Protein AF-0000000070793364 (afdb_homodimer)

Secondary structure (DSSP, 8-state):
-EEEEETTTSHHHHHHHHHHTTTSEEEEEESSSSSEE--TT-HHHHHHHHHHH-SEEEEEE---------GGG--HHHHHHHIIIIIHHHHHHHHHHTTTEEEEEEEEEE--GGGTS--TT-HHHHHHHHHHHHHHHHHHTT--TT-EEEEEEE-SBGGGHHHHGGG-TT---B-HHHHHHHHHHHHHSS--S-EEEE-/-EEEEETTTSHHHHHHHHHHTTTSEEEEEESSSSSEE--TT-HHHHHHHHHHH-SEEEEEE---------GGG--HHHHHHHIIIIIHHHHHHHHHHTTTEEEEEEEEEE--GGGTS--TT-HHHHHHHHHHHHHHHHHHTT--TT-EEEEEEE-SBGGGHHHHGGG-TT---B-HHHHHHHHHHHHHSS--S-EEEE-

Solvent-accessible surface area (backbone atoms only — not comparable to full-atom values): 19511 Å² total; per-residue (Å²): 89,45,33,38,31,35,22,28,83,39,72,54,14,41,25,36,48,63,69,43,46,87,77,32,48,71,43,42,22,19,71,67,90,43,87,35,55,37,44,58,71,33,69,68,37,45,50,52,43,45,66,71,61,46,72,33,36,31,40,34,38,47,57,66,46,59,44,76,49,50,68,93,75,54,50,72,72,47,43,42,44,15,48,44,33,30,37,45,12,53,51,49,50,52,62,67,34,64,82,35,44,39,77,58,13,31,40,35,41,53,52,34,38,31,32,80,61,52,38,86,32,30,32,41,45,2,16,36,19,17,18,45,52,5,28,32,42,17,46,36,77,64,45,60,70,64,32,30,27,25,31,37,21,40,40,59,41,48,89,48,35,89,82,46,41,88,68,42,73,91,61,64,58,27,48,37,61,64,47,23,49,53,52,50,46,48,66,73,46,88,68,53,31,44,68,47,70,37,103,87,45,33,37,31,34,23,28,84,41,73,54,16,41,25,35,47,65,70,42,46,89,76,33,49,72,43,42,21,19,73,53,97,47,86,35,60,36,44,58,71,33,69,68,36,44,51,52,42,45,66,72,62,47,72,31,37,31,41,34,39,47,56,66,46,60,46,73,46,50,71,91,75,53,50,70,73,47,44,43,43,15,48,43,34,30,36,44,11,52,51,49,51,53,61,67,34,66,82,32,45,37,78,58,14,32,41,34,40,53,50,33,38,30,33,82,59,51,39,86,32,30,32,41,45,2,15,36,19,17,18,45,53,5,26,30,42,16,44,36,77,64,46,60,69,63,34,32,26,25,29,37,22,39,41,58,42,48,88,47,35,90,82,45,41,89,68,44,74,90,60,64,56,27,47,37,61,64,49,24,50,53,53,49,46,49,66,73,46,88,69,54,32,45,70,47,72,38,103

Nearest PDB structures (foldseek):
  3d7l-assembly3_G  TM=9.932E-01  e=1.338E-31  Listeria innocua
  3u5t-assembly3_D  TM=8.628E-01  e=7.245E-14  Sinorhizobium meliloti
  5t5q-assembly1_B  TM=8.676E-01  e=1.351E-13  Brucella abortus 2308
  3u5t-assembly1_A  TM=8.283E-01  e=2.855E-13  Sinorhizobium meliloti
  5t5q-assembly1_D  TM=8.795E-01  e=1.972E-12  Brucella abortus 2308

Foldseek 3Di:
DEEEEEVLVDQLNVLLCVQCVVPYHYAYEYCPDGNQHAQLLDLVRLLVRLVVVAAGQEYEYPDFDAAFDAPVPDDPVRLVRRCRTQQSSLVSNVVSCLVRYDQLGEYEHEAACCLPVNWGSCPSSNVRSVNNLVCQLVVQVVRPRNYAYEYEYEYAEPVCCVPCVVGQVPDDHHHSNQSSVVVVCRGVPSDHSYYHYHD/DEEEEEVLVDQLNVLLCVQCVVPYHYAYEYCDDGNAHAQLLDLVRLLVRLVVVAAGQEYEYPDFDAAFDAPVPDDPVRLVRRCRTQQSSLVSNVVSCLVRYDQLGEYEHEAACCLPVNWGSCPSSNVRSVNNLVCQLVVQVPRPRNYAYEYEYEYAEPVCCVPCVVGQPPDDHHHSNQSSVVVVCRGVPSDHSYYHYYD

Sequence (398 aa):
MKIVVIGATGIIGKAIVAELNPRHEIISASYKNSDIQVDITSKQSIDAMYKKLNTIDAIVLATGKVHFAALKDMGEDDYKIGLTNKLMGQVNVVLAGLEYINDNGSFTLTSGILNRDPILYGSSAAMVNGALDGFIKSAALEMPRGIRINGVSPTVITEAMENYGPYFRGYEPVSAARAALAYSKSIEGAQTGQVYCVGMKIVVIGATGIIGKAIVAELNPRHEIISASYKNSDIQVDITSKQSIDAMYKKLNTIDAIVLATGKVHFAALKDMGEDDYKIGLTNKLMGQVNVVLAGLEYINDNGSFTLTSGILNRDPILYGSSAAMVNGALDGFIKSAALEMPRGIRINGVSPTVITEAMENYGPYFRGYEPVSAARAALAYSKSIEGAQTGQVYCVG

Organism: Legionella pneumophila subsp. pneumophila (strain Philadelphia 1 / ATCC 33152 / DSM 7513) (NCBI:txid272624)

Structure (mmCIF, N/CA/C/O backbone):
data_AF-0000000070793364-model_v1
#
loop_
_entity.id
_entity.type
_entity.pdbx_description
1 polymer 'Short chain dehydrogenase'
#
loop_
_atom_site.group_PDB
_atom_site.id
_atom_site.type_symbol
_atom_site.label_atom_id
_atom_site.label_alt_id
_atom_site.label_comp_id
_atom_site.label_asym_id
_atom_site.label_entity_id
_atom_site.label_seq_id
_atom_site.pdbx_PDB_ins_code
_atom_site.Cartn_x
_atom_site.Cartn_y
_atom_site.Cartn_z
_atom_site.occupancy
_atom_site.B_iso_or_equiv
_atom_site.auth_seq_id
_atom_site.auth_comp_id
_atom_site.auth_asym_id
_atom_site.auth_atom_id
_atom_site.pdbx_PDB_model_num
ATOM 1 N N . MET A 1 1 ? -0.796 30.422 10.102 1 97.5 1 MET A N 1
ATOM 2 C CA . MET A 1 1 ? -1.214 29.094 10.562 1 97.5 1 MET A CA 1
ATOM 3 C C . MET A 1 1 ? -0.162 28.484 11.477 1 97.5 1 MET A C 1
ATOM 5 O O . MET A 1 1 ? 1.023 28.797 11.367 1 97.5 1 MET A O 1
ATOM 9 N N . LYS A 1 2 ? -0.65 27.703 12.414 1 98.06 2 LYS A N 1
ATOM 10 C CA . LYS A 1 2 ? 0.229 26.844 13.195 1 98.06 2 LYS A CA 1
ATOM 11 C C . LYS A 1 2 ? 0.436 25.5 12.516 1 98.06 2 LYS A C 1
ATOM 13 O O . LYS A 1 2 ? -0.487 24.688 12.438 1 98.06 2 LYS A O 1
ATOM 18 N N . ILE A 1 3 ? 1.69 25.266 12.07 1 98.56 3 ILE A N 1
ATOM 19 C CA . ILE A 1 3 ? 1.993 24.094 11.25 1 98.56 3 ILE A CA 1
ATOM 20 C C . ILE A 1 3 ? 3.057 23.234 11.938 1 98.56 3 ILE A C 1
ATOM 22 O O . ILE A 1 3 ? 4.117 23.75 12.32 1 98.56 3 ILE A O 1
ATOM 26 N N . VAL A 1 4 ? 2.773 21.969 12.117 1 98.31 4 VAL A N 1
ATOM 27 C CA . VAL A 1 4 ? 3.74 21.031 12.664 1 98.31 4 VAL A CA 1
ATOM 28 C C . VAL A 1 4 ? 4.402 20.25 11.523 1 98.31 4 VAL A C 1
ATOM 30 O O . VAL A 1 4 ? 3.719 19.703 10.664 1 98.31 4 VAL A O 1
ATOM 33 N N . VAL A 1 5 ? 5.703 20.25 11.484 1 98.62 5 VAL A N 1
ATOM 34 C CA . VAL A 1 5 ? 6.477 19.469 10.523 1 98.62 5 VAL A CA 1
ATOM 35 C C . VAL A 1 5 ? 7.195 18.328 11.25 1 98.62 5 VAL A C 1
ATOM 37 O O . VAL A 1 5 ? 8.156 18.562 11.977 1 98.62 5 VAL A O 1
ATOM 40 N N . ILE A 1 6 ? 6.668 17.156 11.094 1 98.44 6 ILE A N 1
ATOM 41 C CA . ILE A 1 6 ? 7.34 15.977 11.617 1 98.44 6 ILE A CA 1
ATOM 42 C C . ILE A 1 6 ? 8.406 15.508 10.625 1 98.44 6 ILE A C 1
ATOM 44 O O . ILE A 1 6 ? 8.125 15.344 9.43 1 98.44 6 ILE A O 1
ATOM 48 N N . GLY A 1 7 ? 9.578 15.219 11.109 1 97.81 7 GLY A N 1
ATOM 49 C CA . GLY A 1 7 ? 10.727 15.008 10.242 1 97.81 7 GLY A CA 1
ATOM 50 C C . GLY A 1 7 ? 11.398 16.297 9.82 1 97.81 7 GLY A C 1
ATOM 51 O O . GLY A 1 7 ? 11.961 16.391 8.727 1 97.81 7 GLY A O 1
ATOM 52 N N . ALA A 1 8 ? 11.367 17.297 10.625 1 97.31 8 ALA A N 1
ATOM 53 C CA . ALA A 1 8 ? 11.781 18.656 10.297 1 97.31 8 ALA A CA 1
ATOM 54 C C . ALA A 1 8 ? 13.297 18.75 10.148 1 97.31 8 ALA A C 1
ATOM 56 O O . ALA A 1 8 ? 13.82 19.703 9.578 1 97.31 8 ALA A O 1
ATOM 57 N N . THR A 1 9 ? 14.016 17.75 10.609 1 95.19 9 THR A N 1
ATOM 58 C CA . THR A 1 9 ? 15.469 17.844 10.594 1 95.19 9 THR A CA 1
ATOM 59 C C . THR A 1 9 ? 16.047 17.109 9.383 1 95.19 9 THR A C 1
ATOM 61 O O . THR A 1 9 ? 17.25 17.172 9.117 1 95.19 9 THR A O 1
ATOM 64 N N . GLY A 1 10 ? 15.219 16.391 8.664 1 95.88 10 GLY A N 1
ATOM 65 C CA . GLY A 1 10 ? 15.664 15.734 7.445 1 95.88 10 GLY A CA 1
ATOM 66 C C . GLY A 1 10 ? 15.773 16.688 6.27 1 95.88 10 GLY A C 1
ATOM 67 O O . GLY A 1 10 ? 15.414 17.859 6.375 1 95.88 10 GLY A O 1
ATOM 68 N N . ILE A 1 11 ? 16.156 16.141 5.145 1 97.12 11 ILE A N 1
ATOM 69 C CA . ILE A 1 11 ? 16.406 16.922 3.943 1 97.12 11 ILE A CA 1
ATOM 70 C C . ILE A 1 11 ? 15.125 17.609 3.496 1 97.12 11 ILE A C 1
ATOM 72 O O . ILE A 1 11 ? 15.086 18.844 3.35 1 97.12 11 ILE A O 1
ATOM 76 N N . ILE A 1 12 ? 14.047 16.875 3.314 1 98.19 12 ILE A N 1
ATOM 77 C CA . ILE A 1 12 ? 12.781 17.438 2.852 1 98.19 12 ILE A CA 1
ATOM 78 C C . ILE A 1 12 ? 12.164 18.312 3.945 1 98.19 12 ILE A C 1
ATOM 80 O O . ILE A 1 12 ? 11.625 19.375 3.666 1 98.19 12 ILE A O 1
ATOM 84 N N . GLY A 1 13 ? 12.273 17.812 5.211 1 98.12 13 GLY A N 1
ATOM 85 C CA . GLY A 1 13 ? 11.734 18.562 6.332 1 98.12 13 GLY A CA 1
ATOM 86 C C . GLY A 1 13 ? 12.32 19.969 6.449 1 98.12 13 GLY A C 1
ATOM 87 O O . GLY A 1 13 ? 11.594 20.938 6.633 1 98.12 13 GLY A O 1
ATOM 88 N N . LYS A 1 14 ? 13.625 20.047 6.312 1 98 14 LYS A N 1
ATOM 89 C CA . LYS A 1 14 ? 14.297 21.344 6.387 1 98 14 LYS A CA 1
ATOM 90 C C . LYS A 1 14 ? 13.82 22.281 5.273 1 98 14 LYS A C 1
ATOM 92 O O . LYS A 1 14 ? 13.648 23.484 5.488 1 98 14 LYS A O 1
ATOM 97 N N . ALA A 1 15 ? 13.586 21.719 4.062 1 98.88 15 ALA A N 1
ATOM 98 C CA . ALA A 1 15 ? 13.125 22.516 2.93 1 98.88 15 ALA A CA 1
ATOM 99 C C . ALA A 1 15 ? 11.695 23 3.146 1 98.88 15 ALA A C 1
ATOM 101 O O . ALA A 1 15 ? 11.344 24.125 2.773 1 98.88 15 ALA A O 1
ATOM 102 N N . ILE A 1 16 ? 10.875 22.156 3.734 1 98.88 16 ILE A N 1
ATOM 103 C CA . ILE A 1 16 ? 9.492 22.516 4.031 1 98.88 16 ILE A CA 1
ATOM 104 C C . ILE A 1 16 ? 9.469 23.672 5.043 1 98.88 16 ILE A C 1
ATOM 106 O O . ILE A 1 16 ? 8.742 24.641 4.855 1 98.88 16 ILE A O 1
ATOM 110 N N . VAL A 1 17 ? 10.289 23.516 6.086 1 98.44 17 VAL A N 1
ATOM 111 C CA . VAL A 1 17 ? 10.367 24.562 7.109 1 98.44 17 VAL A CA 1
ATOM 112 C C . VAL A 1 17 ? 10.805 25.875 6.477 1 98.44 17 VAL A C 1
ATOM 114 O O . VAL A 1 17 ? 10.188 26.922 6.711 1 98.44 17 VAL A O 1
ATOM 117 N N . ALA A 1 18 ? 11.805 25.844 5.645 1 98.81 18 ALA A N 1
ATOM 118 C CA . ALA A 1 18 ? 12.312 27.047 4.988 1 98.81 18 ALA A CA 1
ATOM 119 C C . ALA A 1 18 ? 11.242 27.688 4.105 1 98.81 18 ALA A C 1
ATOM 121 O O . ALA A 1 18 ? 11.109 28.906 4.066 1 98.81 18 ALA A O 1
ATOM 122 N N . GLU A 1 19 ? 10.477 26.875 3.422 1 98.81 19 GLU A N 1
ATOM 123 C CA . GLU A 1 19 ? 9.461 27.328 2.48 1 98.81 19 GLU A CA 1
ATOM 124 C C . GLU A 1 19 ? 8.297 28 3.211 1 98.81 19 GLU A C 1
ATOM 126 O O . GLU A 1 19 ? 7.754 29 2.746 1 98.81 19 GLU A O 1
ATOM 131 N N . LEU A 1 20 ? 7.93 27.516 4.379 1 98.69 20 LEU A N 1
ATOM 132 C CA . LEU A 1 20 ? 6.676 27.891 5.023 1 98.69 20 LEU A CA 1
ATOM 133 C C . LEU A 1 20 ? 6.922 28.922 6.113 1 98.69 20 LEU A C 1
ATOM 135 O O . LEU A 1 20 ? 6.02 29.688 6.465 1 98.69 20 LEU A O 1
ATOM 139 N N . ASN A 1 21 ? 8.117 28.984 6.629 1 98.19 21 ASN A N 1
ATOM 140 C CA . ASN A 1 21 ? 8.461 29.766 7.809 1 98.19 21 ASN A CA 1
ATOM 141 C C . ASN A 1 21 ? 8.148 31.25 7.609 1 98.19 21 ASN A C 1
ATOM 143 O O . ASN A 1 21 ? 7.727 31.922 8.547 1 98.19 21 ASN A O 1
ATOM 147 N N . PRO A 1 22 ? 8.273 31.828 6.414 1 98.31 22 PRO A N 1
ATOM 148 C CA . PRO A 1 22 ? 8.016 33.25 6.23 1 98.31 22 PRO A CA 1
ATOM 149 C C . PRO A 1 22 ? 6.535 33.625 6.379 1 98.31 22 PRO A C 1
ATOM 151 O O . PRO A 1 22 ? 6.199 34.781 6.621 1 98.31 22 PRO A O 1
ATOM 154 N N . ARG A 1 23 ? 5.637 32.656 6.289 1 98 23 ARG A N 1
ATOM 155 C CA . ARG A 1 23 ? 4.215 32.969 6.191 1 98 23 ARG A CA 1
ATOM 156 C C . ARG A 1 23 ? 3.428 32.312 7.324 1 98 23 ARG A C 1
ATOM 158 O O . ARG A 1 23 ? 2.254 32.625 7.531 1 98 23 ARG A O 1
ATOM 165 N N . HIS A 1 24 ? 4.098 31.375 8.062 1 98.62 24 HIS A N 1
ATOM 166 C CA . HIS A 1 24 ? 3.371 30.578 9.047 1 98.62 24 HIS A CA 1
ATOM 167 C C . HIS A 1 24 ? 4.199 30.375 10.312 1 98.62 24 HIS A C 1
ATOM 169 O O . HIS A 1 24 ? 5.406 30.625 10.312 1 98.62 24 HIS A O 1
ATOM 175 N N . GLU A 1 25 ? 3.568 30.047 11.414 1 98.06 25 GLU A N 1
ATOM 176 C CA . GLU A 1 25 ? 4.234 29.547 12.609 1 98.06 25 GLU A CA 1
ATOM 177 C C . GLU A 1 25 ? 4.559 28.062 12.477 1 98.06 25 GLU A C 1
ATOM 179 O O . GLU A 1 25 ? 3.656 27.219 12.398 1 98.06 25 GLU A O 1
ATOM 184 N N . ILE A 1 26 ? 5.855 27.766 12.5 1 97.94 26 ILE A N 1
ATOM 185 C CA . ILE A 1 26 ? 6.27 26.391 12.281 1 97.94 26 ILE A CA 1
ATOM 186 C C . ILE A 1 26 ? 6.742 25.781 13.602 1 97.94 26 ILE A C 1
ATOM 188 O O . ILE A 1 26 ? 7.531 26.391 14.328 1 97.94 26 ILE A O 1
ATOM 192 N N . ILE A 1 27 ? 6.223 24.656 13.922 1 97.62 27 ILE A N 1
ATOM 193 C CA . ILE A 1 27 ? 6.707 23.828 15.023 1 97.62 27 ILE A CA 1
ATOM 194 C C . ILE A 1 27 ? 7.418 22.594 14.453 1 97.62 27 ILE A C 1
ATOM 196 O O . ILE A 1 27 ? 6.801 21.766 13.773 1 97.62 27 ILE A O 1
ATOM 200 N N . SER A 1 28 ? 8.672 22.469 14.797 1 97.44 28 SER A N 1
ATOM 201 C CA . SER A 1 28 ? 9.469 21.344 14.312 1 97.44 28 SER A CA 1
ATOM 202 C C . SER A 1 28 ? 9.383 20.156 15.25 1 97.44 28 SER A C 1
ATOM 204 O O . SER A 1 28 ? 9.539 20.297 16.469 1 97.44 28 SER A O 1
ATOM 206 N N . ALA A 1 29 ? 9.078 19.016 14.711 1 97.25 29 ALA A N 1
ATOM 207 C CA . ALA A 1 29 ? 9.039 17.766 15.461 1 97.25 29 ALA A CA 1
ATOM 208 C C . ALA A 1 29 ? 9.93 16.703 14.812 1 97.25 29 ALA A C 1
ATOM 210 O O . ALA A 1 29 ? 10.016 16.625 13.578 1 97.25 29 ALA A O 1
ATOM 211 N N . SER A 1 30 ? 10.609 15.945 15.633 1 95.56 30 SER A N 1
ATOM 212 C CA . SER A 1 30 ? 11.469 14.875 15.125 1 95.56 30 SER A CA 1
ATOM 213 C C . SER A 1 30 ? 11.695 13.805 16.188 1 95.56 30 SER A C 1
ATOM 215 O O . SER A 1 30 ? 11.305 13.969 17.344 1 95.56 30 SER A O 1
ATOM 217 N N . TYR A 1 31 ? 12.258 12.703 15.805 1 93.75 31 TYR A N 1
ATOM 218 C CA . TYR A 1 31 ? 12.594 11.609 16.703 1 93.75 31 TYR A CA 1
ATOM 219 C C . TYR A 1 31 ? 13.664 12.031 17.703 1 93.75 31 TYR A C 1
ATOM 221 O O . TYR A 1 31 ? 13.648 11.609 18.859 1 93.75 31 TYR A O 1
ATOM 229 N N . LYS A 1 32 ? 14.586 12.852 17.391 1 83.5 32 LYS A N 1
ATOM 230 C CA . LYS A 1 32 ? 15.695 13.203 18.281 1 83.5 32 LYS A CA 1
ATOM 231 C C . LYS A 1 32 ? 15.539 14.617 18.812 1 83.5 32 LYS A C 1
ATOM 233 O O . LYS A 1 32 ? 14.719 14.867 19.703 1 83.5 32 LYS A O 1
ATOM 238 N N . ASN A 1 33 ? 16.094 15.5 18.234 1 69.38 33 ASN A N 1
ATOM 239 C CA . ASN A 1 33 ? 16.438 16.812 18.781 1 69.38 33 ASN A CA 1
ATOM 240 C C . ASN A 1 33 ? 15.656 17.922 18.078 1 69.38 33 ASN A C 1
ATOM 242 O O . ASN A 1 33 ? 16.016 18.328 16.969 1 69.38 33 ASN A O 1
ATOM 246 N N . SER A 1 34 ? 14.398 18.031 18.406 1 80.25 34 SER A N 1
ATOM 247 C CA . SER A 1 34 ? 13.695 19.203 17.891 1 80.25 34 SER A CA 1
ATOM 248 C C . SER A 1 34 ? 12.781 19.812 18.969 1 80.25 34 SER A C 1
ATOM 250 O O . SER A 1 34 ? 12.891 19.453 20.141 1 80.25 34 SER A O 1
ATOM 252 N N . ASP A 1 35 ? 12.133 20.875 18.609 1 85.88 35 ASP A N 1
ATOM 253 C CA . ASP A 1 35 ? 11.172 21.516 19.5 1 85.88 35 ASP A CA 1
ATOM 254 C C . ASP A 1 35 ? 10.258 20.5 20.172 1 85.88 35 ASP A C 1
ATOM 256 O O . ASP A 1 35 ? 9.977 20.594 21.375 1 85.88 35 ASP A O 1
ATOM 260 N N . ILE A 1 36 ? 9.805 19.547 19.438 1 94.81 36 ILE A N 1
ATOM 261 C CA . ILE A 1 36 ? 8.953 18.469 19.922 1 94.81 36 ILE A CA 1
ATOM 262 C C . ILE A 1 36 ? 9.555 17.125 19.516 1 94.81 36 ILE A C 1
ATOM 264 O O . ILE A 1 36 ? 9.922 16.922 18.344 1 94.81 36 ILE A O 1
ATOM 268 N N . GLN A 1 37 ? 9.688 16.266 20.469 1 96 37 GLN A N 1
ATOM 269 C CA . GLN A 1 37 ? 10.148 14.906 20.172 1 96 37 GLN A CA 1
ATOM 270 C C . GLN A 1 37 ? 8.961 13.969 19.938 1 96 37 GLN A C 1
ATOM 272 O O . GLN A 1 37 ? 8 13.961 20.703 1 96 37 GLN A O 1
ATOM 277 N N . VAL A 1 38 ? 9.039 13.164 18.875 1 97.62 38 VAL A N 1
ATOM 278 C CA . VAL A 1 38 ? 7.961 12.227 18.594 1 97.62 38 VAL A CA 1
ATOM 279 C C . VAL A 1 38 ? 8.516 11 17.875 1 97.62 38 VAL A C 1
ATOM 281 O O . VAL A 1 38 ? 9.336 11.125 16.953 1 97.62 38 VAL A O 1
ATOM 284 N N . ASP A 1 39 ? 8.227 9.844 18.359 1 97.88 39 ASP A N 1
ATOM 285 C CA . ASP A 1 39 ? 8.375 8.57 17.672 1 97.88 39 ASP A CA 1
ATOM 286 C C . ASP A 1 39 ? 7.059 8.141 17.016 1 97.88 39 ASP A C 1
ATOM 288 O O . ASP A 1 39 ? 6.133 7.715 17.719 1 97.88 39 ASP A O 1
ATOM 292 N N . ILE A 1 40 ? 7.023 8.188 15.695 1 97.69 40 ILE A N 1
ATOM 293 C CA . ILE A 1 40 ? 5.75 7.98 15.016 1 97.69 40 ILE A CA 1
ATOM 294 C C . ILE A 1 40 ? 5.391 6.496 15.023 1 97.69 40 ILE A C 1
ATOM 296 O O . ILE A 1 40 ? 4.301 6.113 14.586 1 97.69 40 ILE A O 1
ATOM 300 N N . THR A 1 41 ? 6.281 5.602 15.469 1 97.69 41 THR A N 1
ATOM 301 C CA . THR A 1 41 ? 5.953 4.184 15.594 1 97.69 41 THR A CA 1
ATOM 302 C C . THR A 1 41 ? 5.32 3.891 16.953 1 97.69 41 THR A C 1
ATOM 304 O O . THR A 1 41 ? 4.957 2.748 17.234 1 97.69 41 THR A O 1
ATOM 307 N N . SER A 1 42 ? 5.215 4.926 17.797 1 97.94 42 SER A N 1
ATOM 308 C CA . SER A 1 42 ? 4.676 4.773 19.141 1 97.94 42 SER A CA 1
ATOM 309 C C . SER A 1 42 ? 3.389 5.574 19.312 1 97.94 42 SER A C 1
ATOM 311 O O . SER A 1 42 ? 3.406 6.805 19.297 1 97.94 42 SER A O 1
ATOM 313 N N . LYS A 1 43 ? 2.32 4.84 19.594 1 97.38 43 LYS A N 1
ATOM 314 C CA . LYS A 1 43 ? 1.041 5.492 19.859 1 97.38 43 LYS A CA 1
ATOM 315 C C . LYS A 1 43 ? 1.144 6.461 21.031 1 97.38 43 LYS A C 1
ATOM 317 O O . LYS A 1 43 ? 0.593 7.562 20.984 1 97.38 43 LYS A O 1
ATOM 322 N N . GLN A 1 44 ? 1.806 6.008 22.016 1 97.75 44 GLN A N 1
ATOM 323 C CA . GLN A 1 44 ? 1.98 6.836 23.203 1 97.75 44 GLN A CA 1
ATOM 324 C C . GLN A 1 44 ? 2.729 8.125 22.875 1 97.75 44 GLN A C 1
ATOM 326 O O . GLN A 1 44 ? 2.377 9.195 23.359 1 97.75 44 GLN A O 1
ATOM 331 N N . SER A 1 45 ? 3.76 8.016 22.094 1 98 45 SER A N 1
ATOM 332 C CA . SER A 1 45 ? 4.547 9.172 21.688 1 98 45 SER A CA 1
ATOM 333 C C . SER A 1 45 ? 3.721 10.148 20.859 1 98 45 SER A C 1
ATOM 335 O O . SER A 1 45 ? 3.783 11.359 21.062 1 98 45 SER A O 1
ATOM 337 N N . ILE A 1 46 ? 2.9 9.656 19.969 1 97.94 46 ILE A N 1
ATOM 338 C CA . ILE A 1 46 ? 2.029 10.461 19.125 1 97.94 46 ILE A CA 1
ATOM 339 C C . ILE A 1 46 ? 1.006 11.195 19.984 1 97.94 46 ILE A C 1
ATOM 341 O O . ILE A 1 46 ? 0.811 12.406 19.844 1 97.94 46 ILE A O 1
ATOM 345 N N . ASP A 1 47 ? 0.443 10.453 20.906 1 97.12 47 ASP A N 1
ATOM 346 C CA . ASP A 1 47 ? -0.551 11.047 21.797 1 97.12 47 ASP A CA 1
ATOM 347 C C . ASP A 1 47 ? 0.062 12.164 22.625 1 97.12 47 ASP A C 1
ATOM 349 O O . ASP A 1 47 ? -0.55 13.219 22.812 1 97.12 47 ASP A O 1
ATOM 353 N N . ALA A 1 48 ? 1.215 11.906 23.141 1 96.75 48 ALA A N 1
ATOM 354 C CA . ALA A 1 48 ? 1.899 12.906 23.969 1 96.75 48 ALA A CA 1
ATOM 355 C C . ALA A 1 48 ? 2.188 14.172 23.156 1 96.75 48 ALA A C 1
ATOM 357 O O . ALA A 1 48 ? 2.055 15.281 23.672 1 96.75 48 ALA A O 1
ATOM 358 N N . MET A 1 49 ? 2.604 14 21.922 1 97.06 49 MET A N 1
ATOM 359 C CA . MET A 1 49 ? 2.852 15.141 21.047 1 97.06 49 MET A CA 1
ATOM 360 C C . MET A 1 49 ? 1.59 15.984 20.875 1 97.06 49 MET A C 1
ATOM 362 O O . MET A 1 49 ? 1.63 17.203 21.031 1 97.06 49 MET A O 1
ATOM 366 N N . TYR A 1 50 ? 0.453 15.367 20.625 1 97.38 50 TYR A N 1
ATOM 367 C CA . TYR A 1 50 ? -0.783 16.094 20.391 1 97.38 50 TYR A CA 1
ATOM 368 C C . TYR A 1 50 ? -1.256 16.797 21.656 1 97.38 50 TYR A C 1
ATOM 370 O O . TYR A 1 50 ? -1.754 17.922 21.594 1 97.38 50 TYR A O 1
ATOM 378 N N . LYS A 1 51 ? -1.081 16.109 22.75 1 96.12 51 LYS A N 1
ATOM 379 C CA . LYS A 1 51 ? -1.468 16.734 24.016 1 96.12 51 LYS A CA 1
ATOM 380 C C . LYS A 1 51 ? -0.655 18 24.266 1 96.12 51 LYS A C 1
ATOM 382 O O . LYS A 1 51 ? -1.18 18.984 24.781 1 96.12 51 LYS A O 1
ATOM 387 N N . LYS A 1 52 ? 0.551 17.953 23.875 1 95.19 52 LYS A N 1
ATOM 388 C CA . LYS A 1 52 ? 1.438 19.094 24.062 1 95.19 52 LYS A CA 1
ATOM 389 C C . LYS A 1 52 ? 1.088 20.219 23.094 1 95.19 52 LYS A C 1
ATOM 391 O O . LYS A 1 52 ? 1.146 21.406 23.453 1 95.19 52 LYS A O 1
ATOM 396 N N . LEU A 1 53 ? 0.792 19.938 21.859 1 94.81 53 LEU A N 1
ATOM 397 C CA . LEU A 1 53 ? 0.574 20.906 20.797 1 94.81 53 LEU A CA 1
ATOM 398 C C . LEU A 1 53 ? -0.8 21.562 20.938 1 94.81 53 LEU A C 1
ATOM 400 O O . LEU A 1 53 ? -0.985 22.719 20.547 1 94.81 53 LEU A O 1
ATOM 404 N N . ASN A 1 54 ? -1.738 20.828 21.484 1 91.38 54 ASN A N 1
ATOM 405 C CA . ASN A 1 54 ? -3.141 21.219 21.531 1 91.38 54 ASN A CA 1
ATOM 406 C C . ASN A 1 54 ? -3.734 21.391 20.141 1 91.38 54 ASN A C 1
ATOM 408 O O . ASN A 1 54 ? -3.686 20.453 19.328 1 91.38 54 ASN A O 1
ATOM 412 N N . THR A 1 55 ? -4.168 22.672 19.703 1 92.31 55 THR A N 1
ATOM 413 C CA . THR A 1 55 ? -4.816 22.797 18.391 1 92.31 55 THR A CA 1
ATOM 414 C C . THR A 1 55 ? -3.814 23.266 17.344 1 92.31 55 THR A C 1
ATOM 416 O O . THR A 1 55 ? -2.955 24.094 17.609 1 92.31 55 THR A O 1
ATOM 419 N N . ILE A 1 56 ? -3.887 22.609 16.219 1 97 56 ILE A N 1
ATOM 420 C CA . ILE A 1 56 ? -2.977 22.891 15.117 1 97 56 ILE A CA 1
ATOM 421 C C . ILE A 1 56 ? -3.77 23.078 13.82 1 97 56 ILE A C 1
ATOM 423 O O . ILE A 1 56 ? -4.875 22.547 13.688 1 97 56 ILE A O 1
ATOM 427 N N . ASP A 1 57 ? -3.193 23.797 12.891 1 98.75 57 ASP A N 1
ATOM 428 C CA . ASP A 1 57 ? -3.869 24.078 11.625 1 98.75 57 ASP A CA 1
ATOM 429 C C . ASP A 1 57 ? -3.463 23.062 10.555 1 98.75 57 ASP A C 1
ATOM 431 O O . ASP A 1 57 ? -4.246 22.75 9.656 1 98.75 57 ASP A O 1
ATOM 435 N N . ALA A 1 58 ? -2.219 22.594 10.641 1 98.81 58 ALA A N 1
ATOM 436 C CA . ALA A 1 58 ? -1.726 21.656 9.641 1 98.81 58 ALA A CA 1
ATOM 437 C C . ALA A 1 58 ? -0.605 20.781 10.211 1 98.81 58 ALA A C 1
ATOM 439 O O . ALA A 1 58 ? 0.158 21.234 11.07 1 98.81 58 ALA A O 1
ATOM 440 N N . ILE A 1 59 ? -0.531 19.594 9.734 1 98.56 59 ILE A N 1
ATOM 441 C CA . ILE A 1 59 ? 0.545 18.672 10.062 1 98.56 59 ILE A CA 1
ATOM 442 C C . ILE A 1 59 ? 1.148 18.109 8.781 1 98.56 59 ILE A C 1
ATOM 444 O O . ILE A 1 59 ? 0.421 17.656 7.895 1 98.56 59 ILE A O 1
ATOM 448 N N . VAL A 1 60 ? 2.414 18.141 8.695 1 98.88 60 VAL A N 1
ATOM 449 C CA . VAL A 1 60 ? 3.178 17.578 7.578 1 98.88 60 VAL A CA 1
ATOM 450 C C . VAL A 1 60 ? 4.055 16.438 8.07 1 98.88 60 VAL A C 1
ATOM 452 O O . VAL A 1 60 ? 4.766 16.578 9.07 1 98.88 60 VAL A O 1
ATOM 455 N N . LEU A 1 61 ? 3.955 15.344 7.41 1 98.81 61 LEU A N 1
ATOM 456 C CA . LEU A 1 61 ? 4.805 14.195 7.695 1 98.81 61 LEU A CA 1
ATOM 457 C C . LEU A 1 61 ? 5.875 14.031 6.625 1 98.81 61 LEU A C 1
ATOM 459 O O . LEU A 1 61 ? 5.609 13.477 5.555 1 98.81 61 LEU A O 1
ATOM 463 N N . ALA A 1 62 ? 7.027 14.516 6.91 1 98.06 62 ALA A N 1
ATOM 464 C CA . ALA A 1 62 ? 8.188 14.375 6.035 1 98.06 62 ALA A CA 1
ATOM 465 C C . ALA A 1 62 ? 9.211 13.406 6.625 1 98.06 62 ALA A C 1
ATOM 467 O O . ALA A 1 62 ? 10.391 13.734 6.738 1 98.06 62 ALA A O 1
ATOM 468 N N . THR A 1 63 ? 8.68 12.227 6.992 1 94.69 63 THR A N 1
ATOM 469 C CA . THR A 1 63 ? 9.484 11.227 7.684 1 94.69 63 THR A CA 1
ATOM 470 C C . THR A 1 63 ? 9.055 9.82 7.281 1 94.69 63 THR A C 1
ATOM 472 O O . THR A 1 63 ? 8.07 9.641 6.559 1 94.69 63 THR A O 1
ATOM 475 N N . GLY A 1 64 ? 9.859 8.891 7.66 1 94.94 64 GLY A N 1
ATOM 476 C CA . GLY A 1 64 ? 9.547 7.492 7.43 1 94.94 64 GLY A CA 1
ATOM 477 C C . GLY A 1 64 ? 10.727 6.688 6.926 1 94.94 64 GLY A C 1
ATOM 478 O O . GLY A 1 64 ? 11.547 7.191 6.152 1 94.94 64 GLY A O 1
ATOM 479 N N . LYS A 1 65 ? 10.758 5.48 7.383 1 96.56 65 LYS A N 1
ATOM 480 C CA . LYS A 1 65 ? 11.836 4.555 7.043 1 96.56 65 LYS A CA 1
ATOM 481 C C . LYS A 1 65 ? 11.289 3.287 6.391 1 96.56 65 LYS A C 1
ATOM 483 O O . LYS A 1 65 ? 10.242 2.771 6.805 1 96.56 65 LYS A O 1
ATOM 488 N N . VAL A 1 66 ? 11.945 2.816 5.379 1 98.38 66 VAL A N 1
ATOM 489 C CA . VAL A 1 66 ? 11.711 1.502 4.793 1 98.38 66 VAL A CA 1
ATOM 490 C C . VAL A 1 66 ? 13.023 0.73 4.707 1 98.38 66 VAL A C 1
ATOM 492 O O . VAL A 1 66 ? 14.094 1.289 4.949 1 98.38 66 VAL A O 1
ATOM 495 N N . HIS A 1 67 ? 12.953 -0.531 4.469 1 98.38 67 HIS A N 1
ATOM 496 C CA . HIS A 1 67 ? 14.125 -1.383 4.285 1 98.38 67 HIS A CA 1
ATOM 497 C C . HIS A 1 67 ? 14.398 -1.631 2.807 1 98.38 67 HIS A C 1
ATOM 499 O O . HIS A 1 67 ? 13.477 -1.935 2.043 1 98.38 67 HIS A O 1
ATOM 505 N N . PHE A 1 68 ? 15.625 -1.417 2.35 1 98.25 68 PHE A N 1
ATOM 506 C CA . PHE A 1 68 ? 16.047 -1.726 0.99 1 98.25 68 PHE A CA 1
ATOM 507 C C . PHE A 1 68 ? 16.906 -2.988 0.963 1 98.25 68 PHE A C 1
ATOM 509 O O . PHE A 1 68 ? 17.875 -3.102 1.708 1 98.25 68 PHE A O 1
ATOM 516 N N . ALA A 1 69 ? 16.547 -3.912 0.186 1 98.56 69 ALA A N 1
ATOM 517 C CA . ALA A 1 69 ? 17.281 -5.164 -0.001 1 98.56 69 ALA A CA 1
ATOM 518 C C . ALA A 1 69 ? 16.781 -5.91 -1.232 1 98.56 69 ALA A C 1
ATOM 520 O O . ALA A 1 69 ? 15.695 -5.625 -1.741 1 98.56 69 ALA A O 1
ATOM 521 N N . ALA A 1 70 ? 17.625 -6.863 -1.746 1 98.56 70 ALA A N 1
ATOM 522 C CA . ALA A 1 70 ? 17.172 -7.715 -2.842 1 98.56 70 ALA A CA 1
ATOM 523 C C . ALA A 1 70 ? 15.922 -8.492 -2.453 1 98.56 70 ALA A C 1
ATOM 525 O O . ALA A 1 70 ? 15.805 -8.961 -1.321 1 98.56 70 ALA A O 1
ATOM 526 N N . LEU A 1 71 ? 15.031 -8.617 -3.432 1 98.62 71 LEU A N 1
ATOM 527 C CA . LEU A 1 71 ? 13.766 -9.289 -3.174 1 98.62 71 LEU A CA 1
ATOM 528 C C . LEU A 1 71 ? 13.992 -10.664 -2.566 1 98.62 71 LEU A C 1
ATOM 530 O O . LEU A 1 71 ? 13.32 -11.047 -1.604 1 98.62 71 LEU A O 1
ATOM 534 N N . LYS A 1 72 ? 14.961 -11.414 -3.084 1 97.38 72 LYS A N 1
ATOM 535 C CA . LYS A 1 72 ? 15.227 -12.789 -2.664 1 97.38 72 LYS A CA 1
ATOM 536 C C . LYS A 1 72 ? 15.68 -12.844 -1.209 1 97.38 72 LYS A C 1
ATOM 538 O O . LYS A 1 72 ? 15.617 -13.891 -0.57 1 97.38 72 LYS A O 1
ATOM 543 N N . ASP A 1 73 ? 16.156 -11.703 -0.627 1 97.94 73 ASP A N 1
ATOM 544 C CA . ASP A 1 73 ? 16.703 -11.648 0.73 1 97.94 73 ASP A CA 1
ATOM 545 C C . ASP A 1 73 ? 15.68 -11.031 1.694 1 97.94 73 ASP A C 1
ATOM 547 O O . ASP A 1 73 ? 15.938 -10.945 2.898 1 97.94 73 ASP A O 1
ATOM 551 N N . MET A 1 74 ? 14.539 -10.625 1.163 1 98.19 74 MET A N 1
ATOM 552 C CA . MET A 1 74 ? 13.516 -9.969 1.973 1 98.19 74 MET A CA 1
ATOM 553 C C . MET A 1 74 ? 12.664 -11 2.707 1 98.19 74 MET A C 1
ATOM 555 O O . MET A 1 74 ? 12.344 -12.055 2.156 1 98.19 74 MET A O 1
ATOM 559 N N . GLY A 1 75 ? 12.367 -10.727 3.939 1 97.06 75 GLY A N 1
ATOM 560 C CA . GLY A 1 75 ? 11.359 -11.445 4.699 1 97.06 75 GLY A CA 1
ATOM 561 C C . GLY A 1 75 ? 10.352 -10.531 5.371 1 97.06 75 GLY A C 1
ATOM 562 O O . GLY A 1 75 ? 10.406 -9.312 5.199 1 97.06 75 GLY A O 1
ATOM 563 N N . GLU A 1 76 ? 9.461 -11.109 6.09 1 96.75 76 GLU A N 1
ATOM 564 C CA . GLU A 1 76 ? 8.375 -10.375 6.734 1 96.75 76 GLU A CA 1
ATOM 565 C C . GLU A 1 76 ? 8.914 -9.258 7.621 1 96.75 76 GLU A C 1
ATOM 567 O O . GLU A 1 76 ? 8.359 -8.156 7.645 1 96.75 76 GLU A O 1
ATOM 572 N N . ASP A 1 77 ? 9.969 -9.531 8.367 1 97.62 77 ASP A N 1
ATOM 573 C CA . ASP A 1 77 ? 10.523 -8.555 9.305 1 97.62 77 ASP A CA 1
ATOM 574 C C . ASP A 1 77 ? 11.094 -7.344 8.57 1 97.62 77 ASP A C 1
ATOM 576 O O . ASP A 1 77 ? 11.062 -6.227 9.086 1 97.62 77 ASP A O 1
ATOM 580 N N . ASP A 1 78 ? 11.617 -7.555 7.395 1 98.69 78 ASP A N 1
ATOM 581 C CA . ASP A 1 78 ? 12.133 -6.453 6.586 1 98.69 78 ASP A CA 1
ATOM 582 C C . ASP A 1 78 ? 11.008 -5.531 6.129 1 98.69 78 ASP A C 1
ATOM 584 O O . ASP A 1 78 ? 11.117 -4.309 6.23 1 98.69 78 ASP A O 1
ATOM 588 N N . TYR A 1 79 ? 9.906 -6.137 5.68 1 98.81 79 TYR A N 1
ATOM 589 C CA . TYR A 1 79 ? 8.758 -5.352 5.25 1 98.81 79 TYR A CA 1
ATOM 590 C C . TYR A 1 79 ? 8.117 -4.621 6.426 1 98.81 79 TYR A C 1
ATOM 592 O O . TYR A 1 79 ? 7.617 -3.506 6.277 1 98.81 79 TYR A O 1
ATOM 600 N N . LYS A 1 80 ? 8.156 -5.27 7.562 1 98.44 80 LYS A N 1
ATOM 601 C CA . LYS A 1 80 ? 7.551 -4.707 8.766 1 98.44 80 LYS A CA 1
ATOM 602 C C . LYS A 1 80 ? 8.148 -3.344 9.102 1 98.44 80 LYS A C 1
ATOM 604 O O . LYS A 1 80 ? 7.453 -2.467 9.617 1 98.44 80 LYS A O 1
ATOM 609 N N . ILE A 1 81 ? 9.383 -3.129 8.805 1 98.62 81 ILE A N 1
ATOM 610 C CA . ILE A 1 81 ? 10.039 -1.856 9.086 1 98.62 81 ILE A CA 1
ATOM 611 C C . ILE A 1 81 ? 9.273 -0.721 8.414 1 98.62 81 ILE A C 1
ATOM 613 O O . ILE A 1 81 ? 8.867 0.24 9.07 1 98.62 81 ILE A O 1
ATOM 617 N N . GLY A 1 82 ? 9.031 -0.85 7.094 1 98.81 82 GLY A N 1
ATOM 618 C CA . GLY A 1 82 ? 8.312 0.186 6.371 1 98.81 82 GLY A CA 1
ATOM 619 C C . GLY A 1 82 ? 6.84 0.25 6.734 1 98.81 82 GLY A C 1
ATOM 620 O O . GLY A 1 82 ? 6.262 1.336 6.801 1 98.81 82 GLY A O 1
ATOM 621 N N . LEU A 1 83 ? 6.254 -0.897 6.988 1 98.88 83 LEU A N 1
ATOM 622 C CA . LEU A 1 83 ? 4.836 -0.954 7.32 1 98.88 83 LEU A CA 1
ATOM 623 C C . LEU A 1 83 ? 4.562 -0.262 8.648 1 98.88 83 LEU A C 1
ATOM 625 O O . LEU A 1 83 ? 3.568 0.455 8.789 1 98.88 83 LEU A O 1
ATOM 629 N N . THR A 1 84 ? 5.461 -0.432 9.594 1 98.38 84 THR A N 1
ATOM 630 C CA . THR A 1 84 ? 5.254 0.103 10.938 1 98.38 84 THR A CA 1
ATOM 631 C C . THR A 1 84 ? 5.723 1.553 11.023 1 98.38 84 THR A C 1
ATOM 633 O O . THR A 1 84 ? 5.09 2.379 11.68 1 98.38 84 THR A O 1
ATOM 636 N N . ASN A 1 85 ? 6.801 1.822 10.414 1 98.56 85 ASN A N 1
ATOM 637 C CA . ASN A 1 85 ? 7.395 3.148 10.539 1 98.56 85 ASN A CA 1
ATOM 638 C C . ASN A 1 85 ? 6.836 4.113 9.5 1 98.56 85 ASN A C 1
ATOM 640 O O . ASN A 1 85 ? 5.93 4.895 9.789 1 98.56 85 ASN A O 1
ATOM 644 N N . LYS A 1 86 ? 7.105 3.941 8.242 1 98.81 86 LYS A N 1
ATOM 645 C CA . LYS A 1 86 ? 6.691 4.906 7.223 1 98.81 86 LYS A CA 1
ATOM 646 C C . LYS A 1 86 ? 5.18 4.871 7.016 1 98.81 86 LYS A C 1
ATOM 648 O O . LYS A 1 86 ? 4.52 5.91 7.039 1 98.81 86 LYS A O 1
ATOM 653 N N . LEU A 1 87 ? 4.559 3.701 6.812 1 98.94 87 LEU A N 1
ATOM 654 C CA . LEU A 1 87 ? 3.139 3.621 6.484 1 98.94 87 LEU A CA 1
ATOM 655 C C . LEU A 1 87 ? 2.277 3.918 7.707 1 98.94 87 LEU A C 1
ATOM 657 O O . LEU A 1 87 ? 1.662 4.98 7.797 1 98.94 87 LEU A O 1
ATOM 661 N N . MET A 1 88 ? 2.307 3.004 8.703 1 98.88 88 MET A N 1
ATOM 662 C CA . MET A 1 88 ? 1.386 3.16 9.828 1 98.88 88 MET A CA 1
ATOM 663 C C . MET A 1 88 ? 1.826 4.301 10.734 1 98.88 88 MET A C 1
ATOM 665 O O . MET A 1 88 ? 1.006 4.887 11.445 1 98.88 88 MET A O 1
ATOM 669 N N . GLY A 1 89 ? 3.135 4.656 10.742 1 98.75 89 GLY A N 1
ATOM 670 C CA . GLY A 1 89 ? 3.551 5.859 11.445 1 98.75 89 GLY A CA 1
ATOM 671 C C . GLY A 1 89 ? 2.818 7.105 10.984 1 98.75 89 GLY A C 1
ATOM 672 O O . GLY A 1 89 ? 2.295 7.863 11.805 1 98.75 89 GLY A O 1
ATOM 673 N N . GLN A 1 90 ? 2.717 7.293 9.672 1 98.81 90 GLN A N 1
ATOM 674 C CA . GLN A 1 90 ? 2.02 8.453 9.125 1 98.81 90 GLN A CA 1
ATOM 675 C C . GLN A 1 90 ? 0.511 8.328 9.312 1 98.81 90 GLN A C 1
ATOM 677 O O . GLN A 1 90 ? -0.151 9.289 9.711 1 98.81 90 GLN A O 1
ATOM 682 N N . VAL A 1 91 ? -0.044 7.16 9.086 1 98.94 91 VAL A N 1
ATOM 683 C CA . VAL A 1 91 ? -1.481 6.926 9.18 1 98.94 91 VAL A CA 1
ATOM 684 C C . VAL A 1 91 ? -1.949 7.164 10.617 1 98.94 91 VAL A C 1
ATOM 686 O O . VAL A 1 91 ? -2.973 7.816 10.844 1 98.94 91 VAL A O 1
ATOM 689 N N . ASN A 1 92 ? -1.163 6.668 11.609 1 98.75 92 ASN A N 1
ATOM 690 C CA . ASN A 1 92 ? -1.552 6.809 13.008 1 98.75 92 ASN A CA 1
ATOM 691 C C . ASN A 1 92 ? -1.529 8.266 13.453 1 98.75 92 ASN A C 1
ATOM 693 O O . ASN A 1 92 ? -2.338 8.68 14.281 1 98.75 92 ASN A O 1
ATOM 697 N N . VAL A 1 93 ? -0.584 9.016 12.93 1 98.62 93 VAL A N 1
ATOM 698 C CA . VAL A 1 93 ? -0.57 10.438 13.234 1 98.62 93 VAL A CA 1
ATOM 699 C C . VAL A 1 93 ? -1.853 11.086 12.727 1 98.62 93 VAL A C 1
ATOM 701 O O . VAL A 1 93 ? -2.447 11.93 13.406 1 98.62 93 VAL A O 1
ATOM 704 N N . VAL A 1 94 ? -2.299 10.711 11.508 1 98.81 94 VAL A N 1
ATOM 705 C CA . VAL A 1 94 ? -3.523 11.266 10.938 1 98.81 94 VAL A CA 1
ATOM 706 C C . VAL A 1 94 ? -4.715 10.891 11.82 1 98.81 94 VAL A C 1
ATOM 708 O O . VAL A 1 94 ? -5.496 11.758 12.219 1 98.81 94 VAL A O 1
ATOM 711 N N . LEU A 1 95 ? -4.836 9.602 12.141 1 98.5 95 LEU A N 1
ATOM 712 C CA . LEU A 1 95 ? -5.992 9.117 12.891 1 98.5 95 LEU A CA 1
ATOM 713 C C . LEU A 1 95 ? -6.07 9.781 14.258 1 98.5 95 LEU A C 1
ATOM 715 O O . LEU A 1 95 ? -7.137 10.242 14.672 1 98.5 95 LEU A O 1
ATOM 719 N N . ALA A 1 96 ? -4.945 9.883 14.961 1 97.56 96 ALA A N 1
ATOM 720 C CA . ALA A 1 96 ? -4.906 10.516 16.281 1 97.56 96 ALA A CA 1
ATOM 721 C C . ALA A 1 96 ? -5.164 12.016 16.172 1 97.56 96 ALA A C 1
ATOM 723 O O . ALA A 1 96 ? -5.707 12.625 17.094 1 97.56 96 ALA A O 1
ATOM 724 N N . GLY A 1 97 ? -4.785 12.602 15.055 1 97.44 97 GLY A N 1
ATOM 725 C CA . GLY A 1 97 ? -4.801 14.047 14.875 1 97.44 97 GLY A CA 1
ATOM 726 C C . GLY A 1 97 ? -6.176 14.594 14.555 1 97.44 97 GLY A C 1
ATOM 727 O O . GLY A 1 97 ? -6.406 15.805 14.641 1 97.44 97 GLY A O 1
ATOM 728 N N . LEU A 1 98 ? -7.098 13.742 14.203 1 96.94 98 LEU A N 1
ATOM 729 C CA . LEU A 1 98 ? -8.43 14.18 13.773 1 96.94 98 LEU A CA 1
ATOM 730 C C . LEU A 1 98 ? -9.102 15 14.859 1 96.94 98 LEU A C 1
ATOM 732 O O . LEU A 1 98 ? -9.883 15.914 14.562 1 96.94 98 LEU A O 1
ATOM 736 N N . GLU A 1 99 ? -8.719 14.758 16.109 1 93.88 99 GLU A N 1
ATOM 737 C CA . GLU A 1 99 ? -9.352 15.469 17.219 1 93.88 99 GLU A CA 1
ATOM 738 C C . GLU A 1 99 ? -8.602 16.75 17.547 1 93.88 99 GLU A C 1
ATOM 740 O O . GLU A 1 99 ? -9.125 17.625 18.25 1 93.88 99 GLU A O 1
ATOM 745 N N . TYR A 1 100 ? -7.445 16.906 17.031 1 96.88 100 TYR A N 1
ATOM 746 C CA . TYR A 1 100 ? -6.586 18 17.438 1 96.88 100 TYR A CA 1
ATOM 747 C C . TYR A 1 100 ? -6.453 19.047 16.344 1 96.88 100 TYR A C 1
ATOM 749 O O . TYR A 1 100 ? -6.031 20.172 16.594 1 96.88 100 TYR A O 1
ATOM 757 N N . ILE A 1 101 ? -6.801 18.641 15.07 1 97.88 101 ILE A N 1
ATOM 758 C CA . ILE A 1 101 ? -6.641 19.547 13.945 1 97.88 101 ILE A CA 1
ATOM 759 C C . ILE A 1 101 ? -7.848 20.484 13.852 1 97.88 101 ILE A C 1
ATOM 761 O O . ILE A 1 101 ? -8.984 20.062 14.094 1 97.88 101 ILE A O 1
ATOM 765 N N . ASN A 1 102 ? -7.652 21.719 13.617 1 98.31 102 ASN A N 1
ATOM 766 C CA . ASN A 1 102 ? -8.711 22.719 13.5 1 98.31 102 ASN A CA 1
ATOM 767 C C . ASN A 1 102 ? -9.602 22.453 12.289 1 98.31 102 ASN A C 1
ATOM 769 O O . ASN A 1 102 ? -9.188 21.781 11.344 1 98.31 102 ASN A O 1
ATOM 773 N N . ASP A 1 103 ? -10.828 23 12.43 1 98.19 103 ASP A N 1
ATOM 774 C CA . ASP A 1 103 ? -11.672 22.984 11.234 1 98.19 103 ASP A CA 1
ATOM 775 C C . ASP A 1 103 ? -10.93 23.578 10.039 1 98.19 103 ASP A C 1
ATOM 777 O O . ASP A 1 103 ? -10.188 24.547 10.18 1 98.19 103 ASP A O 1
ATOM 781 N N . ASN A 1 104 ? -11.086 22.938 8.859 1 98.38 104 ASN A N 1
ATOM 782 C CA . ASN A 1 104 ? -10.469 23.359 7.605 1 98.38 104 ASN A CA 1
ATOM 783 C C . ASN A 1 104 ? -8.953 23.188 7.645 1 98.38 104 ASN A C 1
ATOM 785 O O . ASN A 1 104 ? -8.242 23.781 6.84 1 98.38 104 ASN A O 1
ATOM 789 N N . GLY A 1 105 ? -8.453 22.438 8.641 1 98.69 105 GLY A N 1
ATOM 790 C CA . GLY A 1 105 ? -7.039 22.094 8.688 1 98.69 105 GLY A CA 1
ATOM 791 C C . GLY A 1 105 ? -6.637 21.062 7.648 1 98.69 105 GLY A C 1
ATOM 792 O O . GLY A 1 105 ? -7.426 20.734 6.766 1 98.69 105 GLY A O 1
ATOM 793 N N . SER A 1 106 ? -5.309 20.641 7.734 1 98.75 106 SER A N 1
ATOM 794 C CA . SER A 1 106 ? -4.863 19.734 6.68 1 98.75 106 SER A CA 1
ATOM 795 C C . SER A 1 106 ? -3.77 18.797 7.18 1 98.75 106 SER A C 1
ATOM 797 O O . SER A 1 106 ? -3.021 19.141 8.102 1 98.75 106 SER A O 1
ATOM 799 N N . PHE A 1 107 ? -3.773 17.625 6.656 1 98.94 107 PHE A N 1
ATOM 800 C CA . PHE A 1 107 ? -2.674 16.672 6.734 1 98.94 107 PHE A CA 1
ATOM 801 C C . PHE A 1 107 ? -1.962 16.547 5.395 1 98.94 107 PHE A C 1
ATOM 803 O O . PHE A 1 107 ? -2.607 16.484 4.344 1 98.94 107 PHE A O 1
ATOM 810 N N . THR A 1 108 ? -0.665 16.578 5.379 1 99 108 THR A N 1
ATOM 811 C CA . THR A 1 108 ? 0.129 16.281 4.191 1 99 108 THR A CA 1
ATOM 812 C C . THR A 1 108 ? 1.104 15.141 4.461 1 99 108 THR A C 1
ATOM 814 O O . THR A 1 108 ? 2.008 15.273 5.289 1 99 108 THR A O 1
ATOM 817 N N . LEU A 1 109 ? 0.913 14.023 3.807 1 98.94 109 LEU A N 1
ATOM 818 C CA . LEU A 1 109 ? 1.771 12.852 3.949 1 98.94 109 LEU A CA 1
ATOM 819 C C . LEU A 1 109 ? 2.838 12.82 2.859 1 98.94 109 LEU A C 1
ATOM 821 O O . LEU A 1 109 ? 2.756 13.578 1.885 1 98.94 109 LEU A O 1
ATOM 825 N N . THR A 1 110 ? 3.857 12 3.096 1 98.94 110 THR A N 1
ATOM 826 C CA . THR A 1 110 ? 4.922 11.828 2.115 1 98.94 110 THR A CA 1
ATOM 827 C C . THR A 1 110 ? 5.012 10.375 1.664 1 98.94 110 THR A C 1
ATOM 829 O O . THR A 1 110 ? 5.203 9.469 2.484 1 98.94 110 THR A O 1
ATOM 832 N N . SER A 1 111 ? 4.754 10.164 0.396 1 98.81 111 SER A N 1
ATOM 833 C CA . SER A 1 111 ? 5.027 8.859 -0.208 1 98.81 111 SER A CA 1
ATOM 834 C C . SER A 1 111 ? 6.324 8.891 -1.012 1 98.81 111 SER A C 1
ATOM 836 O O . SER A 1 111 ? 7.406 9.062 -0.448 1 98.81 111 SER A O 1
ATOM 838 N N . GLY A 1 112 ? 6.34 8.617 -2.262 1 98.69 112 GLY A N 1
ATOM 839 C CA . GLY A 1 112 ? 7.492 8.602 -3.145 1 98.69 112 GLY A CA 1
ATOM 840 C C . GLY A 1 112 ? 7.219 7.93 -4.477 1 98.69 112 GLY A C 1
ATOM 841 O O . GLY A 1 112 ? 6.164 7.316 -4.66 1 98.69 112 GLY A O 1
ATOM 842 N N . ILE A 1 113 ? 8.102 7.961 -5.297 1 98.62 113 ILE A N 1
ATOM 843 C CA . ILE A 1 113 ? 7.867 7.672 -6.711 1 98.62 113 ILE A CA 1
ATOM 844 C C . ILE A 1 113 ? 7.906 6.16 -6.938 1 98.62 113 ILE A C 1
ATOM 846 O O . ILE A 1 113 ? 7.441 5.672 -7.969 1 98.62 113 ILE A O 1
ATOM 850 N N . LEU A 1 114 ? 8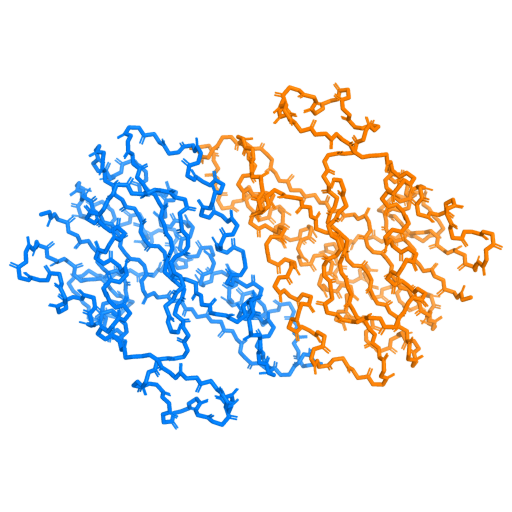.367 5.383 -6.031 1 98.69 114 LEU A N 1
ATOM 851 C CA . LEU A 1 114 ? 8.852 4.043 -6.352 1 98.69 114 LEU A CA 1
ATOM 852 C C . LEU A 1 114 ? 7.684 3.082 -6.566 1 98.69 114 LEU A C 1
ATOM 854 O O . LEU A 1 114 ? 7.867 1.994 -7.117 1 98.69 114 LEU A O 1
ATOM 858 N N . ASN A 1 115 ? 6.473 3.5 -6.141 1 98.69 115 ASN A N 1
ATOM 859 C CA . ASN A 1 115 ? 5.328 2.66 -6.48 1 98.69 115 ASN A CA 1
ATOM 860 C C . ASN A 1 115 ? 4.91 2.84 -7.938 1 98.69 115 ASN A C 1
ATOM 862 O O . ASN A 1 115 ? 4.176 2.016 -8.484 1 98.69 115 ASN A O 1
ATOM 866 N N . ARG A 1 116 ? 5.359 3.9 -8.555 1 98.12 116 ARG A N 1
ATOM 867 C CA . ARG A 1 116 ? 5.047 4.18 -9.953 1 98.12 116 ARG A CA 1
ATOM 868 C C . ARG A 1 116 ? 6.25 3.9 -10.844 1 98.12 116 ARG A C 1
ATOM 870 O O . ARG A 1 116 ? 6.094 3.451 -11.984 1 98.12 116 ARG A O 1
ATOM 877 N N . ASP A 1 117 ? 7.406 4.195 -10.383 1 98.38 117 ASP A N 1
ATOM 878 C CA . ASP A 1 117 ? 8.68 4 -11.07 1 98.38 117 ASP A CA 1
ATOM 879 C C . ASP A 1 117 ? 9.695 3.326 -10.156 1 98.38 117 ASP A C 1
ATOM 881 O O . ASP A 1 117 ? 10.555 3.996 -9.57 1 98.38 117 ASP A O 1
ATOM 885 N N . PRO A 1 118 ? 9.602 1.984 -10.07 1 98.5 118 PRO A N 1
ATOM 886 C CA . PRO A 1 118 ? 10.391 1.273 -9.055 1 98.5 118 PRO A CA 1
ATOM 887 C C . PRO A 1 118 ? 11.852 1.088 -9.461 1 98.5 118 PRO A C 1
ATOM 889 O O . PRO A 1 118 ? 12.188 1.229 -10.633 1 98.5 118 PRO A O 1
ATOM 892 N N . ILE A 1 119 ? 12.656 0.853 -8.523 1 98.56 119 ILE A N 1
ATOM 893 C CA . ILE A 1 119 ? 14.062 0.502 -8.703 1 98.56 119 ILE A CA 1
ATOM 894 C C . ILE A 1 119 ? 14.328 -0.881 -8.109 1 98.56 119 ILE A C 1
ATOM 896 O O . ILE A 1 119 ? 13.5 -1.416 -7.371 1 98.56 119 ILE A O 1
ATOM 900 N N . LEU A 1 120 ? 15.555 -1.444 -8.43 1 98.06 120 LEU A N 1
ATOM 901 C CA . LEU A 1 120 ? 16 -2.654 -7.75 1 98.06 120 LEU A CA 1
ATOM 902 C C . LEU A 1 120 ? 16.125 -2.422 -6.246 1 98.06 120 LEU A C 1
ATOM 904 O O . LEU A 1 120 ? 16.438 -1.312 -5.809 1 98.06 120 LEU A O 1
ATOM 908 N N . TYR A 1 121 ? 15.781 -3.443 -5.406 1 98.44 121 TYR A N 1
ATOM 909 C CA . TYR A 1 121 ? 15.922 -3.457 -3.955 1 98.44 121 TYR A CA 1
ATOM 910 C C . TYR A 1 121 ? 14.82 -2.641 -3.289 1 98.44 121 TYR A C 1
ATOM 912 O O . TYR A 1 121 ? 14.82 -2.469 -2.068 1 98.44 121 TYR A O 1
ATOM 920 N N . GLY A 1 122 ? 13.836 -2.111 -4.121 1 98.62 122 GLY A N 1
ATOM 921 C CA . GLY A 1 122 ? 12.93 -1.101 -3.605 1 98.62 122 GLY A CA 1
ATOM 922 C C . GLY A 1 122 ? 11.523 -1.621 -3.379 1 98.62 122 GLY A C 1
ATOM 923 O O . GLY A 1 122 ? 10.57 -0.844 -3.332 1 98.62 122 GLY A O 1
ATOM 924 N N . SER A 1 123 ? 11.344 -2.918 -3.268 1 98.88 123 SER A N 1
ATOM 925 C CA . SER A 1 123 ? 9.992 -3.469 -3.219 1 98.88 123 SER A CA 1
ATOM 926 C C . SER A 1 123 ? 9.242 -2.984 -1.982 1 98.88 123 SER A C 1
ATOM 928 O O . SER A 1 123 ? 8.039 -2.723 -2.045 1 98.88 123 SER A O 1
ATOM 930 N N . SER A 1 124 ? 9.977 -2.867 -0.822 1 98.94 124 SER A N 1
ATOM 931 C CA . SER A 1 124 ? 9.336 -2.359 0.389 1 98.94 124 SER A CA 1
ATOM 932 C C . SER A 1 124 ? 8.906 -0.907 0.221 1 98.94 124 SER A C 1
ATOM 934 O O . SER A 1 124 ? 7.797 -0.535 0.609 1 98.94 124 SER A O 1
ATOM 936 N N . ALA A 1 125 ? 9.75 -0.107 -0.376 1 98.88 125 ALA A N 1
ATOM 937 C CA . ALA A 1 125 ? 9.43 1.299 -0.611 1 98.88 125 ALA A CA 1
ATOM 938 C C . ALA A 1 125 ? 8.242 1.437 -1.561 1 98.88 125 ALA A C 1
ATOM 940 O O . ALA A 1 125 ? 7.332 2.232 -1.314 1 98.88 125 ALA A O 1
ATOM 941 N N . ALA A 1 126 ? 8.258 0.679 -2.654 1 98.94 126 ALA A N 1
ATOM 942 C CA . ALA A 1 126 ? 7.172 0.714 -3.627 1 98.94 126 ALA A CA 1
ATOM 943 C C . ALA A 1 126 ? 5.844 0.323 -2.982 1 98.94 126 ALA A C 1
ATOM 945 O O . ALA A 1 126 ? 4.82 0.976 -3.205 1 98.94 126 ALA A O 1
ATOM 946 N N . MET A 1 127 ? 5.906 -0.71 -2.166 1 98.94 127 MET A N 1
ATOM 947 C CA . MET A 1 127 ? 4.73 -1.205 -1.457 1 98.94 127 MET A CA 1
ATOM 948 C C . MET A 1 127 ? 4.164 -0.136 -0.527 1 98.94 127 MET A C 1
ATOM 950 O O . MET A 1 127 ? 2.982 0.201 -0.608 1 98.94 127 MET A O 1
ATOM 954 N N . VAL A 1 128 ? 4.953 0.448 0.278 1 98.94 128 VAL A N 1
ATOM 955 C CA . VAL A 1 128 ? 4.535 1.401 1.301 1 98.94 128 VAL A CA 1
ATOM 956 C C . VAL A 1 128 ? 4.062 2.693 0.64 1 98.94 128 VAL A C 1
ATOM 958 O O . VAL A 1 128 ? 3.07 3.291 1.065 1 98.94 128 VAL A O 1
ATOM 961 N N . ASN A 1 129 ? 4.773 3.146 -0.361 1 98.94 129 ASN A N 1
ATOM 962 C CA . ASN A 1 129 ? 4.355 4.344 -1.082 1 98.94 129 ASN A CA 1
ATOM 963 C C . ASN A 1 129 ? 2.994 4.156 -1.744 1 98.94 129 ASN A C 1
ATOM 965 O O . ASN A 1 129 ? 2.15 5.051 -1.703 1 98.94 129 ASN A O 1
ATOM 969 N N . GLY A 1 130 ? 2.77 3 -2.373 1 98.94 130 GLY A N 1
ATOM 970 C CA . GLY A 1 130 ? 1.461 2.703 -2.932 1 98.94 130 GLY A CA 1
ATOM 971 C C . GLY A 1 130 ? 0.358 2.68 -1.891 1 98.94 130 GLY A C 1
ATOM 972 O O . GLY A 1 130 ? -0.752 3.15 -2.145 1 98.94 130 GLY A O 1
ATOM 973 N N . ALA A 1 131 ? 0.687 2.129 -0.75 1 99 131 ALA A N 1
ATOM 974 C CA . ALA A 1 131 ? -0.267 2.068 0.355 1 99 131 ALA A CA 1
ATOM 975 C C . ALA A 1 131 ? -0.687 3.469 0.793 1 99 131 ALA A C 1
ATOM 977 O O . ALA A 1 131 ? -1.876 3.74 0.974 1 99 131 ALA A O 1
ATOM 978 N N . LEU A 1 132 ? 0.275 4.328 0.918 1 98.94 132 LEU A N 1
ATOM 979 C CA . LEU A 1 132 ? 0.003 5.695 1.345 1 98.94 132 LEU A CA 1
ATOM 980 C C . LEU A 1 132 ? -0.865 6.422 0.322 1 98.94 132 LEU A C 1
ATOM 982 O O . LEU A 1 132 ? -1.803 7.133 0.691 1 98.94 132 LEU A O 1
ATOM 986 N N . ASP A 1 133 ? -0.54 6.242 -0.969 1 98.94 133 ASP A N 1
ATOM 987 C CA . ASP A 1 133 ? -1.334 6.883 -2.014 1 98.94 133 ASP A CA 1
ATOM 988 C C . ASP A 1 133 ? -2.793 6.441 -1.942 1 98.94 133 ASP A C 1
ATOM 990 O O . ASP A 1 133 ? -3.703 7.266 -2.041 1 98.94 133 ASP A O 1
ATOM 994 N N . GLY A 1 134 ? -3.006 5.137 -1.777 1 98.94 134 GLY A N 1
ATOM 995 C CA . GLY A 1 134 ? -4.359 4.625 -1.658 1 98.94 134 GLY A CA 1
ATOM 996 C C . GLY A 1 134 ? -5.09 5.141 -0.432 1 98.94 134 GLY A C 1
ATOM 997 O O . GLY A 1 134 ? -6.262 5.512 -0.51 1 98.94 134 GLY A O 1
ATOM 998 N N . PHE A 1 135 ? -4.379 5.18 0.728 1 98.94 135 PHE A N 1
ATOM 999 C CA . PHE A 1 135 ? -4.949 5.676 1.977 1 98.94 135 PHE A CA 1
ATOM 1000 C C . PHE A 1 135 ? -5.402 7.121 1.83 1 98.94 135 PHE A C 1
ATOM 1002 O O . PHE A 1 135 ? -6.516 7.473 2.229 1 98.94 135 PHE A O 1
ATOM 1009 N N . ILE A 1 136 ? -4.574 7.965 1.222 1 98.94 136 ILE A N 1
ATOM 1010 C CA . ILE A 1 136 ? -4.832 9.391 1.078 1 98.94 136 ILE A CA 1
ATOM 1011 C C . ILE A 1 136 ? -6.129 9.602 0.298 1 98.94 136 ILE A C 1
ATOM 1013 O O . ILE A 1 136 ? -7.012 10.344 0.739 1 98.94 136 ILE A O 1
ATOM 1017 N N . LYS A 1 137 ? -6.277 8.977 -0.836 1 98.88 137 LYS A N 1
ATOM 1018 C CA . LYS A 1 137 ? -7.449 9.133 -1.692 1 98.88 137 LYS A CA 1
ATOM 1019 C C . LYS A 1 137 ? -8.719 8.711 -0.964 1 98.88 137 LYS A C 1
ATOM 1021 O O . LYS A 1 137 ? -9.75 9.391 -1.051 1 98.88 137 LYS A O 1
ATOM 1026 N N . SER A 1 138 ? -8.594 7.613 -0.242 1 98.94 138 SER A N 1
ATOM 1027 C CA . SER A 1 138 ? -9.773 7.066 0.421 1 98.94 138 SER A CA 1
ATOM 1028 C C . SER A 1 138 ? -10.133 7.867 1.668 1 98.94 138 SER A C 1
ATOM 1030 O O . SER A 1 138 ? -11.297 8.203 1.888 1 98.94 138 SER A O 1
ATOM 1032 N N . ALA A 1 139 ? -9.148 8.188 2.488 1 98.88 139 ALA A N 1
ATOM 1033 C CA . ALA A 1 139 ? -9.375 8.93 3.725 1 98.88 139 ALA A CA 1
ATOM 1034 C C . ALA A 1 139 ? -10.008 10.289 3.438 1 98.88 139 ALA A C 1
ATOM 1036 O O . ALA A 1 139 ? -10.812 10.789 4.23 1 98.88 139 ALA A O 1
ATOM 1037 N N . ALA A 1 140 ? -9.68 10.891 2.299 1 98.88 140 ALA A N 1
ATOM 1038 C CA . ALA A 1 140 ? -10.188 12.211 1.931 1 98.88 140 ALA A CA 1
ATOM 1039 C C . ALA A 1 140 ? -11.711 12.211 1.878 1 98.88 140 ALA A C 1
ATOM 1041 O O . ALA A 1 140 ? -12.352 13.219 2.195 1 98.88 140 ALA A O 1
ATOM 1042 N N . LEU A 1 141 ? -12.32 11.086 1.523 1 98.56 141 LEU A N 1
ATOM 1043 C CA . LEU A 1 141 ? -13.773 10.984 1.38 1 98.56 141 LEU A CA 1
ATOM 1044 C C . LEU A 1 141 ? -14.461 11.141 2.73 1 98.56 141 LEU A C 1
ATOM 1046 O O . LEU A 1 141 ? -15.656 11.453 2.787 1 98.56 141 LEU A O 1
ATOM 1050 N N . GLU A 1 142 ? -13.664 10.953 3.838 1 98.69 142 GLU A N 1
ATOM 1051 C CA . GLU A 1 142 ? -14.336 10.836 5.129 1 98.69 142 GLU A CA 1
ATOM 1052 C C . GLU A 1 142 ? -13.844 11.898 6.105 1 98.69 142 GLU A C 1
ATOM 1054 O O . GLU A 1 142 ? -14.211 11.883 7.285 1 98.69 142 GLU A O 1
ATOM 1059 N N . MET A 1 143 ? -12.969 12.75 5.594 1 98.69 143 MET A N 1
ATOM 1060 C CA . MET A 1 143 ? -12.492 13.82 6.465 1 98.69 143 MET A CA 1
ATOM 1061 C C . MET A 1 143 ? -13.641 14.727 6.887 1 98.69 143 MET A C 1
ATOM 1063 O O . MET A 1 143 ? -14.375 15.242 6.043 1 98.69 143 MET A O 1
ATOM 1067 N N . PRO A 1 144 ? -13.75 14.945 8.172 1 97.5 144 PRO A N 1
ATOM 1068 C CA . PRO A 1 144 ? -14.82 15.82 8.664 1 97.5 144 PRO A CA 1
ATOM 1069 C C . PRO A 1 144 ? -14.391 17.281 8.75 1 97.5 144 PRO A C 1
ATOM 1071 O O . PRO A 1 144 ? -13.203 17.594 8.625 1 97.5 144 PRO A O 1
ATOM 1074 N N . ARG A 1 145 ? -15.398 18.203 8.93 1 97.75 145 ARG A N 1
ATOM 1075 C CA . ARG A 1 145 ? -15.195 19.578 9.352 1 97.75 145 ARG A CA 1
ATOM 1076 C C . ARG A 1 145 ? -14.336 20.344 8.344 1 97.75 145 ARG A C 1
ATOM 1078 O O . ARG A 1 145 ? -13.555 21.219 8.727 1 97.75 145 ARG A O 1
ATOM 1085 N N . GLY A 1 146 ? -14.281 19.906 7.078 1 98.31 146 GLY A N 1
ATOM 1086 C CA . GLY A 1 146 ? -13.523 20.578 6.039 1 98.31 146 GLY A CA 1
ATOM 1087 C C . GLY A 1 146 ? -12.047 20.266 6.078 1 98.31 146 GLY A C 1
ATOM 1088 O O . GLY A 1 146 ? -11.242 20.922 5.41 1 98.31 146 GLY A O 1
ATOM 1089 N N . ILE A 1 147 ? -11.656 19.266 6.883 1 98.75 147 ILE A N 1
ATOM 1090 C CA . ILE A 1 147 ? -10.266 18.859 6.973 1 98.75 147 ILE A CA 1
ATOM 1091 C C . ILE A 1 147 ? -9.828 18.219 5.652 1 98.75 147 ILE A C 1
ATOM 1093 O O . ILE A 1 147 ? -10.57 17.453 5.051 1 98.75 147 ILE A O 1
ATOM 1097 N N . ARG A 1 148 ? -8.609 18.594 5.172 1 98.88 148 ARG A N 1
ATOM 1098 C CA . ARG A 1 148 ? -8.055 18.047 3.93 1 98.88 148 ARG A CA 1
ATOM 1099 C C . ARG A 1 148 ? -6.918 17.078 4.207 1 98.88 148 ARG A C 1
ATOM 1101 O O . ARG A 1 148 ? -6.266 17.156 5.25 1 98.88 148 ARG A O 1
ATOM 1108 N N . ILE A 1 149 ? -6.703 16.141 3.359 1 98.94 149 ILE A N 1
ATOM 1109 C CA . ILE A 1 149 ? -5.562 15.234 3.391 1 98.94 149 ILE A CA 1
ATOM 1110 C C . ILE A 1 149 ? -5.004 15.062 1.98 1 98.94 149 ILE A C 1
ATOM 1112 O O . ILE A 1 149 ? -5.758 14.844 1.029 1 98.94 149 ILE A O 1
ATOM 1116 N N . ASN A 1 150 ? -3.729 15.25 1.802 1 98.94 150 ASN A N 1
ATOM 1117 C CA . ASN A 1 150 ? -3.01 15.062 0.546 1 98.94 150 ASN A CA 1
ATOM 1118 C C . ASN A 1 150 ? -1.659 14.391 0.768 1 98.94 150 ASN A C 1
ATOM 1120 O O . ASN A 1 150 ? -1.253 14.164 1.909 1 98.94 150 ASN A O 1
ATOM 1124 N N . GLY A 1 151 ? -1.084 14 -0.283 1 98.94 151 GLY A N 1
ATOM 1125 C CA . GLY A 1 151 ? 0.267 13.469 -0.262 1 98.94 151 GLY A CA 1
ATOM 1126 C C . GLY A 1 151 ? 1.198 14.156 -1.242 1 98.94 151 GLY A C 1
ATOM 1127 O O . GLY A 1 151 ? 0.757 14.656 -2.275 1 98.94 151 GLY A O 1
ATOM 1128 N N . VAL A 1 152 ? 2.422 14.25 -0.909 1 98.94 152 VAL A N 1
ATOM 1129 C CA . VAL A 1 152 ? 3.484 14.633 -1.835 1 98.94 152 VAL A CA 1
ATOM 1130 C C . VAL A 1 152 ? 4.352 13.414 -2.152 1 98.94 152 VAL A C 1
ATOM 1132 O O . VAL A 1 152 ? 4.758 12.68 -1.247 1 98.94 152 VAL A O 1
ATOM 1135 N N . SER A 1 153 ? 4.543 13.172 -3.359 1 98.88 153 SER A N 1
ATOM 1136 C CA . SER A 1 153 ? 5.324 12.039 -3.859 1 98.88 153 SER A CA 1
ATOM 1137 C C . SER A 1 153 ? 6.5 12.516 -4.707 1 98.88 153 SER A C 1
ATOM 1139 O O . SER A 1 153 ? 6.391 12.594 -5.934 1 98.88 153 SER A O 1
ATOM 1141 N N . PRO A 1 154 ? 7.641 12.781 -4.07 1 98.75 154 PRO A N 1
ATOM 1142 C CA . PRO A 1 154 ? 8.797 13.227 -4.848 1 98.75 154 PRO A CA 1
ATOM 1143 C C . PRO A 1 154 ? 9.531 12.07 -5.527 1 98.75 154 PRO A C 1
ATOM 1145 O O . PRO A 1 154 ? 9.492 10.938 -5.035 1 98.75 154 PRO A O 1
ATOM 1148 N N . THR A 1 155 ? 10.133 12.414 -6.688 1 98.38 155 THR A N 1
ATOM 1149 C CA . THR A 1 155 ? 11.211 11.555 -7.16 1 98.38 155 THR A CA 1
ATOM 1150 C C . THR A 1 155 ? 12.422 11.656 -6.238 1 98.38 155 THR A C 1
ATOM 1152 O O . THR A 1 155 ? 12.344 12.258 -5.164 1 98.38 155 THR A O 1
ATOM 1155 N N . VAL A 1 156 ? 13.555 11.023 -6.586 1 98.19 156 VAL A N 1
ATOM 1156 C CA . VAL A 1 156 ? 14.75 11.102 -5.754 1 98.19 156 VAL A CA 1
ATOM 1157 C C . VAL A 1 156 ? 15.18 12.562 -5.602 1 98.19 156 VAL A C 1
ATOM 1159 O O . VAL A 1 156 ? 15.133 13.328 -6.566 1 98.19 156 VAL A O 1
ATOM 1162 N N . ILE A 1 157 ? 15.516 12.922 -4.359 1 98.5 157 ILE A N 1
ATOM 1163 C CA . ILE A 1 157 ? 15.875 14.289 -4.008 1 98.5 157 ILE A CA 1
ATOM 1164 C C . ILE A 1 157 ? 17.328 14.555 -4.383 1 98.5 157 ILE A C 1
ATOM 1166 O O . ILE A 1 157 ? 18.219 13.742 -4.082 1 98.5 157 ILE A O 1
ATOM 1170 N N . THR A 1 158 ? 17.562 15.695 -4.996 1 98.62 158 THR A N 1
ATOM 1171 C CA . THR A 1 158 ? 18.891 16.062 -5.5 1 98.62 158 THR A CA 1
ATOM 1172 C C . THR A 1 158 ? 19.938 15.969 -4.395 1 98.62 158 THR A C 1
ATOM 1174 O O . THR A 1 158 ? 21.016 15.422 -4.609 1 98.62 158 THR A O 1
ATOM 1177 N N . GLU A 1 159 ? 19.609 16.391 -3.184 1 98.25 159 GLU A N 1
ATOM 1178 C CA . GLU A 1 159 ? 20.531 16.469 -2.055 1 98.25 159 GLU A CA 1
ATOM 1179 C C . GLU A 1 159 ? 20.859 15.086 -1.511 1 98.25 159 GLU A C 1
ATOM 1181 O O . GLU A 1 159 ? 21.781 14.922 -0.711 1 98.25 159 GLU A O 1
ATOM 1186 N N . ALA A 1 160 ? 20.141 14.07 -2 1 96.19 160 ALA A N 1
ATOM 1187 C CA . ALA A 1 160 ? 20.375 12.703 -1.532 1 96.19 160 ALA A CA 1
ATOM 1188 C C . ALA A 1 160 ? 21.156 11.898 -2.566 1 96.19 160 ALA A C 1
ATOM 1190 O O . ALA A 1 160 ? 21.516 10.742 -2.316 1 96.19 160 ALA A O 1
ATOM 1191 N N . MET A 1 161 ? 21.531 12.406 -3.678 1 96.56 161 MET A N 1
ATOM 1192 C CA . MET A 1 161 ? 22.078 11.672 -4.82 1 96.56 161 MET A CA 1
ATOM 1193 C C . MET A 1 161 ? 23.484 11.18 -4.531 1 96.56 161 MET A C 1
ATOM 1195 O O . MET A 1 161 ? 23.969 10.234 -5.168 1 96.56 161 MET A O 1
ATOM 1199 N N . GLU A 1 162 ? 24.156 11.812 -3.629 1 94.94 162 GLU A N 1
ATOM 1200 C CA . GLU A 1 162 ? 25.484 11.32 -3.26 1 94.94 162 GLU A CA 1
ATOM 1201 C C . GLU A 1 162 ? 25.422 9.859 -2.816 1 94.94 162 GLU A C 1
ATOM 1203 O O . GLU A 1 162 ? 26.312 9.062 -3.156 1 94.94 162 GLU A O 1
ATOM 1208 N N . ASN A 1 163 ? 24.359 9.508 -2.115 1 93.44 163 ASN A N 1
ATOM 1209 C CA . ASN A 1 163 ? 24.219 8.164 -1.563 1 93.44 163 ASN A CA 1
ATOM 1210 C C . ASN A 1 163 ? 23.344 7.281 -2.447 1 93.44 163 ASN A C 1
ATOM 1212 O O . ASN A 1 163 ? 23.531 6.059 -2.479 1 93.44 163 ASN A O 1
ATOM 1216 N N . TYR A 1 164 ? 22.453 7.906 -3.246 1 94.94 164 TYR A N 1
ATOM 1217 C CA . TYR A 1 164 ? 21.422 7.113 -3.902 1 94.94 164 TYR A CA 1
ATOM 1218 C C . TYR A 1 164 ? 21.625 7.098 -5.414 1 94.94 164 TYR A C 1
ATOM 1220 O O . TYR A 1 164 ? 20.938 6.359 -6.129 1 94.94 164 TYR A O 1
ATOM 1228 N N . GLY A 1 165 ? 22.578 7.812 -5.895 1 94.19 165 GLY A N 1
ATOM 1229 C CA . GLY A 1 165 ? 22.812 7.992 -7.316 1 94.19 165 GLY A CA 1
ATOM 1230 C C . GLY A 1 165 ? 22.859 6.684 -8.086 1 94.19 165 GLY A C 1
ATOM 1231 O O . GLY A 1 165 ? 22.156 6.527 -9.094 1 94.19 165 GLY A O 1
ATOM 1232 N N . PRO A 1 166 ? 23.578 5.652 -7.652 1 95.5 166 PRO A N 1
ATOM 1233 C CA . PRO A 1 166 ? 23.75 4.395 -8.383 1 95.5 166 PRO A CA 1
ATOM 1234 C C . PRO A 1 166 ? 22.422 3.639 -8.555 1 95.5 166 PRO A C 1
ATOM 1236 O O . PRO A 1 166 ? 22.281 2.852 -9.492 1 95.5 166 PRO A O 1
ATOM 1239 N N . TYR A 1 167 ? 21.438 3.938 -7.781 1 96.19 167 TYR A N 1
ATOM 1240 C CA . TYR A 1 167 ? 20.188 3.199 -7.816 1 96.19 167 TYR A CA 1
ATOM 1241 C C . TYR A 1 167 ? 19.156 3.92 -8.672 1 96.19 167 TYR A C 1
ATOM 1243 O O . TYR A 1 167 ? 18.094 3.361 -8.984 1 96.19 167 TYR A O 1
ATOM 1251 N N . PHE A 1 168 ? 19.469 5.176 -9.055 1 97.56 168 PHE A N 1
ATOM 1252 C CA . PHE A 1 168 ? 18.469 6.004 -9.719 1 97.56 168 PHE A CA 1
ATOM 1253 C C . PHE A 1 168 ? 18.984 6.484 -11.07 1 97.56 168 PHE A C 1
ATOM 1255 O O . PHE A 1 168 ? 18.703 7.617 -11.477 1 97.56 168 PHE A O 1
ATOM 1262 N N . ARG A 1 169 ? 19.812 5.637 -11.703 1 95.75 169 ARG A N 1
ATOM 1263 C CA . ARG A 1 169 ? 20.266 5.965 -13.055 1 95.75 169 ARG A CA 1
ATOM 1264 C C . ARG A 1 169 ? 19.078 6.184 -13.984 1 95.75 169 ARG A C 1
ATOM 1266 O O . ARG A 1 169 ? 18.141 5.375 -14.008 1 95.75 169 ARG A O 1
ATOM 1273 N N . GLY A 1 170 ? 19.109 7.332 -14.672 1 96.69 170 GLY A N 1
ATOM 1274 C CA . GLY A 1 170 ? 18.047 7.672 -15.609 1 96.69 170 GLY A CA 1
ATOM 1275 C C . GLY A 1 170 ? 16.953 8.531 -15 1 96.69 170 GLY A C 1
ATOM 1276 O O . GLY A 1 170 ? 16.109 9.07 -15.711 1 96.69 170 GLY A O 1
ATOM 1277 N N . TYR A 1 171 ? 16.938 8.625 -13.641 1 97.06 171 TYR A N 1
ATOM 1278 C CA . TYR A 1 171 ? 15.977 9.508 -12.977 1 97.06 171 TYR A CA 1
ATOM 1279 C C . TYR A 1 171 ? 16.453 10.953 -13 1 97.06 171 TYR A C 1
ATOM 1281 O O . TYR A 1 171 ? 17.656 11.219 -12.844 1 97.06 171 TYR A O 1
ATOM 1289 N N . GLU A 1 172 ? 15.555 11.828 -13.211 1 97.31 172 GLU A N 1
ATOM 1290 C CA . GLU A 1 172 ? 15.828 13.242 -12.953 1 97.31 172 GLU A CA 1
ATOM 1291 C C . GLU A 1 172 ? 15.477 13.625 -11.516 1 97.31 172 GLU A C 1
ATOM 1293 O O . GLU A 1 172 ? 14.305 13.656 -11.148 1 97.31 172 GLU A O 1
ATOM 1298 N N . PRO A 1 173 ? 16.5 13.883 -10.719 1 98.25 173 PRO A N 1
ATOM 1299 C CA . PRO A 1 173 ? 16.203 14.242 -9.336 1 98.25 173 PRO A CA 1
ATOM 1300 C C . PRO A 1 173 ? 15.531 15.609 -9.211 1 98.25 173 PRO A C 1
ATOM 1302 O O . PRO A 1 173 ? 15.547 16.391 -10.164 1 98.25 173 PRO A O 1
ATOM 1305 N N . VAL A 1 174 ? 14.875 15.836 -8.094 1 98.75 174 VAL A N 1
ATOM 1306 C CA . VAL A 1 174 ? 14.234 17.109 -7.793 1 98.75 174 VAL A CA 1
ATOM 1307 C C . VAL A 1 174 ? 14.852 17.719 -6.535 1 98.75 174 VAL A C 1
ATOM 1309 O O . VAL A 1 174 ? 15.156 17 -5.578 1 98.75 174 VAL A O 1
ATOM 1312 N N . SER A 1 175 ? 15.023 19.047 -6.523 1 98.81 175 SER A N 1
ATOM 1313 C CA . SER A 1 175 ? 15.562 19.656 -5.312 1 98.81 175 SER A CA 1
ATOM 1314 C C . SER A 1 175 ? 14.555 19.625 -4.176 1 98.81 175 SER A C 1
ATOM 1316 O O . SER A 1 175 ? 13.344 19.656 -4.41 1 98.81 175 SER A O 1
ATOM 1318 N N . ALA A 1 176 ? 15.086 19.578 -3.004 1 98.75 176 ALA A N 1
ATOM 1319 C CA . ALA A 1 176 ? 14.211 19.625 -1.833 1 98.75 176 ALA A CA 1
ATOM 1320 C C . ALA A 1 176 ? 13.352 20.891 -1.828 1 98.75 176 ALA A C 1
ATOM 1322 O O . ALA A 1 176 ? 12.188 20.859 -1.437 1 98.75 176 ALA A O 1
ATOM 1323 N N . ALA A 1 177 ? 13.906 21.984 -2.271 1 98.81 177 ALA A N 1
ATOM 1324 C CA . ALA A 1 177 ? 13.18 23.25 -2.318 1 98.81 177 ALA A CA 1
ATOM 1325 C C . ALA A 1 177 ? 11.992 23.156 -3.268 1 98.81 177 ALA A C 1
ATOM 1327 O O . ALA A 1 177 ? 10.906 23.656 -2.955 1 98.81 177 ALA A O 1
ATOM 1328 N N . ARG A 1 178 ? 12.219 22.562 -4.414 1 98.75 178 ARG A N 1
ATOM 1329 C CA . ARG A 1 178 ? 11.125 22.391 -5.363 1 98.75 178 ARG A CA 1
ATOM 1330 C C . ARG A 1 178 ? 10.062 21.453 -4.809 1 98.75 178 ARG A C 1
ATOM 1332 O O . ARG A 1 178 ? 8.867 21.703 -4.953 1 98.75 178 ARG A O 1
ATOM 1339 N N . ALA A 1 179 ? 10.484 20.375 -4.207 1 98.81 179 ALA A N 1
ATOM 1340 C CA . ALA A 1 179 ? 9.531 19.469 -3.58 1 98.81 179 ALA A CA 1
ATOM 1341 C C . ALA A 1 179 ? 8.703 20.188 -2.518 1 98.81 179 ALA A C 1
ATOM 1343 O O . ALA A 1 179 ? 7.496 19.953 -2.398 1 98.81 179 ALA A O 1
ATOM 1344 N N . ALA A 1 180 ? 9.297 21.078 -1.781 1 98.94 180 ALA A N 1
ATOM 1345 C CA . ALA A 1 180 ? 8.648 21.781 -0.686 1 98.94 180 ALA A CA 1
ATOM 1346 C C . ALA A 1 180 ? 7.473 22.625 -1.193 1 98.94 180 ALA A C 1
ATOM 1348 O O . ALA A 1 180 ? 6.5 22.844 -0.469 1 98.94 180 ALA A O 1
ATOM 1349 N N . LEU A 1 181 ? 7.5 23 -2.436 1 98.88 181 LEU A N 1
ATOM 1350 C CA . LEU A 1 181 ? 6.41 23.781 -3.002 1 98.88 181 LEU A CA 1
ATOM 1351 C C . LEU A 1 181 ? 5.125 22.969 -3.061 1 98.88 181 LEU A C 1
ATOM 1353 O O . LEU A 1 181 ? 4.031 23.5 -2.893 1 98.88 181 LEU A O 1
ATOM 1357 N N . ALA A 1 182 ? 5.242 21.688 -3.289 1 98.88 182 ALA A N 1
ATOM 1358 C CA . ALA A 1 182 ? 4.066 20.828 -3.32 1 98.88 182 ALA A CA 1
ATOM 1359 C C . ALA A 1 182 ? 3.436 20.703 -1.937 1 98.88 182 ALA A C 1
ATOM 1361 O O . ALA A 1 182 ? 2.213 20.594 -1.812 1 98.88 182 ALA A O 1
ATOM 1362 N N . TYR A 1 183 ? 4.25 20.75 -0.896 1 98.88 183 TYR A N 1
ATOM 1363 C CA . TYR A 1 183 ? 3.725 20.766 0.464 1 98.88 183 TYR A CA 1
ATOM 1364 C C . TYR A 1 183 ? 2.977 22.062 0.751 1 98.88 183 TYR A C 1
ATOM 1366 O O . TYR A 1 183 ? 1.911 22.047 1.371 1 98.88 183 TYR A O 1
ATOM 1374 N N . SER A 1 184 ? 3.566 23.172 0.297 1 98.88 184 SER A N 1
ATOM 1375 C CA . SER A 1 184 ? 2.879 24.453 0.42 1 98.88 184 SER A CA 1
ATOM 1376 C C . SER A 1 184 ? 1.524 24.422 -0.281 1 98.88 184 SER A C 1
ATOM 1378 O O . SER A 1 184 ? 0.525 24.891 0.268 1 98.88 184 SER A O 1
ATOM 1380 N N . LYS A 1 185 ? 1.536 23.844 -1.48 1 98.81 185 LYS A N 1
ATOM 1381 C CA . LYS A 1 185 ? 0.288 23.719 -2.229 1 98.81 185 LYS A CA 1
ATOM 1382 C C . LYS A 1 185 ? -0.737 22.891 -1.449 1 98.81 185 LYS A C 1
ATOM 1384 O O . LYS A 1 185 ? -1.91 23.266 -1.375 1 98.81 185 LYS A O 1
ATOM 1389 N N . SER A 1 186 ? -0.284 21.828 -0.846 1 98.81 186 SER A N 1
ATOM 1390 C CA . SER A 1 186 ? -1.163 20.969 -0.056 1 98.81 186 SER A CA 1
ATOM 1391 C C . SER A 1 186 ? -1.749 21.719 1.132 1 98.81 186 SER A C 1
ATOM 1393 O O . SER A 1 186 ? -2.949 21.641 1.399 1 98.81 186 SER A O 1
ATOM 1395 N N . ILE A 1 187 ? -0.925 22.438 1.826 1 98.75 187 ILE A N 1
ATOM 1396 C CA . ILE A 1 187 ? -1.292 23.094 3.074 1 98.75 187 ILE A CA 1
ATOM 1397 C C . ILE A 1 187 ? -2.168 24.312 2.779 1 98.75 187 ILE A C 1
ATOM 1399 O O . ILE A 1 187 ? -3.18 24.531 3.451 1 98.75 187 ILE A O 1
ATOM 1403 N N . GLU A 1 188 ? -1.843 25.031 1.728 1 98.56 188 GLU A N 1
ATOM 1404 C CA . GLU A 1 188 ? -2.439 26.344 1.514 1 98.56 188 GLU A CA 1
ATOM 1405 C C . GLU A 1 188 ? -3.562 26.281 0.481 1 98.56 188 GLU A C 1
ATOM 1407 O O . GLU A 1 188 ? -4.375 27.203 0.383 1 98.56 188 GLU A O 1
ATOM 1412 N N . GLY A 1 189 ? -3.514 25.219 -0.335 1 98.25 189 GLY A N 1
ATOM 1413 C CA . GLY A 1 189 ? -4.539 25.062 -1.355 1 98.25 189 GLY A CA 1
ATOM 1414 C C . GLY A 1 189 ? -5.828 24.469 -0.82 1 98.25 189 GLY A C 1
ATOM 1415 O O . GLY A 1 189 ? -5.945 24.203 0.377 1 98.25 189 GLY A O 1
ATOM 1416 N N . ALA A 1 190 ? -6.797 24.234 -1.699 1 98.12 190 ALA A N 1
ATOM 1417 C CA . ALA A 1 190 ? -8.125 23.781 -1.295 1 98.12 190 ALA A CA 1
ATOM 1418 C C . ALA A 1 190 ? -8.312 22.297 -1.623 1 98.12 190 ALA A C 1
ATOM 1420 O O . ALA A 1 190 ? -9.297 21.688 -1.203 1 98.12 190 ALA A O 1
ATOM 1421 N N . GLN A 1 191 ? -7.328 21.75 -2.369 1 98.38 191 GLN A N 1
ATOM 1422 C CA . GLN A 1 191 ? -7.48 20.375 -2.861 1 98.38 191 GLN A CA 1
ATOM 1423 C C . GLN A 1 191 ? -7.375 19.375 -1.725 1 98.38 191 GLN A C 1
ATOM 1425 O O . GLN A 1 191 ? -6.637 19.578 -0.762 1 98.38 191 GLN A O 1
ATOM 1430 N N . THR A 1 192 ? -8.109 18.266 -1.774 1 98.88 192 THR A N 1
ATOM 1431 C CA . THR A 1 192 ? -8.008 17.109 -0.876 1 98.88 192 THR A CA 1
ATOM 1432 C C . THR A 1 192 ? -8.016 15.805 -1.664 1 98.88 192 THR A C 1
ATOM 1434 O O . THR A 1 192 ? -8.539 15.75 -2.777 1 98.88 192 THR A O 1
ATOM 1437 N N . GLY A 1 193 ? -7.316 14.773 -1.125 1 98.88 193 GLY A N 1
ATOM 1438 C CA . GLY A 1 193 ? -7.266 13.461 -1.746 1 98.88 193 GLY A CA 1
ATOM 1439 C C . GLY A 1 193 ? -6.281 13.383 -2.896 1 98.88 193 GLY A C 1
ATOM 1440 O O . GLY A 1 193 ? -6.324 12.445 -3.693 1 98.88 193 GLY A O 1
ATOM 1441 N N . GLN A 1 194 ? -5.422 14.391 -3.021 1 98.81 194 GLN A N 1
ATOM 1442 C CA . GLN A 1 194 ? -4.465 14.438 -4.121 1 98.81 194 GLN A CA 1
ATOM 1443 C C . GLN A 1 194 ? -3.111 13.875 -3.703 1 98.81 194 GLN A C 1
ATOM 1445 O O . GLN A 1 194 ? -2.693 14.039 -2.557 1 98.81 194 GLN A O 1
ATOM 1450 N N . VAL A 1 195 ? -2.498 13.195 -4.582 1 98.88 195 VAL A N 1
ATOM 1451 C CA . VAL A 1 195 ? -1.077 12.875 -4.48 1 98.88 195 VAL A CA 1
ATOM 1452 C C . VAL A 1 195 ? -0.285 13.711 -5.484 1 98.88 195 VAL A C 1
ATOM 1454 O O . VAL A 1 195 ? -0.37 13.484 -6.691 1 98.88 195 VAL A O 1
ATOM 1457 N N . TYR A 1 196 ? 0.45 14.695 -5.004 1 98.88 196 TYR A N 1
ATOM 1458 C CA . TYR A 1 196 ? 1.252 15.562 -5.859 1 98.88 196 TYR A CA 1
ATOM 1459 C C . TYR A 1 196 ? 2.584 14.914 -6.203 1 98.88 196 TYR A C 1
ATOM 1461 O O . TYR A 1 196 ? 3.488 14.852 -5.367 1 98.88 196 TYR A O 1
ATOM 1469 N N . CYS A 1 197 ? 2.734 14.453 -7.41 1 98.81 197 CYS A N 1
ATOM 1470 C CA . CYS A 1 197 ? 3.994 13.906 -7.898 1 98.81 197 CYS A CA 1
ATOM 1471 C C . CYS A 1 197 ? 4.949 15.023 -8.312 1 98.81 197 CYS A C 1
ATOM 1473 O O . CYS A 1 197 ? 4.605 15.852 -9.156 1 98.81 197 CYS A O 1
ATOM 1475 N N . VAL A 1 198 ? 6.078 15.047 -7.73 1 98.62 198 VAL A N 1
ATOM 1476 C CA . VAL A 1 198 ? 7.035 16.125 -7.984 1 98.62 198 VAL A CA 1
ATOM 1477 C C . VAL A 1 198 ? 8.297 15.547 -8.625 1 98.62 198 VAL A C 1
ATOM 1479 O O . VAL A 1 198 ? 8.898 14.609 -8.102 1 98.62 198 VAL A O 1
ATOM 1482 N N . GLY A 1 199 ? 8.82 16.078 -9.75 1 93.62 199 GLY A N 1
A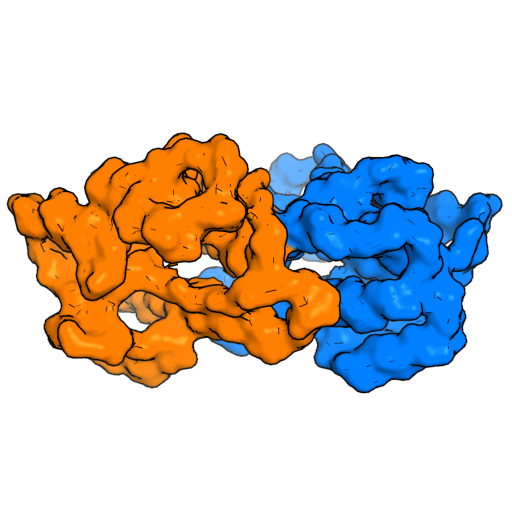TOM 1483 C CA . GLY A 1 199 ? 9.969 15.617 -10.516 1 93.62 199 GLY A CA 1
ATOM 1484 C C . GLY A 1 199 ? 9.625 15.25 -11.945 1 93.62 199 GLY A C 1
ATOM 1485 O O . GLY A 1 199 ? 8.453 15.156 -12.305 1 93.62 199 GLY A O 1
ATOM 1486 N N . MET B 1 1 ? -0.287 -27 -17.266 1 97.56 1 MET B N 1
ATOM 1487 C CA . MET B 1 1 ? 0.434 -26.438 -16.141 1 97.56 1 MET B CA 1
ATOM 1488 C C . MET B 1 1 ? -0.191 -26.875 -14.82 1 97.56 1 MET B C 1
ATOM 1490 O O . MET B 1 1 ? -1.387 -27.172 -14.758 1 97.56 1 MET B O 1
ATOM 1494 N N . LYS B 1 2 ? 0.657 -27.016 -13.836 1 98.12 2 LYS B N 1
ATOM 1495 C CA . LYS B 1 2 ? 0.194 -27.188 -12.461 1 98.12 2 LYS B CA 1
ATOM 1496 C C . LYS B 1 2 ? -0.015 -25.828 -11.789 1 98.12 2 LYS B C 1
ATOM 1498 O O . LYS B 1 2 ? 0.95 -25.125 -11.492 1 98.12 2 LYS B O 1
ATOM 1503 N N . ILE B 1 3 ? -1.298 -25.516 -11.492 1 98.56 3 ILE B N 1
ATOM 1504 C CA . ILE B 1 3 ? -1.661 -24.203 -11 1 98.56 3 ILE B CA 1
ATOM 1505 C C . ILE B 1 3 ? -2.334 -24.328 -9.641 1 98.56 3 ILE B C 1
ATOM 1507 O O . ILE B 1 3 ? -3.293 -25.078 -9.477 1 98.56 3 ILE B O 1
ATOM 1511 N N . VAL B 1 4 ? -1.83 -23.609 -8.664 1 98.31 4 VAL B N 1
ATOM 1512 C CA . VAL B 1 4 ? -2.441 -23.547 -7.34 1 98.31 4 VAL B CA 1
ATOM 1513 C C . VAL B 1 4 ? -3.299 -22.281 -7.227 1 98.31 4 VAL B C 1
ATOM 1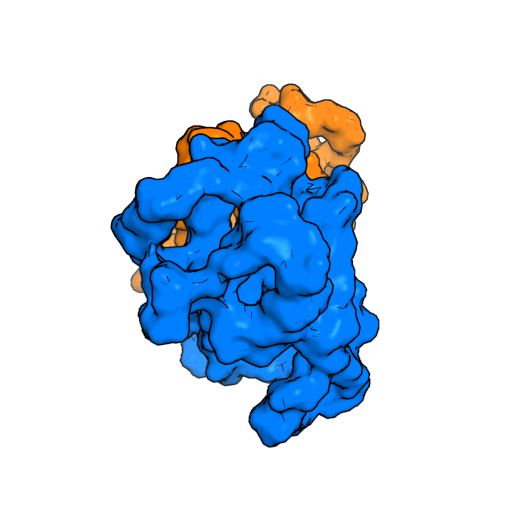515 O O . VAL B 1 4 ? -2.834 -21.188 -7.516 1 98.31 4 VAL B O 1
ATOM 1518 N N . VAL B 1 5 ? -4.539 -22.438 -6.852 1 98.62 5 VAL B N 1
ATOM 1519 C CA . VAL B 1 5 ? -5.441 -21.312 -6.594 1 98.62 5 VAL B CA 1
ATOM 1520 C C . VAL B 1 5 ? -5.742 -21.234 -5.102 1 98.62 5 VAL B C 1
ATOM 1522 O O . VAL B 1 5 ? -6.465 -22.062 -4.559 1 98.62 5 VAL B O 1
ATOM 1525 N N . ILE B 1 6 ? -5.125 -20.297 -4.477 1 98.44 6 ILE B N 1
ATOM 1526 C CA . ILE B 1 6 ? -5.434 -20.016 -3.078 1 98.44 6 ILE B CA 1
ATOM 1527 C C . ILE B 1 6 ? -6.668 -19.125 -2.988 1 98.44 6 ILE B C 1
ATOM 1529 O O . ILE B 1 6 ? -6.734 -18.078 -3.645 1 98.44 6 ILE B O 1
ATOM 1533 N N . GLY B 1 7 ? -7.582 -19.469 -2.129 1 97.81 7 GLY B N 1
ATOM 1534 C CA . GLY B 1 7 ? -8.891 -18.844 -2.137 1 97.81 7 GLY B CA 1
ATOM 1535 C C . GLY B 1 7 ? -9.836 -19.453 -3.156 1 97.81 7 GLY B C 1
ATOM 1536 O O . GLY B 1 7 ? -10.711 -18.766 -3.691 1 97.81 7 GLY B O 1
ATOM 1537 N N . ALA B 1 8 ? -9.711 -20.703 -3.434 1 97.25 8 ALA B N 1
ATOM 1538 C CA . ALA B 1 8 ? -10.398 -21.375 -4.527 1 97.25 8 ALA B CA 1
ATOM 1539 C C . ALA B 1 8 ? -11.883 -21.547 -4.223 1 97.25 8 ALA B C 1
ATOM 1541 O O . ALA B 1 8 ? -12.688 -21.812 -5.125 1 97.25 8 ALA B O 1
ATOM 1542 N N . THR B 1 9 ? -12.273 -21.359 -2.984 1 95.12 9 THR B N 1
ATOM 1543 C CA . THR B 1 9 ? -13.664 -21.609 -2.617 1 95.12 9 THR B CA 1
ATOM 1544 C C . THR B 1 9 ? -14.461 -20.312 -2.604 1 95.12 9 THR B C 1
ATOM 1546 O O . THR B 1 9 ? -15.688 -20.328 -2.445 1 95.12 9 THR B O 1
ATOM 1549 N N . GLY B 1 10 ? -13.805 -19.203 -2.74 1 95.75 10 GLY B N 1
ATOM 1550 C CA . GLY B 1 10 ? -14.492 -17.922 -2.83 1 95.75 10 GLY B CA 1
ATOM 1551 C C . GLY B 1 10 ? -15.086 -17.656 -4.203 1 95.75 10 GLY B C 1
ATOM 1552 O O . GLY B 1 10 ? -14.883 -18.438 -5.133 1 95.75 10 GLY B O 1
ATOM 1553 N N . ILE B 1 11 ? -15.703 -16.516 -4.328 1 96.94 11 ILE B N 1
ATOM 1554 C CA . ILE B 1 11 ? -16.422 -16.156 -5.547 1 96.94 11 ILE B CA 1
ATOM 1555 C C . ILE B 1 11 ? -15.445 -16.078 -6.719 1 96.94 11 ILE B C 1
ATOM 1557 O O . ILE B 1 11 ? -15.625 -16.75 -7.734 1 96.94 11 ILE B O 1
ATOM 1561 N N . ILE B 1 12 ? -14.375 -15.305 -6.602 1 98.12 12 ILE B N 1
ATOM 1562 C CA . ILE B 1 12 ? -13.398 -15.141 -7.676 1 98.12 12 ILE B CA 1
ATOM 1563 C C . ILE B 1 12 ? -12.625 -16.438 -7.875 1 98.12 12 ILE B C 1
ATOM 1565 O O . ILE B 1 12 ? -12.352 -16.844 -9.008 1 98.12 12 ILE B O 1
ATOM 1569 N N . GLY B 1 13 ? -12.266 -17.094 -6.723 1 98.06 13 GLY B N 1
ATOM 1570 C CA . GLY B 1 13 ? -11.531 -18.344 -6.797 1 98.06 13 GLY B CA 1
ATOM 1571 C C . GLY B 1 13 ? -12.25 -19.406 -7.602 1 98.06 13 GLY B C 1
ATOM 1572 O O . GLY B 1 13 ? -11.641 -20.078 -8.445 1 98.06 13 GLY B O 1
ATOM 1573 N N . LYS B 1 14 ? -13.539 -19.547 -7.359 1 97.88 14 LYS B N 1
ATOM 1574 C CA . LYS B 1 14 ? -14.328 -20.531 -8.094 1 97.88 14 LYS B CA 1
ATOM 1575 C C . LYS B 1 14 ? -14.352 -20.234 -9.586 1 97.88 14 LYS B C 1
ATOM 1577 O O . LYS B 1 14 ? -14.297 -21.141 -10.414 1 97.88 14 LYS B O 1
ATOM 1582 N N . ALA B 1 15 ? -14.414 -18.922 -9.945 1 98.81 15 ALA B N 1
ATOM 1583 C CA . ALA B 1 15 ? -14.438 -18.516 -11.344 1 98.81 15 ALA B CA 1
ATOM 1584 C C . ALA B 1 15 ? -13.086 -18.781 -12.008 1 98.81 15 ALA B C 1
ATOM 1586 O O . ALA B 1 15 ? -13.031 -19.188 -13.18 1 98.81 15 ALA B O 1
ATOM 1587 N N . ILE B 1 16 ? -12.016 -18.578 -11.273 1 98.88 16 ILE B N 1
ATOM 1588 C CA . ILE B 1 16 ? -10.68 -18.828 -11.781 1 98.88 16 ILE B CA 1
ATOM 1589 C C . ILE B 1 16 ? -10.508 -20.328 -12.062 1 98.88 16 ILE B C 1
ATOM 1591 O O . ILE B 1 16 ? -10.023 -20.719 -13.125 1 98.88 16 ILE B O 1
ATOM 1595 N N . VAL B 1 17 ? -10.953 -21.141 -11.094 1 98.44 17 VAL B N 1
ATOM 1596 C CA . VAL B 1 17 ? -10.867 -22.594 -11.25 1 98.44 17 VAL B CA 1
ATOM 1597 C C . VAL B 1 17 ? -11.656 -23.016 -12.484 1 98.44 17 VAL B C 1
ATOM 1599 O O . VAL B 1 17 ? -11.156 -23.781 -13.32 1 98.44 17 VAL B O 1
ATOM 1602 N N . ALA B 1 18 ? -12.844 -22.516 -12.648 1 98.75 18 ALA B N 1
ATOM 1603 C CA . ALA B 1 18 ? -13.688 -22.859 -13.789 1 98.75 18 ALA B CA 1
ATOM 1604 C C . ALA B 1 18 ? -13.031 -22.453 -15.102 1 98.75 18 ALA B C 1
ATOM 1606 O O . ALA B 1 18 ? -13.094 -23.188 -16.094 1 98.75 18 ALA B O 1
ATOM 1607 N N . GLU B 1 19 ? -12.406 -21.297 -15.125 1 98.81 19 GLU B N 1
ATOM 1608 C CA . GLU B 1 19 ? -11.789 -20.75 -16.328 1 98.81 19 GLU B CA 1
ATOM 1609 C C . GLU B 1 19 ? -10.562 -21.547 -16.75 1 98.81 19 GLU B C 1
ATOM 1611 O O . GLU B 1 19 ? -10.336 -21.766 -17.938 1 98.81 19 GLU B O 1
ATOM 1616 N N . LEU B 1 20 ? -9.805 -22.078 -15.812 1 98.69 20 LEU B N 1
ATOM 1617 C CA . LEU B 1 20 ? -8.484 -22.625 -16.094 1 98.69 20 LEU B CA 1
ATOM 1618 C C . LEU B 1 20 ? -8.539 -24.156 -16.156 1 98.69 20 LEU B C 1
ATOM 1620 O O . LEU B 1 20 ? -7.691 -24.781 -16.797 1 98.69 20 LEU B O 1
ATOM 1624 N N . ASN B 1 21 ? -9.508 -24.75 -15.531 1 98.12 21 ASN B N 1
ATOM 1625 C CA . ASN B 1 21 ? -9.586 -26.188 -15.328 1 98.12 21 ASN B CA 1
ATOM 1626 C C . ASN B 1 21 ? -9.57 -26.938 -16.656 1 98.12 21 ASN B C 1
ATOM 1628 O O . ASN B 1 21 ? -8.984 -28.031 -16.75 1 98.12 21 ASN B O 1
ATOM 1632 N N . PRO B 1 22 ? -10.141 -26.438 -17.766 1 98.25 22 PRO B N 1
ATOM 1633 C CA . PRO B 1 22 ? -10.156 -27.172 -19.031 1 98.25 22 PRO B CA 1
ATOM 1634 C C . PRO B 1 22 ? -8.773 -27.312 -19.641 1 98.25 22 PRO B C 1
ATOM 1636 O O . PRO B 1 22 ? -8.547 -28.203 -20.484 1 98.25 22 PRO B O 1
ATOM 1639 N N . ARG B 1 23 ? -7.809 -26.516 -19.25 1 97.94 23 ARG B N 1
ATOM 1640 C CA . ARG B 1 23 ? -6.547 -26.453 -19.984 1 97.94 23 ARG B CA 1
ATOM 1641 C C . ARG B 1 23 ? -5.371 -26.766 -19.062 1 97.94 23 ARG B C 1
ATOM 1643 O O . ARG B 1 23 ? -4.242 -26.938 -19.531 1 97.94 23 ARG B O 1
ATOM 1650 N N . HIS B 1 24 ? -5.645 -26.781 -17.703 1 98.69 24 HIS B N 1
ATOM 1651 C CA . HIS B 1 24 ? -4.551 -26.922 -16.75 1 98.69 24 HIS B CA 1
ATOM 1652 C C . HIS B 1 24 ? -4.922 -27.859 -15.609 1 98.69 24 HIS B C 1
ATOM 1654 O O . HIS B 1 24 ? -6.094 -28.188 -15.422 1 98.69 24 HIS B O 1
ATOM 1660 N N . GLU B 1 25 ? -3.939 -28.375 -14.906 1 98.06 25 GLU B N 1
ATOM 1661 C CA . GLU B 1 25 ? -4.133 -29.047 -13.625 1 98.06 25 GLU B CA 1
ATOM 1662 C C . GLU B 1 25 ? -4.273 -28.031 -12.492 1 98.06 25 GLU B C 1
ATOM 1664 O O . GLU B 1 25 ? -3.328 -27.312 -12.18 1 98.06 25 GLU B O 1
ATOM 1669 N N . ILE B 1 26 ? -5.445 -28.062 -11.867 1 97.94 26 ILE B N 1
ATOM 1670 C CA . ILE B 1 26 ? -5.707 -27.078 -10.836 1 97.94 26 ILE B CA 1
ATOM 1671 C C . ILE B 1 26 ? -5.668 -27.734 -9.461 1 97.94 26 ILE B C 1
ATOM 1673 O O . ILE B 1 26 ? -6.285 -28.781 -9.25 1 97.94 26 ILE B O 1
ATOM 1677 N N . ILE B 1 27 ? -4.922 -27.188 -8.586 1 97.69 27 ILE B N 1
ATOM 1678 C CA . ILE B 1 27 ? -4.934 -27.531 -7.172 1 97.69 27 ILE B CA 1
ATOM 1679 C C . ILE B 1 27 ? -5.594 -26.422 -6.367 1 97.69 27 ILE B C 1
ATOM 1681 O O . ILE B 1 27 ? -5.102 -25.297 -6.332 1 97.69 27 ILE B O 1
ATOM 1685 N N . SER B 1 28 ? -6.664 -26.781 -5.695 1 97.44 28 SER B N 1
ATOM 1686 C CA . SER B 1 28 ? -7.402 -25.797 -4.898 1 97.44 28 SER B CA 1
ATOM 1687 C C . SER B 1 28 ? -6.859 -25.719 -3.477 1 97.44 28 SER B C 1
ATOM 1689 O O . SER B 1 28 ? -6.668 -26.75 -2.824 1 97.44 28 SER B O 1
ATOM 1691 N N . ALA B 1 29 ? -6.578 -24.547 -3.027 1 97.19 29 ALA B N 1
ATOM 1692 C CA . ALA B 1 29 ? -6.133 -24.297 -1.658 1 97.19 29 ALA B CA 1
ATOM 1693 C C . ALA B 1 29 ? -7.02 -23.25 -0.978 1 97.19 29 ALA B C 1
ATOM 1695 O O . ALA B 1 29 ? -7.461 -22.297 -1.614 1 97.19 29 ALA B O 1
ATOM 1696 N N . SER B 1 30 ? -7.301 -23.469 0.275 1 95.5 30 SER B N 1
ATOM 1697 C CA . SER B 1 30 ? -8.117 -22.531 1.036 1 95.5 30 SER B CA 1
ATOM 1698 C C . SER B 1 30 ? -7.863 -22.656 2.533 1 95.5 30 SER B C 1
ATOM 1700 O O . SER B 1 30 ? -7.184 -23.594 2.973 1 95.5 30 SER B O 1
ATOM 1702 N N . TYR B 1 31 ? -8.297 -21.688 3.271 1 93.81 31 TYR B N 1
ATOM 1703 C CA . TYR B 1 31 ? -8.203 -21.719 4.727 1 93.81 31 TYR B CA 1
ATOM 1704 C C . TYR B 1 31 ? -9 -22.891 5.293 1 93.81 31 TYR B C 1
ATOM 1706 O O . TYR B 1 31 ? -8.602 -23.5 6.289 1 93.81 31 TYR B O 1
ATOM 1714 N N . LYS B 1 32 ? -10.039 -23.25 4.625 1 84.25 32 LYS B N 1
ATOM 1715 C CA . LYS B 1 32 ? -10.891 -24.344 5.09 1 84.25 32 LYS B CA 1
ATOM 1716 C C . LYS B 1 32 ? -10.727 -25.578 4.211 1 84.25 32 LYS B C 1
ATOM 1718 O O . LYS B 1 32 ? -9.711 -25.719 3.529 1 84.25 32 LYS B O 1
ATOM 1723 N N . ASN B 1 33 ? -11.711 -26.156 3.91 1 68.56 33 ASN B N 1
ATOM 1724 C CA . ASN B 1 33 ? -11.953 -27.5 3.402 1 68.56 33 ASN B CA 1
ATOM 1725 C C . ASN B 1 33 ? -11.703 -27.594 1.899 1 68.56 33 ASN B C 1
ATOM 1727 O O . ASN B 1 33 ? -12.586 -27.266 1.1 1 68.56 33 ASN B O 1
ATOM 1731 N N . SER B 1 34 ? -10.398 -27.469 1.453 1 79.75 34 SER B N 1
ATOM 1732 C CA . SER B 1 34 ? -10.086 -27.781 0.062 1 79.75 34 SER B CA 1
ATOM 1733 C C . SER B 1 34 ? -8.992 -28.844 -0.037 1 79.75 34 SER B C 1
ATOM 1735 O O . SER B 1 34 ? -8.727 -29.562 0.928 1 79.75 34 SER B O 1
ATOM 1737 N N . ASP B 1 35 ? -8.555 -29.125 -1.232 1 86.12 35 ASP B N 1
ATOM 1738 C CA . ASP B 1 35 ? -7.477 -30.078 -1.486 1 86.12 35 ASP B CA 1
ATOM 1739 C C . ASP B 1 35 ? -6.27 -29.781 -0.595 1 86.12 35 ASP B C 1
ATOM 1741 O O . ASP B 1 35 ? -5.66 -30.703 -0.048 1 86.12 35 ASP B O 1
ATOM 1745 N N . ILE B 1 36 ? -5.938 -28.562 -0.433 1 94.81 36 ILE B N 1
ATOM 1746 C CA . ILE B 1 36 ? -4.836 -28.094 0.4 1 94.81 36 ILE B CA 1
ATOM 1747 C C . ILE B 1 36 ? -5.328 -27.016 1.357 1 94.81 36 ILE B C 1
ATOM 1749 O O . ILE B 1 36 ? -5.992 -26.062 0.94 1 94.81 36 ILE B O 1
ATOM 1753 N N . GLN B 1 37 ? -5.055 -27.203 2.605 1 96 37 GLN B N 1
ATOM 1754 C CA . GLN B 1 37 ? -5.375 -26.188 3.592 1 96 37 GLN B CA 1
ATOM 1755 C C . GLN B 1 37 ? -4.195 -25.234 3.797 1 96 37 GLN B C 1
ATOM 1757 O O . GLN B 1 37 ? -3.059 -25.672 3.965 1 96 37 GLN B O 1
ATOM 1762 N N . VAL B 1 38 ? -4.465 -23.938 3.797 1 97.56 38 VAL B N 1
ATOM 1763 C CA . VAL B 1 38 ? -3.398 -22.969 4.016 1 97.56 38 VAL B CA 1
ATOM 1764 C C . VAL B 1 38 ? -3.965 -21.719 4.688 1 97.56 38 VAL B C 1
ATOM 1766 O O . VAL B 1 38 ? -5.031 -21.219 4.305 1 97.56 38 VAL B O 1
ATOM 1769 N N . ASP B 1 39 ? -3.383 -21.297 5.742 1 97.75 39 ASP B N 1
ATOM 1770 C CA . ASP B 1 39 ? -3.543 -19.969 6.344 1 97.75 39 ASP B CA 1
ATOM 1771 C C . ASP B 1 39 ? -2.434 -19.031 5.898 1 97.75 39 ASP B C 1
ATOM 1773 O O . ASP B 1 39 ? -1.289 -19.141 6.344 1 97.75 39 ASP B O 1
ATOM 1777 N N . ILE B 1 40 ? -2.799 -18.047 5.082 1 97.69 40 ILE B N 1
ATOM 1778 C CA . ILE B 1 40 ? -1.769 -17.219 4.457 1 97.69 40 ILE B CA 1
ATOM 1779 C C . ILE B 1 40 ? -1.215 -16.234 5.473 1 97.69 40 ILE B C 1
ATOM 1781 O O . ILE B 1 40 ? -0.258 -15.508 5.184 1 97.69 40 ILE B O 1
ATOM 1785 N N . THR B 1 41 ? -1.797 -16.125 6.68 1 97.69 41 THR B N 1
ATOM 1786 C CA . THR B 1 41 ? -1.252 -15.258 7.719 1 97.69 41 THR B CA 1
ATOM 1787 C C . THR B 1 41 ? -0.205 -16 8.547 1 97.69 41 THR B C 1
ATOM 1789 O O . THR B 1 41 ? 0.385 -15.43 9.469 1 97.69 41 THR B O 1
ATOM 1792 N N . SER B 1 42 ? -0.003 -17.281 8.219 1 97.94 42 SER B N 1
ATOM 1793 C CA . SER B 1 42 ? 0.928 -18.125 8.961 1 97.94 42 SER B CA 1
ATOM 1794 C C . SER B 1 42 ? 2.08 -18.578 8.078 1 97.94 42 SER B C 1
ATOM 1796 O O . SER B 1 42 ? 1.878 -19.359 7.141 1 97.94 42 SER B O 1
ATOM 1798 N N . LYS B 1 43 ? 3.279 -18.172 8.477 1 97.44 43 LYS B N 1
ATOM 1799 C CA . LYS B 1 43 ? 4.469 -18.609 7.746 1 97.44 43 LYS B CA 1
ATOM 1800 C C . LYS B 1 43 ? 4.59 -20.125 7.742 1 97.44 43 LYS B C 1
ATOM 1802 O O . LYS B 1 43 ? 4.938 -20.719 6.719 1 97.44 43 LYS B O 1
ATOM 1807 N N . GLN B 1 44 ? 4.324 -20.672 8.859 1 97.81 44 GLN B N 1
ATOM 1808 C CA . GLN B 1 44 ? 4.395 -22.125 8.984 1 97.81 44 GLN B CA 1
ATOM 1809 C C . GLN B 1 44 ? 3.406 -22.812 8.039 1 97.81 44 GLN B C 1
ATOM 1811 O O . GLN B 1 44 ? 3.732 -23.812 7.414 1 97.81 44 GLN B O 1
ATOM 1816 N N . SER B 1 45 ? 2.215 -22.281 7.969 1 98 45 SER B N 1
ATOM 1817 C CA . SER B 1 45 ? 1.184 -22.844 7.098 1 98 45 SER B CA 1
ATOM 1818 C C . SER B 1 45 ? 1.578 -22.719 5.629 1 98 45 SER B C 1
ATOM 1820 O O . SER B 1 45 ? 1.408 -23.672 4.859 1 98 45 SER B O 1
ATOM 1822 N N . ILE B 1 46 ? 2.152 -21.641 5.234 1 97.94 46 ILE B N 1
ATOM 1823 C CA . ILE B 1 46 ? 2.605 -21.391 3.869 1 97.94 46 ILE B CA 1
ATOM 1824 C C . ILE B 1 46 ? 3.725 -22.375 3.518 1 97.94 46 ILE B C 1
ATOM 1826 O O . ILE B 1 46 ? 3.691 -23.016 2.463 1 97.94 46 ILE B O 1
ATOM 1830 N N . ASP B 1 47 ? 4.637 -22.5 4.445 1 97.31 47 ASP B N 1
ATOM 1831 C CA . ASP B 1 47 ? 5.754 -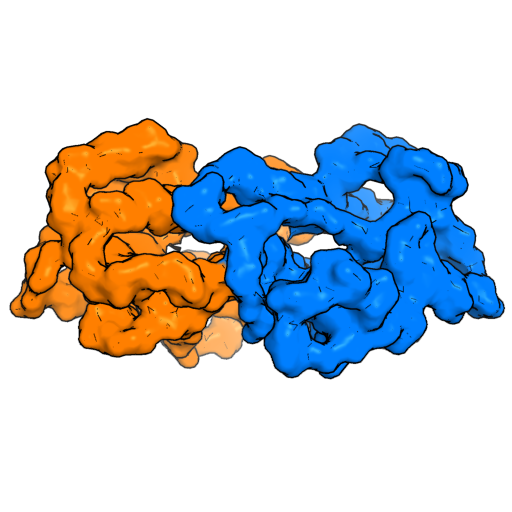23.406 4.215 1 97.31 47 ASP B CA 1
ATOM 1832 C C . ASP B 1 47 ? 5.27 -24.844 4.047 1 97.31 47 ASP B C 1
ATOM 1834 O O . ASP B 1 47 ? 5.754 -25.562 3.174 1 97.31 47 ASP B O 1
ATOM 1838 N N . ALA B 1 48 ? 4.371 -25.234 4.895 1 96.81 48 ALA B N 1
ATOM 1839 C CA . ALA B 1 48 ? 3.83 -26.578 4.824 1 96.81 48 ALA B CA 1
ATOM 1840 C C . ALA B 1 48 ? 3.137 -26.828 3.488 1 96.81 48 ALA B C 1
ATOM 1842 O O . ALA B 1 48 ? 3.258 -27.906 2.91 1 96.81 48 ALA B O 1
ATOM 1843 N N . MET B 1 49 ? 2.406 -25.844 3.023 1 97.06 49 MET B N 1
ATOM 1844 C CA . MET B 1 49 ? 1.747 -25.953 1.725 1 97.06 49 MET B CA 1
ATOM 1845 C C . MET B 1 49 ? 2.768 -26.188 0.616 1 97.06 49 MET B C 1
ATOM 1847 O O . MET B 1 49 ? 2.6 -27.094 -0.208 1 97.06 49 MET B O 1
ATOM 1851 N N . TYR B 1 50 ? 3.846 -25.438 0.588 1 97.44 50 TYR B N 1
ATOM 1852 C CA . TYR B 1 50 ? 4.832 -25.562 -0.477 1 97.44 50 TYR B CA 1
ATOM 1853 C C . TYR B 1 50 ? 5.559 -26.891 -0.404 1 97.44 50 TYR B C 1
ATOM 1855 O O . TYR B 1 50 ? 5.848 -27.5 -1.434 1 97.44 50 TYR B O 1
ATOM 1863 N N . LYS B 1 51 ? 5.824 -27.297 0.82 1 96.38 51 LYS B N 1
ATOM 1864 C CA . LYS B 1 51 ? 6.477 -28.594 0.974 1 96.38 51 LYS B CA 1
ATOM 1865 C C . LYS B 1 51 ? 5.609 -29.719 0.417 1 96.38 51 LYS B C 1
ATOM 1867 O O . LYS B 1 51 ? 6.121 -30.656 -0.181 1 96.38 51 LYS B O 1
ATOM 1872 N N . LYS B 1 52 ? 4.359 -29.562 0.589 1 95.31 52 LYS B N 1
ATOM 1873 C CA . LYS B 1 52 ? 3.414 -30.562 0.102 1 95.31 52 LYS B CA 1
ATOM 1874 C C . LYS B 1 52 ? 3.293 -30.516 -1.418 1 95.31 52 LYS B C 1
ATOM 1876 O O . LYS B 1 52 ? 3.184 -31.547 -2.074 1 95.31 52 LYS B O 1
ATOM 1881 N N . LEU B 1 53 ? 3.258 -29.359 -2.016 1 95 53 LEU B N 1
ATOM 1882 C CA . LEU B 1 53 ? 3 -29.156 -3.438 1 95 53 LEU B CA 1
ATOM 1883 C C . LEU B 1 53 ? 4.242 -29.469 -4.262 1 95 53 LEU B C 1
ATOM 1885 O O . LEU B 1 53 ? 4.137 -29.891 -5.418 1 95 53 LEU B O 1
ATOM 1889 N N . ASN B 1 54 ? 5.402 -29.266 -3.666 1 91.81 54 ASN B N 1
ATOM 1890 C CA . ASN B 1 54 ? 6.684 -29.359 -4.355 1 91.81 54 ASN B CA 1
ATOM 1891 C C . ASN B 1 54 ? 6.797 -28.328 -5.473 1 91.81 54 ASN B C 1
ATOM 1893 O O . ASN B 1 54 ? 6.629 -27.125 -5.234 1 91.81 54 ASN B O 1
ATOM 1897 N N . THR B 1 55 ? 6.902 -28.766 -6.832 1 92.69 55 THR B N 1
ATOM 1898 C CA . THR B 1 55 ? 7.098 -27.781 -7.887 1 92.69 55 THR B CA 1
ATOM 1899 C C . THR B 1 55 ? 5.773 -27.422 -8.555 1 92.69 55 THR B C 1
ATOM 1901 O O . THR B 1 55 ? 4.93 -28.297 -8.773 1 92.69 55 THR B O 1
ATOM 1904 N N . ILE B 1 56 ? 5.602 -26.156 -8.75 1 97.12 56 ILE B N 1
ATOM 1905 C CA . ILE B 1 56 ? 4.367 -25.656 -9.344 1 97.12 56 ILE B CA 1
ATOM 1906 C C . ILE B 1 56 ? 4.699 -24.672 -10.469 1 97.12 56 ILE B C 1
ATOM 1908 O O . ILE B 1 56 ? 5.781 -24.078 -10.484 1 97.12 56 ILE B O 1
ATOM 1912 N N . ASP B 1 57 ? 3.762 -24.516 -11.383 1 98.75 57 ASP B N 1
ATOM 1913 C CA . ASP B 1 57 ? 3.977 -23.641 -12.531 1 98.75 57 ASP B CA 1
ATOM 1914 C C . ASP B 1 57 ? 3.422 -22.25 -12.273 1 98.75 57 ASP B C 1
ATOM 1916 O O . ASP B 1 57 ? 3.936 -21.25 -12.797 1 98.75 57 ASP B O 1
ATOM 1920 N N . ALA B 1 58 ? 2.346 -22.188 -11.492 1 98.81 58 ALA B N 1
ATOM 1921 C CA . ALA B 1 58 ? 1.715 -20.891 -11.219 1 98.81 58 ALA B CA 1
ATOM 1922 C C . ALA B 1 58 ? 0.951 -20.922 -9.898 1 98.81 58 ALA B C 1
ATOM 1924 O O . ALA B 1 58 ? 0.423 -21.969 -9.508 1 98.81 58 ALA B O 1
ATOM 1925 N N . ILE B 1 59 ? 0.911 -19.812 -9.266 1 98.56 59 ILE B N 1
ATOM 1926 C CA . ILE B 1 59 ? 0.129 -19.609 -8.047 1 98.56 59 ILE B CA 1
ATOM 1927 C C . ILE B 1 59 ? -0.745 -18.375 -8.195 1 98.56 59 ILE B C 1
ATOM 1929 O O . ILE B 1 59 ? -0.263 -17.312 -8.594 1 98.56 59 ILE B O 1
ATOM 1933 N N . VAL B 1 60 ? -1.975 -18.516 -7.891 1 98.88 60 VAL B N 1
ATOM 1934 C CA . VAL B 1 60 ? -2.951 -17.422 -7.898 1 98.88 60 VAL B CA 1
ATOM 1935 C C . VAL B 1 60 ? -3.467 -17.188 -6.48 1 98.88 60 VAL B C 1
ATOM 1937 O O . VAL B 1 60 ? -3.861 -18.125 -5.789 1 98.88 60 VAL B O 1
ATOM 1940 N N . LEU B 1 61 ? -3.408 -15.977 -6.078 1 98.81 61 LEU B N 1
ATOM 1941 C CA . LEU B 1 61 ? -3.961 -15.578 -4.789 1 98.81 61 LEU B CA 1
ATOM 1942 C C . LEU B 1 61 ? -5.27 -14.812 -4.969 1 98.81 61 LEU B C 1
ATOM 1944 O O . LEU B 1 61 ? -5.258 -13.617 -5.27 1 98.81 61 LEU B O 1
ATOM 1948 N N . ALA B 1 62 ? -6.344 -15.492 -4.824 1 98.06 62 ALA B N 1
ATOM 1949 C CA . ALA B 1 62 ? -7.68 -14.906 -4.883 1 98.06 62 ALA B CA 1
ATOM 1950 C C . ALA B 1 62 ? -8.328 -14.883 -3.504 1 98.06 62 ALA B C 1
ATOM 1952 O O . ALA B 1 62 ? -9.461 -15.344 -3.332 1 98.06 62 ALA B O 1
ATOM 1953 N N . THR B 1 63 ? -7.547 -14.32 -2.568 1 94.69 63 THR B N 1
ATOM 1954 C CA . THR B 1 63 ? -7.957 -14.312 -1.17 1 94.69 63 THR B CA 1
ATOM 1955 C C . THR B 1 63 ? -7.48 -13.047 -0.472 1 94.69 63 THR B C 1
ATOM 1957 O O . THR B 1 63 ? -6.742 -12.25 -1.057 1 94.69 63 THR B O 1
ATOM 1960 N N . GLY B 1 64 ? -8 -12.852 0.676 1 94.88 64 GLY B N 1
ATOM 1961 C CA . GLY B 1 64 ? -7.57 -11.734 1.5 1 94.88 64 GLY B CA 1
ATOM 1962 C C . GLY B 1 64 ? -8.727 -11.008 2.17 1 94.88 64 GLY B C 1
ATOM 1963 O O . GLY B 1 64 ? -9.805 -10.875 1.584 1 94.88 64 GLY B O 1
ATOM 1964 N N . LYS B 1 65 ? -8.445 -10.578 3.355 1 96.5 65 LYS B N 1
ATOM 1965 C CA . LYS B 1 65 ? -9.43 -9.883 4.18 1 96.5 65 LYS B CA 1
ATOM 1966 C C . LYS B 1 65 ? -8.93 -8.508 4.594 1 96.5 65 LYS B C 1
ATOM 1968 O O . LYS B 1 65 ? -7.75 -8.336 4.914 1 96.5 65 LYS B O 1
ATOM 1973 N N . VAL B 1 66 ? -9.789 -7.543 4.566 1 98.31 66 VAL B N 1
ATOM 1974 C CA . VAL B 1 66 ? -9.555 -6.223 5.145 1 98.31 66 VAL B CA 1
ATOM 1975 C C . VAL B 1 66 ? -10.711 -5.855 6.07 1 98.31 66 VAL B C 1
ATOM 1977 O O . VAL B 1 66 ? -11.727 -6.547 6.109 1 98.31 66 VAL B O 1
ATOM 1980 N N . HIS B 1 67 ? -10.531 -4.859 6.867 1 98.38 67 HIS B N 1
ATOM 1981 C CA . HIS B 1 67 ? -11.57 -4.34 7.746 1 98.38 67 HIS B CA 1
ATOM 1982 C C . HIS B 1 67 ? -12.234 -3.104 7.148 1 98.38 67 HIS B C 1
ATOM 1984 O O . HIS B 1 67 ? -11.547 -2.201 6.66 1 98.38 67 HIS B O 1
ATOM 1990 N N . PHE B 1 68 ? -13.555 -3.074 7.074 1 98.19 68 PHE B N 1
ATOM 1991 C CA . PHE B 1 68 ? -14.312 -1.912 6.633 1 98.19 68 PHE B CA 1
ATOM 1992 C C . PHE B 1 68 ? -14.953 -1.2 7.82 1 98.19 68 PHE B C 1
ATOM 1994 O O . PHE B 1 68 ? -15.633 -1.826 8.633 1 98.19 68 PHE B O 1
ATOM 2001 N N . ALA B 1 69 ? -14.719 0.035 7.969 1 98.5 69 ALA B N 1
ATOM 2002 C CA . ALA B 1 69 ? -15.289 0.873 9.023 1 98.5 69 ALA B CA 1
ATOM 2003 C C . ALA B 1 69 ? -15.078 2.354 8.719 1 98.5 69 ALA B C 1
ATOM 2005 O O . ALA B 1 69 ? -14.266 2.709 7.863 1 98.5 69 ALA B O 1
ATOM 2006 N N . ALA B 1 70 ? -15.898 3.232 9.391 1 98.56 70 ALA B N 1
ATOM 2007 C CA . ALA B 1 70 ? -15.68 4.668 9.258 1 98.56 70 ALA B CA 1
ATOM 2008 C C . ALA B 1 70 ? -14.266 5.051 9.695 1 98.56 70 ALA B C 1
ATOM 2010 O O . ALA B 1 70 ? -13.742 4.516 10.672 1 98.56 70 ALA B O 1
ATOM 2011 N N . LEU B 1 71 ? -13.703 5.992 8.945 1 98.62 71 LEU B N 1
ATOM 2012 C CA . LEU B 1 71 ? -12.336 6.41 9.227 1 98.62 71 LEU B CA 1
ATOM 2013 C C . LEU B 1 71 ? -12.172 6.805 10.688 1 98.62 71 LEU B C 1
ATOM 2015 O O . LEU B 1 71 ? -11.195 6.414 11.336 1 98.62 71 LEU B O 1
ATOM 2019 N N . LYS B 1 72 ? -13.141 7.539 11.242 1 97.38 72 LYS B N 1
ATOM 2020 C CA . LYS B 1 72 ? -13.062 8.062 12.602 1 97.38 72 LYS B CA 1
ATOM 2021 C C . LYS B 1 72 ? -13.055 6.934 13.633 1 97.38 72 LYS B C 1
ATOM 2023 O O . LYS B 1 72 ? -12.648 7.137 14.781 1 97.38 72 L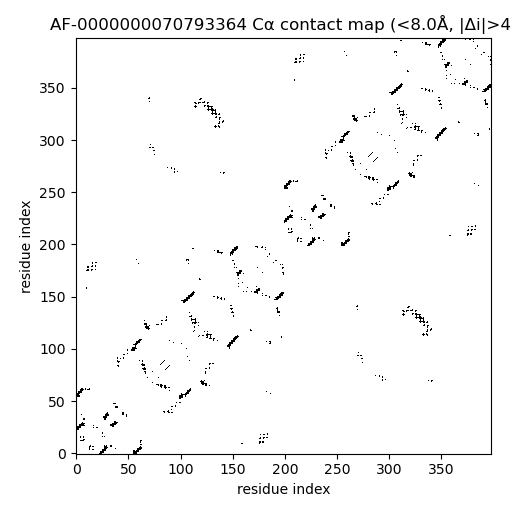YS B O 1
ATOM 2028 N N . ASP B 1 73 ? -13.492 5.695 13.258 1 97.94 73 ASP B N 1
ATOM 2029 C CA . ASP B 1 73 ? -13.602 4.562 14.172 1 97.94 73 ASP B CA 1
ATOM 2030 C C . ASP B 1 73 ? -12.445 3.586 13.969 1 97.94 73 ASP B C 1
ATOM 2032 O O . ASP B 1 73 ? -12.344 2.586 14.68 1 97.94 73 ASP B O 1
ATOM 2036 N N . MET B 1 74 ? -11.586 3.883 13.008 1 98.19 74 MET B N 1
ATOM 2037 C CA . MET B 1 74 ? -10.469 2.996 12.68 1 98.19 74 MET B CA 1
ATOM 2038 C C . MET B 1 74 ? -9.297 3.232 13.625 1 98.19 74 MET B C 1
ATOM 2040 O O . MET B 1 74 ? -9.016 4.371 14 1 98.19 74 MET B O 1
ATOM 2044 N N . GLY B 1 75 ? -8.68 2.182 14.055 1 97.06 75 GLY B N 1
ATOM 2045 C CA . GLY B 1 75 ? -7.395 2.219 14.727 1 97.06 75 GLY B CA 1
ATOM 2046 C C . GLY B 1 75 ? -6.379 1.268 14.133 1 97.06 75 GLY B C 1
ATOM 2047 O O . GLY B 1 75 ? -6.652 0.607 13.125 1 97.06 75 GLY B O 1
ATOM 2048 N N . GLU B 1 76 ? -5.242 1.231 14.727 1 96.69 76 GLU B N 1
ATOM 2049 C CA . GLU B 1 76 ? -4.129 0.431 14.219 1 96.69 76 GLU B CA 1
ATOM 2050 C C . GLU B 1 76 ? -4.535 -1.032 14.062 1 96.69 76 GLU B C 1
ATOM 2052 O O . GLU B 1 76 ? -4.16 -1.678 13.078 1 96.69 76 GLU B O 1
ATOM 2057 N N . ASP B 1 77 ? -5.266 -1.572 15.023 1 97.56 77 ASP B N 1
ATOM 2058 C CA . ASP B 1 77 ? -5.645 -2.982 15 1 97.56 77 ASP B CA 1
ATOM 2059 C C . ASP B 1 77 ? -6.57 -3.285 13.828 1 97.56 77 ASP B C 1
ATOM 2061 O O . ASP B 1 77 ? -6.551 -4.391 13.289 1 97.56 77 ASP B O 1
ATOM 2065 N N . ASP B 1 78 ? -7.387 -2.342 13.461 1 98.69 78 ASP B N 1
ATOM 2066 C CA . ASP B 1 78 ? -8.273 -2.516 12.312 1 98.69 78 ASP B CA 1
ATOM 2067 C C . ASP B 1 78 ? -7.48 -2.604 11.008 1 98.69 78 ASP B C 1
ATOM 2069 O O . ASP B 1 78 ? -7.73 -3.482 10.18 1 98.69 78 ASP B O 1
ATOM 2073 N N . TYR B 1 79 ? -6.492 -1.723 10.867 1 98.81 79 TYR B N 1
ATOM 2074 C CA . TYR B 1 79 ? -5.648 -1.741 9.68 1 98.81 79 TYR B CA 1
ATOM 2075 C C . TYR B 1 79 ? -4.797 -3.006 9.633 1 98.81 79 TYR B C 1
ATOM 2077 O O . TYR B 1 79 ? -4.523 -3.539 8.555 1 98.81 79 TYR B O 1
ATOM 2085 N N . LYS B 1 80 ? -4.406 -3.451 10.797 1 98.44 80 LYS B N 1
ATOM 2086 C CA . LYS B 1 80 ? -3.549 -4.629 10.898 1 98.44 80 LYS B CA 1
ATOM 2087 C C . LYS B 1 80 ? -4.203 -5.844 10.242 1 98.44 80 LYS B C 1
ATOM 2089 O O . LYS B 1 80 ? -3.518 -6.699 9.68 1 98.44 80 LYS B O 1
ATOM 2094 N N . ILE B 1 81 ? -5.488 -5.938 10.273 1 98.62 81 ILE B N 1
ATOM 2095 C CA . ILE B 1 81 ? -6.199 -7.059 9.672 1 98.62 81 ILE B CA 1
ATOM 2096 C C . ILE B 1 81 ? -5.844 -7.168 8.195 1 98.62 81 ILE B C 1
ATOM 2098 O O . ILE B 1 81 ? -5.398 -8.219 7.73 1 98.62 81 ILE B O 1
ATOM 2102 N N . GLY B 1 82 ? -5.992 -6.066 7.445 1 98.75 82 GLY B N 1
ATOM 2103 C CA . GLY B 1 82 ? -5.672 -6.078 6.027 1 98.75 82 GLY B CA 1
ATOM 2104 C C . GLY B 1 82 ? -4.184 -6.188 5.754 1 98.75 82 GLY B C 1
ATOM 2105 O O . GLY B 1 82 ? -3.768 -6.852 4.801 1 98.75 82 GLY B O 1
ATOM 2106 N N . LEU B 1 83 ? -3.389 -5.555 6.594 1 98.88 83 LEU B N 1
ATOM 2107 C CA . LEU B 1 83 ? -1.941 -5.57 6.41 1 98.88 83 LEU B CA 1
ATOM 2108 C C . LEU B 1 83 ? -1.386 -6.98 6.586 1 98.88 83 LEU B C 1
ATOM 2110 O O . LEU B 1 83 ? -0.509 -7.406 5.828 1 98.88 83 LEU B O 1
ATOM 2114 N N . THR B 1 84 ? -1.932 -7.711 7.535 1 98.31 84 THR B N 1
ATOM 2115 C CA . THR B 1 84 ? -1.408 -9.039 7.855 1 98.31 84 THR B CA 1
ATOM 2116 C C . THR B 1 84 ? -2.037 -10.094 6.957 1 98.31 84 THR B C 1
ATOM 2118 O O . THR B 1 84 ? -1.369 -11.055 6.555 1 98.31 84 THR B O 1
ATOM 2121 N N . ASN B 1 85 ? -3.268 -9.953 6.707 1 98.56 85 ASN B N 1
ATOM 2122 C CA . ASN B 1 85 ? -3.984 -10.984 5.961 1 98.56 85 ASN B CA 1
ATOM 2123 C C . ASN B 1 85 ? -3.912 -10.734 4.453 1 98.56 85 ASN B C 1
ATOM 2125 O O . ASN B 1 85 ? -3.072 -11.32 3.766 1 98.56 85 ASN B O 1
ATOM 2129 N N . LYS B 1 86 ? -4.52 -9.719 3.932 1 98.81 86 LYS B N 1
ATOM 2130 C CA . LYS B 1 86 ? -4.57 -9.516 2.486 1 98.81 86 LYS B CA 1
ATOM 2131 C C . LYS B 1 86 ? -3.203 -9.125 1.938 1 98.81 86 LYS B C 1
ATOM 2133 O O . LYS B 1 86 ? -2.727 -9.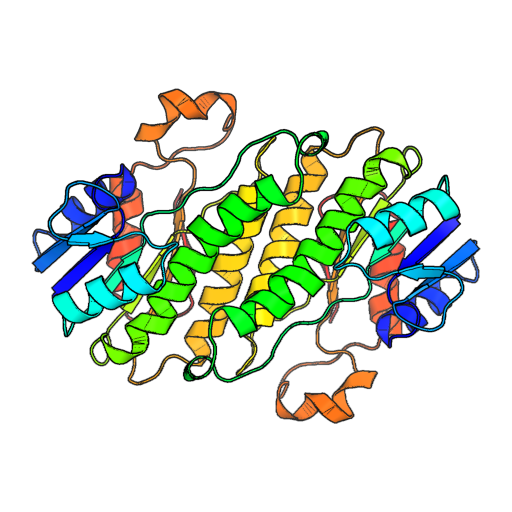711 0.964 1 98.81 86 LYS B O 1
ATOM 2138 N N . LEU B 1 87 ? -2.502 -8.141 2.516 1 98.94 87 LEU B N 1
ATOM 2139 C CA . LEU B 1 87 ? -1.251 -7.637 1.958 1 98.94 87 LEU B CA 1
ATOM 2140 C C . LEU B 1 87 ? -0.114 -8.625 2.193 1 98.94 87 LEU B C 1
ATOM 2142 O O . LEU B 1 87 ? 0.336 -9.297 1.261 1 98.94 87 LEU B O 1
ATOM 2146 N N . MET B 1 88 ? 0.287 -8.789 3.482 1 98.88 88 MET B N 1
ATOM 2147 C CA . MET B 1 88 ? 1.471 -9.602 3.746 1 98.88 88 MET B CA 1
ATOM 2148 C C . MET B 1 88 ? 1.166 -11.086 3.549 1 98.88 88 MET B C 1
ATOM 2150 O O . MET B 1 88 ? 2.068 -11.875 3.271 1 98.88 88 MET B O 1
ATOM 2154 N N . GLY B 1 89 ? -0.117 -11.508 3.68 1 98.75 89 GLY B N 1
ATOM 2155 C CA . GLY B 1 89 ? -0.469 -12.867 3.311 1 98.75 89 GLY B CA 1
ATOM 2156 C C . GLY B 1 89 ? -0.096 -13.211 1.882 1 98.75 89 GLY B C 1
ATOM 2157 O O . GLY B 1 89 ? 0.537 -14.242 1.632 1 98.75 89 GLY B O 1
ATOM 2158 N N . GLN B 1 90 ? -0.423 -12.336 0.94 1 98.81 90 GLN B N 1
ATOM 2159 C CA . GLN B 1 90 ? -0.098 -12.57 -0.463 1 98.81 90 GLN B CA 1
ATOM 2160 C C . GLN B 1 90 ? 1.4 -12.414 -0.713 1 98.81 90 GLN B C 1
ATOM 2162 O O . GLN B 1 90 ? 2.004 -13.234 -1.408 1 98.81 90 GLN B O 1
ATOM 2167 N N . VAL B 1 91 ? 2.02 -11.406 -0.132 1 98.94 91 VAL B N 1
ATOM 2168 C CA . VAL B 1 91 ? 3.436 -11.125 -0.333 1 98.94 91 VAL B CA 1
ATOM 2169 C C . VAL B 1 91 ? 4.273 -12.297 0.186 1 98.94 91 VAL B C 1
ATOM 2171 O O . VAL B 1 91 ? 5.215 -12.734 -0.48 1 98.94 91 VAL B O 1
ATOM 2174 N N . ASN B 1 92 ? 3.9 -12.836 1.376 1 98.75 92 ASN B N 1
ATOM 2175 C CA . ASN B 1 92 ? 4.668 -13.922 1.971 1 98.75 92 ASN B CA 1
ATOM 2176 C C . ASN B 1 92 ? 4.57 -15.195 1.139 1 98.75 92 ASN B C 1
ATOM 2178 O O . ASN B 1 92 ? 5.527 -15.977 1.071 1 98.75 92 ASN B O 1
ATOM 2182 N N . VAL B 1 93 ? 3.422 -15.422 0.553 1 98.62 93 VAL B N 1
ATOM 2183 C CA . VAL B 1 93 ? 3.297 -16.578 -0.338 1 98.62 93 VAL B CA 1
ATOM 2184 C C . VAL B 1 93 ? 4.262 -16.422 -1.513 1 98.62 93 VAL B C 1
ATOM 2186 O O . VAL B 1 93 ? 4.91 -17.391 -1.92 1 98.62 93 VAL B O 1
ATOM 2189 N N . VAL B 1 94 ? 4.367 -15.195 -2.072 1 98.81 94 VAL B N 1
ATOM 2190 C CA . VAL B 1 94 ? 5.273 -14.945 -3.188 1 98.81 94 VAL B CA 1
ATOM 2191 C C . VAL B 1 94 ? 6.715 -15.203 -2.748 1 98.81 94 VAL B C 1
ATOM 2193 O O . VAL B 1 94 ? 7.445 -15.953 -3.398 1 98.81 94 VAL B O 1
ATOM 2196 N N . LEU B 1 95 ? 7.109 -14.602 -1.63 1 98.5 95 LEU B N 1
ATOM 2197 C CA . LEU B 1 95 ? 8.492 -14.688 -1.175 1 98.5 95 LEU B CA 1
ATOM 2198 C C . LEU B 1 95 ? 8.883 -16.141 -0.893 1 98.5 95 LEU B C 1
ATOM 2200 O O . LEU B 1 95 ? 9.945 -16.594 -1.317 1 98.5 95 LEU B O 1
ATOM 2204 N N . ALA B 1 96 ? 8.016 -16.891 -0.217 1 97.62 96 ALA B N 1
ATOM 2205 C CA . ALA B 1 96 ? 8.281 -18.281 0.094 1 97.62 96 ALA B CA 1
ATOM 2206 C C . ALA B 1 96 ? 8.281 -19.141 -1.171 1 97.62 96 ALA B C 1
ATOM 2208 O O . ALA B 1 96 ? 8.969 -20.156 -1.244 1 97.62 96 ALA B O 1
ATOM 2209 N N . GLY B 1 97 ? 7.516 -18.734 -2.164 1 97.5 97 GLY B N 1
ATOM 2210 C CA . GLY B 1 97 ? 7.27 -19.531 -3.355 1 97.5 97 GLY B CA 1
ATOM 2211 C C . GLY B 1 97 ? 8.391 -19.453 -4.375 1 97.5 97 GLY B C 1
ATOM 2212 O O . GLY B 1 97 ? 8.461 -20.25 -5.301 1 97.5 97 GLY B O 1
ATOM 2213 N N . LEU B 1 98 ? 9.273 -18.5 -4.219 1 97 98 LEU B N 1
ATOM 2214 C CA . LEU B 1 98 ? 10.328 -18.266 -5.195 1 97 98 LEU B CA 1
ATOM 2215 C C . LEU B 1 98 ? 11.172 -19.516 -5.391 1 97 98 LEU B C 1
ATOM 2217 O O . LEU B 1 98 ? 11.68 -19.766 -6.488 1 97 98 LEU B O 1
ATOM 2221 N N . GLU B 1 99 ? 11.234 -20.359 -4.352 1 94.06 99 GLU B N 1
ATOM 2222 C CA . GLU B 1 99 ? 12.062 -21.562 -4.438 1 94.06 99 GLU B CA 1
ATOM 2223 C C . GLU B 1 99 ? 11.266 -22.734 -4.988 1 94.06 99 GLU B C 1
ATOM 2225 O O . GLU B 1 99 ? 11.844 -23.75 -5.391 1 94.06 99 GLU B O 1
ATOM 2230 N N . TYR B 1 100 ? 9.984 -22.609 -5.055 1 97.06 100 TYR B N 1
ATOM 2231 C CA . TYR B 1 100 ? 9.141 -23.75 -5.379 1 97.06 100 TYR B CA 1
ATOM 2232 C C . TYR B 1 100 ? 8.531 -23.594 -6.773 1 97.06 100 TYR B C 1
ATOM 2234 O O . TYR B 1 100 ? 8.039 -24.578 -7.348 1 97.06 100 TYR B O 1
ATOM 2242 N N . ILE B 1 101 ? 8.539 -22.328 -7.32 1 98 101 ILE B N 1
ATOM 2243 C CA . ILE B 1 101 ? 7.922 -22.078 -8.617 1 98 101 ILE B CA 1
ATOM 2244 C C . ILE B 1 101 ? 8.906 -22.438 -9.734 1 98 101 ILE B C 1
ATOM 2246 O O . ILE B 1 101 ? 10.109 -22.188 -9.609 1 98 101 ILE B O 1
ATOM 2250 N N . ASN B 1 102 ? 8.477 -23.094 -10.75 1 98.38 102 ASN B N 1
ATOM 2251 C CA . ASN B 1 102 ? 9.305 -23.484 -11.883 1 98.38 102 ASN B CA 1
ATOM 2252 C C . ASN B 1 102 ? 9.812 -22.281 -12.656 1 98.38 102 ASN B C 1
ATOM 2254 O O . ASN B 1 102 ? 9.227 -21.188 -12.586 1 98.38 102 ASN B O 1
ATOM 2258 N N . ASP B 1 103 ? 10.938 -22.562 -13.359 1 98.25 103 ASP B N 1
ATOM 2259 C CA . ASP B 1 103 ? 11.375 -21.531 -14.297 1 98.25 103 ASP B CA 1
ATOM 2260 C C . ASP B 1 103 ? 10.234 -21.109 -15.219 1 98.25 103 ASP B C 1
ATOM 2262 O O . ASP B 1 103 ? 9.438 -21.953 -15.656 1 98.25 103 ASP B O 1
ATOM 2266 N N . ASN B 1 104 ? 10.117 -19.781 -15.469 1 98.38 104 ASN B N 1
ATOM 2267 C CA . ASN B 1 104 ? 9.102 -19.188 -16.328 1 98.38 104 ASN B CA 1
ATOM 2268 C C . ASN B 1 104 ? 7.703 -19.328 -15.734 1 98.38 104 ASN B C 1
ATOM 2270 O O . ASN B 1 104 ? 6.703 -19.203 -16.438 1 98.38 104 ASN B O 1
ATOM 2274 N N . GLY B 1 105 ? 7.641 -19.688 -14.43 1 98.69 105 GLY B N 1
ATOM 2275 C CA . GLY B 1 105 ? 6.367 -19.703 -13.734 1 98.69 105 GLY B CA 1
ATOM 2276 C C . GLY B 1 105 ? 5.828 -18.328 -13.43 1 98.69 105 GLY B C 1
ATOM 2277 O O . GLY B 1 105 ? 6.355 -17.328 -13.93 1 98.69 105 GLY B O 1
ATOM 2278 N N . SER B 1 106 ? 4.664 -18.297 -12.664 1 98.75 106 SER B N 1
ATOM 2279 C CA . SER B 1 106 ? 4.059 -16.984 -12.461 1 98.75 106 SER B CA 1
ATOM 2280 C C . SER B 1 106 ? 3.312 -16.922 -11.133 1 98.75 106 SER B C 1
ATOM 2282 O O . SER B 1 106 ? 2.836 -17.938 -10.633 1 98.75 106 SER B O 1
ATOM 2284 N N . PHE B 1 107 ? 3.322 -15.766 -10.555 1 98.94 107 PHE B N 1
ATOM 2285 C CA . PHE B 1 107 ? 2.443 -15.367 -9.461 1 98.94 107 PHE B CA 1
ATOM 2286 C C . PHE B 1 107 ? 1.389 -14.383 -9.945 1 98.94 107 PHE B C 1
ATOM 2288 O O . PHE B 1 107 ? 1.693 -13.461 -10.711 1 98.94 107 PHE B O 1
ATOM 2295 N N . THR B 1 108 ? 0.16 -14.578 -9.578 1 99 108 THR B N 1
ATOM 2296 C CA . THR B 1 108 ? -0.903 -13.602 -9.82 1 99 108 THR B CA 1
ATOM 2297 C C . THR B 1 108 ? -1.581 -13.211 -8.508 1 99 108 THR B C 1
ATOM 2299 O O . THR B 1 108 ? -2.203 -14.055 -7.852 1 99 108 THR B O 1
ATOM 2302 N N . LEU B 1 109 ? -1.443 -11.969 -8.102 1 98.94 109 LEU B N 1
ATOM 2303 C CA . LEU B 1 109 ? -2.043 -11.445 -6.883 1 98.94 109 LEU B CA 1
ATOM 2304 C C . LEU B 1 109 ? -3.371 -10.758 -7.176 1 98.94 109 LEU B C 1
ATOM 2306 O O . LEU B 1 109 ? -3.699 -10.508 -8.336 1 98.94 109 LEU B O 1
ATOM 2310 N N . THR B 1 110 ? -4.137 -10.547 -6.109 1 98.94 110 THR B N 1
ATOM 2311 C CA . THR B 1 110 ? -5.414 -9.852 -6.234 1 98.94 110 THR B CA 1
ATOM 2312 C C . THR B 1 110 ? -5.426 -8.594 -5.375 1 98.94 110 THR B C 1
ATOM 2314 O O . THR B 1 110 ? -5.223 -8.656 -4.164 1 98.94 110 THR B O 1
ATOM 2317 N N . SER B 1 111 ? -5.539 -7.469 -6.043 1 98.81 111 SER B N 1
ATOM 2318 C CA . SER B 1 111 ? -5.797 -6.219 -5.336 1 98.81 111 SER B CA 1
ATOM 2319 C C . SER B 1 111 ? -7.266 -5.812 -5.441 1 98.81 111 SER B C 1
ATOM 2321 O O . SER B 1 111 ? -8.141 -6.504 -4.922 1 98.81 111 SER B O 1
ATOM 2323 N N . GLY B 1 112 ? -7.602 -4.695 -5.977 1 98.69 112 GLY B N 1
ATOM 2324 C CA . GLY B 1 112 ? -8.953 -4.184 -6.137 1 98.69 112 GLY B CA 1
ATOM 2325 C C . GLY B 1 112 ? -8.992 -2.709 -6.492 1 98.69 112 GLY B C 1
ATOM 2326 O O . GLY B 1 112 ? -7.969 -2.029 -6.457 1 98.69 112 GLY B O 1
ATOM 2327 N N . ILE B 1 113 ? -10.078 -2.23 -6.723 1 98.62 113 ILE B N 1
ATOM 2328 C CA . ILE B 1 113 ? -10.234 -0.946 -7.395 1 98.62 113 ILE B CA 1
ATOM 2329 C C . ILE B 1 113 ? -10.125 0.187 -6.379 1 98.62 113 ILE B C 1
ATOM 2331 O O . ILE B 1 113 ? -9.922 1.346 -6.75 1 98.62 113 ILE B O 1
ATOM 2335 N N . LEU B 1 114 ? -10.18 -0.062 -5.125 1 98.69 114 LEU B N 1
ATOM 2336 C CA . LEU B 1 114 ? -10.539 0.966 -4.156 1 98.69 114 LEU B CA 1
ATOM 2337 C C . LEU B 1 114 ? -9.367 1.91 -3.906 1 98.69 114 LEU B C 1
ATOM 2339 O O . LEU B 1 114 ? -9.547 2.996 -3.352 1 98.69 114 LEU B O 1
ATOM 2343 N N . ASN B 1 115 ? -8.156 1.492 -4.336 1 98.69 115 ASN B N 1
ATOM 2344 C CA . ASN B 1 115 ? -7.055 2.445 -4.242 1 98.69 115 ASN B CA 1
ATOM 2345 C C . ASN B 1 115 ? -7.125 3.49 -5.355 1 98.69 115 ASN B C 1
ATOM 2347 O O . ASN B 1 115 ? -6.484 4.539 -5.27 1 98.69 115 ASN B O 1
ATOM 2351 N N . ARG B 1 116 ? -7.883 3.215 -6.387 1 98.12 116 ARG B N 1
ATOM 2352 C CA . ARG B 1 116 ? -8.047 4.137 -7.508 1 98.12 116 ARG B CA 1
ATOM 2353 C C . ARG B 1 116 ? -9.406 4.824 -7.457 1 98.12 116 ARG B C 1
ATOM 2355 O O . ARG B 1 116 ? -9.531 5.996 -7.82 1 98.12 116 ARG B O 1
ATOM 2362 N N . ASP B 1 117 ? -10.398 4.121 -7.07 1 98.31 117 ASP B N 1
ATOM 2363 C CA . ASP B 1 117 ? -11.773 4.59 -6.938 1 98.31 117 ASP B CA 1
ATOM 2364 C C . ASP B 1 117 ? -12.367 4.18 -5.594 1 98.31 117 ASP B C 1
ATOM 2366 O O . ASP B 1 117 ? -13.094 3.184 -5.508 1 98.31 117 ASP B O 1
ATOM 2370 N N . PRO B 1 118 ? -12.07 4.984 -4.559 1 98.5 118 PRO B N 1
ATOM 2371 C CA . PRO B 1 118 ? -12.406 4.559 -3.197 1 98.5 118 PRO B CA 1
ATOM 2372 C C . PRO B 1 118 ? -13.875 4.777 -2.857 1 98.5 118 PRO B C 1
ATOM 2374 O O . PRO B 1 118 ? -14.57 5.52 -3.557 1 98.5 118 PRO B O 1
ATOM 2377 N N . ILE B 1 119 ? -14.328 4.117 -1.88 1 98.5 119 ILE B N 1
ATOM 2378 C CA . ILE B 1 119 ? -15.664 4.277 -1.303 1 98.5 119 ILE B CA 1
ATOM 2379 C C . ILE B 1 119 ? -15.539 4.684 0.164 1 98.5 119 ILE B C 1
ATOM 2381 O O . ILE B 1 119 ? -14.461 4.594 0.754 1 98.5 119 ILE B O 1
ATOM 2385 N N . LEU B 1 120 ? -16.719 5.09 0.763 1 98.06 120 LEU B N 1
ATOM 2386 C CA . LEU B 1 120 ? -16.766 5.289 2.207 1 98.06 120 LEU B CA 1
ATOM 2387 C C . LEU B 1 120 ? -16.469 3.99 2.945 1 98.06 120 LEU B C 1
ATOM 2389 O O . LEU B 1 120 ? -16.781 2.904 2.459 1 98.06 120 LEU B O 1
ATOM 2393 N N . TYR B 1 121 ? -15.742 4.07 4.113 1 98.44 121 TYR B N 1
ATOM 2394 C CA . TYR B 1 121 ? -15.438 2.967 5.02 1 98.44 121 TYR B CA 1
ATOM 2395 C C . TYR B 1 121 ? -14.32 2.098 4.465 1 98.44 121 TYR B C 1
ATOM 2397 O O . TYR B 1 121 ? -13.977 1.062 5.043 1 98.44 121 TYR B O 1
ATOM 2405 N N . GLY B 1 122 ? -13.703 2.521 3.287 1 98.56 122 GLY B N 1
ATOM 2406 C CA . GLY B 1 122 ? -12.836 1.611 2.559 1 98.56 122 GLY B CA 1
ATOM 2407 C C . GLY B 1 122 ? -11.367 1.975 2.66 1 98.56 122 GLY B C 1
ATOM 2408 O O . GLY B 1 122 ? -10.562 1.573 1.818 1 98.56 122 GLY B O 1
ATOM 2409 N N . SER B 1 123 ? -10.984 2.748 3.643 1 98.88 123 SER B N 1
ATOM 2410 C CA . SER B 1 123 ? -9.617 3.258 3.682 1 98.88 123 SER B CA 1
ATOM 2411 C C . SER B 1 123 ? -8.609 2.123 3.814 1 98.88 123 SER B C 1
ATOM 2413 O O . SER B 1 123 ? -7.527 2.174 3.221 1 98.88 123 SER B O 1
ATOM 2415 N N . SER B 1 124 ? -8.969 1.064 4.633 1 98.88 124 SER B N 1
ATOM 2416 C CA . SER B 1 124 ? -8.07 -0.082 4.77 1 98.88 124 SER B CA 1
ATOM 2417 C C . SER B 1 124 ? -7.922 -0.826 3.447 1 98.88 124 SER B C 1
ATOM 2419 O O . SER B 1 124 ? -6.812 -1.201 3.062 1 98.88 124 SER B O 1
ATOM 2421 N N . ALA B 1 125 ? -9.008 -1.015 2.744 1 98.88 125 ALA B N 1
ATOM 2422 C CA . ALA B 1 125 ? -8.969 -1.693 1.452 1 98.88 125 ALA B CA 1
ATOM 2423 C C . ALA B 1 125 ? -8.156 -0.898 0.437 1 98.88 125 ALA B C 1
ATOM 2425 O O . ALA B 1 125 ? -7.336 -1.464 -0.289 1 98.88 125 ALA B O 1
ATOM 2426 N N . ALA B 1 126 ? -8.391 0.411 0.372 1 98.94 126 ALA B N 1
ATOM 2427 C CA . ALA B 1 126 ? -7.664 1.276 -0.55 1 98.94 126 ALA B CA 1
ATOM 2428 C C . ALA B 1 126 ? -6.164 1.23 -0.274 1 98.94 126 ALA B C 1
ATOM 2430 O O . ALA B 1 126 ? -5.355 1.13 -1.202 1 98.94 126 ALA B O 1
ATOM 2431 N N . MET B 1 127 ? -5.836 1.274 1.002 1 98.94 127 MET B N 1
ATOM 2432 C CA . MET B 1 127 ? -4.445 1.227 1.438 1 98.94 127 MET B CA 1
ATOM 2433 C C . MET B 1 127 ? -3.783 -0.078 1.004 1 98.94 127 MET B C 1
ATOM 2435 O O . MET B 1 127 ? -2.742 -0.062 0.348 1 98.94 127 MET B O 1
ATOM 2439 N N . VAL B 1 128 ? -4.363 -1.176 1.271 1 98.94 128 VAL B N 1
ATOM 2440 C CA . VAL B 1 128 ? -3.793 -2.496 1.024 1 98.94 128 VAL B CA 1
ATOM 2441 C C . VAL B 1 128 ? -3.73 -2.762 -0.478 1 98.94 128 VAL B C 1
ATOM 2443 O O . VAL B 1 128 ? -2.754 -3.324 -0.977 1 98.94 128 VAL B O 1
ATOM 2446 N N . ASN B 1 129 ? -4.77 -2.396 -1.192 1 98.94 129 ASN B N 1
ATOM 2447 C CA . ASN B 1 129 ? -4.762 -2.561 -2.643 1 98.94 129 ASN B CA 1
ATOM 2448 C C . ASN B 1 129 ? -3.646 -1.748 -3.295 1 98.94 129 ASN B C 1
ATOM 2450 O O . ASN B 1 129 ? -2.967 -2.234 -4.199 1 98.94 129 ASN B O 1
ATOM 2454 N N . GLY B 1 130 ? -3.461 -0.502 -2.863 1 98.94 130 GLY B N 1
ATOM 2455 C CA . GLY B 1 130 ? -2.352 0.296 -3.357 1 98.94 130 GLY B CA 1
ATOM 2456 C C . GLY B 1 130 ? -0.996 -0.318 -3.062 1 98.94 130 GLY B C 1
ATOM 2457 O O . GLY B 1 130 ? -0.091 -0.269 -3.898 1 98.94 130 GLY B O 1
ATOM 2458 N N . ALA B 1 131 ? -0.887 -0.874 -1.878 1 99 131 ALA B N 1
ATOM 2459 C CA . ALA B 1 131 ? 0.352 -1.533 -1.474 1 99 131 ALA B CA 1
ATOM 2460 C C . ALA B 1 131 ? 0.678 -2.703 -2.398 1 99 131 ALA B C 1
ATOM 2462 O O . ALA B 1 131 ? 1.815 -2.844 -2.855 1 99 131 ALA B O 1
ATOM 2463 N N . LEU B 1 132 ? -0.311 -3.488 -2.682 1 98.94 132 LEU B N 1
ATOM 2464 C CA . LEU B 1 132 ? -0.124 -4.648 -3.547 1 98.94 132 LEU B CA 1
ATOM 2465 C C . LEU B 1 132 ? 0.287 -4.219 -4.949 1 98.94 132 LEU B C 1
ATOM 2467 O O . LEU B 1 132 ? 1.181 -4.82 -5.551 1 98.94 132 LEU B O 1
ATOM 2471 N N . ASP B 1 133 ? -0.377 -3.174 -5.473 1 98.94 133 ASP B N 1
ATOM 2472 C CA . ASP B 1 133 ? -0.032 -2.686 -6.805 1 98.94 133 ASP B CA 1
ATOM 2473 C C . ASP B 1 133 ? 1.43 -2.246 -6.867 1 98.94 133 ASP B C 1
ATOM 2475 O O . ASP B 1 133 ? 2.141 -2.572 -7.824 1 98.94 133 ASP B O 1
ATOM 2479 N N . GLY B 1 134 ? 1.854 -1.502 -5.852 1 98.94 134 GLY B N 1
ATOM 2480 C CA . GLY B 1 134 ? 3.242 -1.069 -5.801 1 98.94 134 GLY B CA 1
ATOM 2481 C C . GLY B 1 134 ? 4.223 -2.221 -5.691 1 98.94 134 GLY B C 1
ATOM 2482 O O . GLY B 1 134 ? 5.254 -2.23 -6.367 1 98.94 134 GLY B O 1
ATOM 2483 N N . PHE B 1 135 ? 3.895 -3.229 -4.836 1 98.94 135 PHE B N 1
ATOM 2484 C CA . PHE B 1 135 ? 4.734 -4.406 -4.648 1 98.94 135 PHE B CA 1
ATOM 2485 C C . PHE B 1 135 ? 4.914 -5.16 -5.961 1 98.94 135 PHE B C 1
ATOM 2487 O O . PHE B 1 135 ? 6.035 -5.523 -6.324 1 98.94 135 PHE B O 1
ATOM 2494 N N . ILE B 1 136 ? 3.83 -5.359 -6.703 1 98.94 136 ILE B N 1
ATOM 2495 C CA . ILE B 1 136 ? 3.83 -6.129 -7.941 1 98.94 136 ILE B CA 1
ATOM 2496 C C . ILE B 1 136 ? 4.793 -5.496 -8.945 1 98.94 136 ILE B C 1
ATOM 2498 O O . ILE B 1 136 ? 5.652 -6.18 -9.508 1 98.94 136 ILE B O 1
ATOM 2502 N N . LYS B 1 137 ? 4.691 -4.207 -9.172 1 98.88 137 LYS B N 1
ATOM 2503 C CA . LYS B 1 137 ? 5.523 -3.498 -10.141 1 98.88 137 LYS B CA 1
ATOM 2504 C C . LYS B 1 137 ? 7 -3.596 -9.781 1 98.88 137 LYS B C 1
ATOM 2506 O O . LYS B 1 137 ? 7.848 -3.824 -10.641 1 98.88 137 LYS B O 1
ATOM 2511 N N . SER B 1 138 ? 7.25 -3.451 -8.492 1 98.94 138 SER B N 1
ATOM 2512 C CA . SER B 1 138 ? 8.641 -3.434 -8.039 1 98.94 138 SER B CA 1
ATOM 2513 C C . SER B 1 138 ? 9.227 -4.84 -8.023 1 98.94 138 SER B C 1
ATOM 2515 O O . SER B 1 138 ? 10.344 -5.055 -8.5 1 98.94 138 SER B O 1
ATOM 2517 N N . ALA B 1 139 ? 8.5 -5.801 -7.496 1 98.88 139 ALA B N 1
ATOM 2518 C CA . ALA B 1 139 ? 8.977 -7.18 -7.402 1 98.88 139 ALA B CA 1
ATOM 2519 C C . ALA B 1 139 ? 9.289 -7.742 -8.789 1 98.88 139 ALA B C 1
ATOM 2521 O O . ALA B 1 139 ? 10.219 -8.547 -8.938 1 98.88 139 ALA B O 1
ATOM 2522 N N . ALA B 1 140 ? 8.555 -7.32 -9.805 1 98.94 140 ALA B N 1
ATOM 2523 C CA . ALA B 1 140 ? 8.742 -7.816 -11.164 1 98.94 140 ALA B CA 1
ATOM 2524 C C . ALA B 1 140 ? 10.164 -7.562 -11.656 1 98.94 140 ALA B C 1
ATOM 2526 O O . ALA B 1 140 ? 10.711 -8.359 -12.422 1 98.94 140 ALA B O 1
ATOM 2527 N N . LEU B 1 141 ? 10.781 -6.48 -11.203 1 98.56 141 LEU B N 1
ATOM 2528 C CA . LEU B 1 141 ? 12.125 -6.102 -11.648 1 98.56 141 LEU B CA 1
ATOM 2529 C C . LEU B 1 141 ? 13.156 -7.125 -11.188 1 98.56 141 LEU B C 1
ATOM 2531 O O . LEU B 1 141 ? 14.25 -7.199 -11.742 1 98.56 141 LEU B O 1
ATOM 2535 N N . GLU B 1 142 ? 12.766 -7.953 -10.156 1 98.69 142 GLU B N 1
ATOM 2536 C CA . GLU B 1 142 ? 13.812 -8.758 -9.516 1 98.69 142 GLU B CA 1
ATOM 2537 C C . GLU B 1 142 ? 13.484 -10.242 -9.594 1 98.69 142 GLU B C 1
ATOM 2539 O O . GLU B 1 142 ? 14.188 -11.07 -9 1 98.69 142 GLU B O 1
ATOM 2544 N N . MET B 1 143 ? 12.375 -10.531 -10.266 1 98.69 143 MET B N 1
ATOM 2545 C CA . MET B 1 143 ? 12.031 -11.945 -10.414 1 98.69 143 MET B CA 1
ATOM 2546 C C . MET B 1 143 ? 13.109 -12.688 -11.203 1 98.69 143 MET B C 1
ATOM 2548 O O . MET B 1 143 ? 13.477 -12.273 -12.297 1 98.69 143 MET B O 1
ATOM 2552 N N . PRO B 1 144 ? 13.57 -13.781 -10.648 1 97.5 144 PRO B N 1
ATOM 2553 C CA . PRO B 1 144 ? 14.602 -14.562 -11.328 1 97.5 144 PRO B CA 1
ATOM 2554 C C . PRO B 1 144 ? 14.023 -15.625 -12.266 1 97.5 144 PRO B C 1
ATOM 2556 O O . PRO B 1 144 ? 12.82 -15.898 -12.219 1 97.5 144 PRO B O 1
ATOM 2559 N N . ARG B 1 145 ? 14.891 -16.188 -13.148 1 97.75 145 ARG B N 1
ATOM 2560 C CA . ARG B 1 145 ? 14.625 -17.422 -13.891 1 97.75 145 ARG B CA 1
ATOM 2561 C C . ARG B 1 145 ? 13.398 -17.266 -14.789 1 97.75 145 ARG B C 1
ATOM 2563 O O . ARG B 1 145 ? 12.656 -18.219 -15 1 97.75 145 ARG B O 1
ATOM 2570 N N . GLY B 1 146 ? 13.039 -16.031 -15.172 1 98.31 146 GLY B N 1
ATOM 2571 C CA . GLY B 1 146 ? 11.914 -15.797 -16.062 1 98.31 146 GLY B CA 1
ATOM 2572 C C . GLY B 1 146 ? 10.57 -15.836 -15.359 1 98.31 146 GLY B C 1
ATOM 2573 O O . GLY B 1 146 ? 9.523 -15.859 -16 1 98.31 146 GLY B O 1
ATOM 2574 N N . ILE B 1 147 ? 10.586 -15.875 -14.023 1 98.75 147 ILE B N 1
ATOM 2575 C CA . ILE B 1 147 ? 9.359 -15.875 -13.242 1 98.75 147 ILE B CA 1
ATOM 2576 C C . ILE B 1 147 ? 8.641 -14.539 -13.406 1 98.75 147 ILE B C 1
ATOM 2578 O O . ILE B 1 147 ? 9.273 -13.477 -13.391 1 98.75 147 ILE B O 1
ATOM 2582 N N . ARG B 1 148 ? 7.297 -14.578 -13.602 1 98.88 148 ARG B N 1
ATOM 2583 C CA . ARG B 1 148 ? 6.484 -13.383 -13.758 1 98.88 148 ARG B CA 1
ATOM 2584 C C . ARG B 1 148 ? 5.637 -13.125 -12.516 1 98.88 148 ARG B C 1
ATOM 2586 O O . ARG B 1 148 ? 5.316 -14.055 -11.773 1 98.88 148 ARG B O 1
ATOM 2593 N N . ILE B 1 149 ? 5.32 -11.906 -12.25 1 98.94 149 ILE B N 1
ATOM 2594 C CA . ILE B 1 149 ? 4.383 -11.508 -11.211 1 98.94 149 ILE B CA 1
ATOM 2595 C C . ILE B 1 149 ? 3.455 -10.422 -11.734 1 98.94 149 ILE B C 1
ATOM 2597 O O . ILE B 1 149 ? 3.914 -9.453 -12.359 1 98.94 149 ILE B O 1
ATOM 2601 N N . ASN B 1 150 ? 2.168 -10.586 -11.594 1 98.94 150 ASN B N 1
ATOM 2602 C CA . ASN B 1 150 ? 1.139 -9.625 -11.977 1 98.94 150 ASN B CA 1
ATOM 2603 C C . ASN B 1 150 ? 0.026 -9.555 -10.938 1 98.94 150 ASN B C 1
ATOM 2605 O O . ASN B 1 150 ? 0.017 -10.32 -9.977 1 98.94 150 ASN B O 1
ATOM 2609 N N . GLY B 1 151 ? -0.777 -8.594 -11.086 1 98.94 151 GLY B N 1
ATOM 2610 C CA . GLY B 1 151 ? -1.97 -8.461 -10.266 1 98.94 151 GLY B CA 1
ATOM 2611 C C . GLY B 1 151 ? -3.24 -8.297 -11.078 1 98.94 151 GLY B C 1
ATOM 2612 O O . GLY B 1 151 ? -3.205 -7.777 -12.203 1 98.94 151 GLY B O 1
ATOM 2613 N N . VAL B 1 152 ? -4.305 -8.781 -10.594 1 98.94 152 VAL B N 1
ATOM 2614 C CA . VAL B 1 152 ? -5.637 -8.477 -11.102 1 98.94 152 VAL B CA 1
ATOM 2615 C C . VAL B 1 152 ? -6.379 -7.578 -10.117 1 98.94 152 VAL B C 1
ATOM 2617 O O . VAL B 1 152 ? -6.387 -7.844 -8.914 1 98.94 152 VAL B O 1
ATOM 2620 N N . SER B 1 153 ? -6.887 -6.547 -10.578 1 98.88 153 SER B N 1
ATOM 2621 C CA . SER B 1 153 ? -7.613 -5.555 -9.789 1 98.88 153 SER B CA 1
ATOM 2622 C C . SER B 1 153 ? -9.039 -5.387 -10.297 1 98.88 153 SER B C 1
ATOM 2624 O O . SER B 1 153 ? -9.32 -4.504 -11.109 1 98.88 153 SER B O 1
ATOM 2626 N N . PRO B 1 154 ? -9.969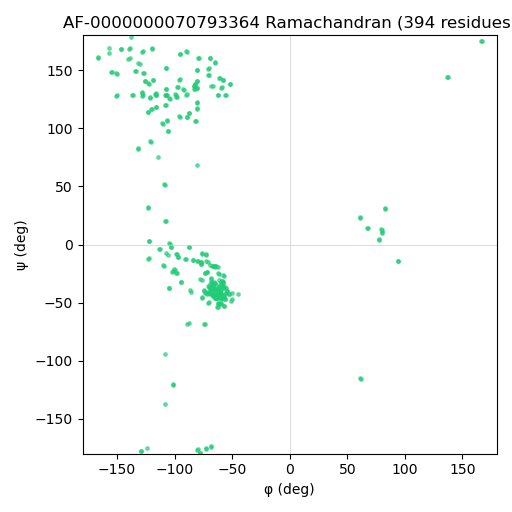 -6.18 -9.773 1 98.75 154 PRO B N 1
ATOM 2627 C CA . PRO B 1 154 ? -11.359 -6.043 -10.219 1 98.75 154 PRO B CA 1
ATOM 2628 C C . PRO B 1 154 ? -12.086 -4.891 -9.531 1 98.75 154 PRO B C 1
ATOM 2630 O O . PRO B 1 154 ? -11.734 -4.52 -8.406 1 98.75 154 PRO B O 1
ATOM 2633 N N . THR B 1 155 ? -13.047 -4.336 -10.289 1 98.38 155 THR B N 1
ATOM 2634 C CA . THR B 1 155 ? -14.086 -3.584 -9.594 1 98.38 155 THR B CA 1
ATOM 2635 C C . THR B 1 155 ? -14.961 -4.512 -8.758 1 98.38 155 THR B C 1
ATOM 2637 O O . THR B 1 155 ? -14.641 -5.691 -8.586 1 98.38 155 THR B O 1
ATOM 2640 N N . VAL B 1 156 ? -16.047 -4.012 -8.156 1 98.19 156 VAL B N 1
ATOM 2641 C CA . VAL B 1 156 ? -16.938 -4.863 -7.363 1 98.19 156 VAL B CA 1
ATOM 2642 C C . VAL B 1 156 ? -17.5 -5.977 -8.234 1 98.19 156 VAL B C 1
ATOM 2644 O O . VAL B 1 156 ? -17.859 -5.746 -9.398 1 98.19 156 VAL B O 1
ATOM 2647 N N . ILE B 1 157 ? -17.484 -7.184 -7.676 1 98.5 157 ILE B N 1
ATOM 2648 C CA . ILE B 1 157 ? -17.906 -8.383 -8.391 1 98.5 157 ILE B CA 1
ATOM 2649 C C . ILE B 1 157 ? -19.438 -8.477 -8.375 1 98.5 157 ILE B C 1
ATOM 2651 O O . ILE B 1 157 ? -20.062 -8.305 -7.324 1 98.5 157 ILE B O 1
ATOM 2655 N N . THR B 1 158 ? -20.016 -8.789 -9.523 1 98.56 158 THR B N 1
ATOM 2656 C CA . THR B 1 158 ? -21.469 -8.828 -9.695 1 98.56 158 THR B CA 1
ATOM 2657 C C . THR B 1 158 ? -22.109 -9.75 -8.664 1 98.56 158 THR B C 1
ATOM 2659 O O . THR B 1 158 ? -23.125 -9.398 -8.055 1 98.56 158 THR B O 1
ATOM 2662 N N . GLU B 1 159 ? -21.5 -10.891 -8.367 1 98.19 159 GLU B N 1
ATOM 2663 C CA . GLU B 1 159 ? -22.031 -11.922 -7.48 1 98.19 159 GLU B CA 1
ATOM 2664 C C . GLU B 1 159 ? -21.969 -11.477 -6.02 1 98.19 159 GLU B C 1
ATOM 2666 O O . GLU B 1 159 ? -22.578 -12.109 -5.152 1 98.19 159 GLU B O 1
ATOM 2671 N N . ALA B 1 160 ? -21.312 -10.359 -5.762 1 96 160 ALA B N 1
ATOM 2672 C CA . ALA B 1 160 ? -21.203 -9.867 -4.395 1 96 160 ALA B CA 1
ATOM 2673 C C . ALA B 1 160 ? -22.125 -8.672 -4.16 1 96 160 ALA B C 1
ATOM 2675 O O . ALA B 1 160 ? -22.219 -8.164 -3.041 1 96 160 ALA B O 1
ATOM 2676 N N . MET B 1 161 ? -22.891 -8.219 -5.082 1 96.44 161 MET B N 1
ATOM 2677 C CA . MET B 1 161 ? -23.641 -6.965 -5.043 1 96.44 161 MET B CA 1
ATOM 2678 C C . MET B 1 161 ? -24.812 -7.059 -4.074 1 96.44 161 MET B C 1
ATOM 2680 O O . MET B 1 161 ? -25.312 -6.039 -3.594 1 96.44 161 MET B O 1
ATOM 2684 N N . GLU B 1 162 ? -25.266 -8.242 -3.805 1 94.81 162 GLU B N 1
ATOM 2685 C CA . GLU B 1 162 ? -26.328 -8.375 -2.814 1 94.81 162 GLU B CA 1
ATOM 2686 C C . GLU B 1 162 ? -25.922 -7.766 -1.478 1 94.81 162 GLU B C 1
ATOM 2688 O O . GLU B 1 162 ? -26.734 -7.121 -0.811 1 94.81 162 GLU B O 1
ATOM 2693 N N . ASN B 1 163 ? -24.641 -7.918 -1.139 1 93.19 163 ASN B N 1
ATOM 2694 C CA . ASN B 1 163 ? -24.156 -7.453 0.153 1 93.19 163 ASN B CA 1
ATOM 2695 C C . ASN B 1 163 ? -23.469 -6.094 0.036 1 93.19 163 ASN B C 1
ATOM 2697 O O . ASN B 1 163 ? -23.469 -5.312 0.988 1 93.19 163 ASN B O 1
ATOM 2701 N N . TYR B 1 164 ? -22.953 -5.777 -1.174 1 94.81 164 TYR B N 1
ATOM 2702 C CA . TYR B 1 164 ? -22.062 -4.629 -1.277 1 94.81 164 TYR B CA 1
ATOM 2703 C C . TYR B 1 164 ? -22.703 -3.512 -2.096 1 94.81 164 TYR B C 1
ATOM 2705 O O . TYR B 1 164 ? -22.188 -2.4 -2.162 1 94.81 164 TYR B O 1
ATOM 2713 N N . GLY B 1 165 ? -23.844 -3.732 -2.639 1 93.94 165 GLY B N 1
ATOM 2714 C CA . GLY B 1 165 ? -24.516 -2.812 -3.541 1 93.94 165 GLY B CA 1
ATOM 2715 C C . GLY B 1 165 ? -24.609 -1.401 -2.996 1 93.94 165 GLY B C 1
ATOM 2716 O O . GLY B 1 165 ? -24.234 -0.442 -3.674 1 93.94 165 GLY B O 1
ATOM 2717 N N . PRO B 1 166 ? -25.047 -1.177 -1.746 1 95.38 166 PRO B N 1
ATOM 2718 C CA . PRO B 1 166 ? -25.234 0.16 -1.182 1 95.38 166 PRO B CA 1
ATOM 2719 C C . PRO B 1 166 ? -23.938 0.964 -1.103 1 95.38 166 PRO B C 1
ATOM 2721 O O . PRO B 1 166 ? -23.984 2.197 -1.104 1 95.38 166 PRO B O 1
ATOM 2724 N N . TYR B 1 167 ? -22.812 0.335 -1.159 1 96.12 167 TYR B N 1
ATOM 2725 C CA . TYR B 1 167 ? -21.531 1.018 -0.998 1 96.12 167 TYR B CA 1
ATOM 2726 C C . TYR B 1 167 ? -20.922 1.344 -2.352 1 96.12 167 TYR B C 1
ATOM 2728 O O . TYR B 1 167 ? -19.938 2.088 -2.43 1 96.12 167 TYR B O 1
ATOM 2736 N N . PHE B 1 168 ? -21.516 0.773 -3.42 1 97.5 168 PHE B N 1
ATOM 2737 C CA . PHE B 1 168 ? -20.875 0.877 -4.73 1 97.5 168 PHE B CA 1
ATOM 2738 C C . PHE B 1 168 ? -21.828 1.523 -5.738 1 97.5 168 PHE B C 1
ATOM 2740 O O . PHE B 1 168 ? -21.844 1.144 -6.91 1 97.5 168 PHE B O 1
ATOM 2747 N N . ARG B 1 169 ? -22.703 2.428 -5.23 1 95.62 169 ARG B N 1
ATOM 2748 C CA . ARG B 1 169 ? -23.562 3.17 -6.141 1 95.62 169 ARG B CA 1
ATOM 2749 C C . ARG B 1 169 ? -22.75 3.895 -7.203 1 95.62 169 ARG B C 1
ATOM 2751 O O . ARG B 1 169 ? -21.75 4.559 -6.891 1 95.62 169 ARG B O 1
ATOM 2758 N N . GLY B 1 170 ? -23.141 3.676 -8.461 1 96.56 170 GLY B N 1
ATOM 2759 C CA . GLY B 1 170 ? -22.469 4.309 -9.586 1 96.56 170 GLY B CA 1
ATOM 2760 C C . GLY B 1 170 ? -21.391 3.445 -10.195 1 96.56 170 GLY B C 1
ATOM 2761 O O . GLY B 1 170 ? -20.875 3.752 -11.273 1 96.56 170 GLY B O 1
ATOM 2762 N N . TYR B 1 171 ? -20.984 2.369 -9.477 1 96.94 171 TYR B N 1
ATOM 2763 C CA . TYR B 1 171 ? -20 1.437 -10.039 1 96.94 171 TYR B CA 1
ATOM 2764 C C . TYR B 1 171 ? -20.672 0.456 -10.992 1 96.94 171 TYR B C 1
ATOM 2766 O O . TYR B 1 171 ? -21.797 0.004 -10.742 1 96.94 171 TYR B O 1
ATOM 2774 N N . GLU B 1 172 ? -20.016 0.169 -12.047 1 97.31 172 GLU B N 1
ATOM 2775 C CA . GLU B 1 172 ? -20.391 -0.969 -12.875 1 97.31 172 GLU B CA 1
ATOM 2776 C C . GLU B 1 172 ? -19.688 -2.244 -12.422 1 97.31 172 GLU B C 1
ATOM 2778 O O . GLU B 1 172 ? -18.469 -2.379 -12.578 1 97.31 172 GLU B O 1
ATOM 2783 N N . PRO B 1 173 ? -20.469 -3.164 -11.836 1 98.19 173 PRO B N 1
ATOM 2784 C CA . PRO B 1 173 ? -19.812 -4.398 -11.383 1 98.19 173 PRO B CA 1
ATOM 2785 C C . PRO B 1 173 ? -19.344 -5.27 -12.539 1 98.19 173 PRO B C 1
ATOM 2787 O O . PRO B 1 173 ? -19.734 -5.059 -13.688 1 98.19 173 PRO B O 1
ATOM 2790 N N . VAL B 1 174 ? -18.422 -6.172 -12.25 1 98.75 174 VAL B N 1
ATOM 2791 C CA . VAL B 1 174 ? -17.906 -7.125 -13.227 1 98.75 174 VAL B CA 1
ATOM 2792 C C . VAL B 1 174 ? -18.203 -8.547 -12.758 1 98.75 174 VAL B C 1
ATOM 2794 O O . VAL B 1 174 ? -18.094 -8.852 -11.57 1 98.75 174 VAL B O 1
ATOM 2797 N N . SER B 1 175 ? -18.547 -9.43 -13.703 1 98.75 175 SER B N 1
ATOM 2798 C CA . SER B 1 175 ? -18.781 -10.812 -13.297 1 98.75 175 SER B CA 1
ATOM 2799 C C . SER B 1 175 ? -17.484 -11.5 -12.898 1 98.75 175 SER B C 1
ATOM 2801 O O . SER B 1 175 ? -16.406 -11.172 -13.422 1 98.75 175 SER B O 1
ATOM 2803 N N . ALA B 1 176 ? -17.641 -12.438 -12.031 1 98.75 176 ALA B N 1
ATOM 2804 C CA . ALA B 1 176 ? -16.469 -13.219 -11.633 1 98.75 176 ALA B CA 1
ATOM 2805 C C . ALA B 1 176 ? -15.836 -13.914 -12.836 1 98.75 176 ALA B C 1
ATOM 2807 O O . ALA B 1 176 ? -14.617 -14.023 -12.93 1 98.75 176 ALA B O 1
ATOM 2808 N N . ALA B 1 177 ? -16.641 -14.367 -13.758 1 98.81 177 ALA B N 1
ATOM 2809 C CA . ALA B 1 177 ? -16.156 -15.039 -14.953 1 98.81 177 ALA B CA 1
ATOM 2810 C C . ALA B 1 177 ? -15.305 -14.102 -15.805 1 98.81 177 ALA B C 1
ATOM 2812 O O . ALA B 1 177 ? -14.25 -14.5 -16.312 1 98.81 177 ALA B O 1
ATOM 2813 N N . ARG B 1 178 ? -15.789 -12.891 -15.969 1 98.75 178 ARG B N 1
ATOM 2814 C CA . ARG B 1 178 ? -15.008 -11.914 -16.719 1 98.75 178 ARG B CA 1
ATOM 2815 C C . ARG B 1 178 ? -13.711 -11.57 -16 1 98.75 178 ARG B C 1
ATOM 2817 O O . ARG B 1 178 ? -12.656 -11.453 -16.641 1 98.75 178 ARG B O 1
ATOM 2824 N N . ALA B 1 179 ? -13.766 -11.391 -14.711 1 98.81 179 ALA B N 1
ATOM 2825 C CA . ALA B 1 179 ? -12.547 -11.141 -13.945 1 98.81 179 ALA B CA 1
ATOM 2826 C C . ALA B 1 179 ? -11.555 -12.281 -14.109 1 98.81 179 ALA B C 1
ATOM 2828 O O . ALA B 1 179 ? -10.344 -12.055 -14.227 1 98.81 179 ALA B O 1
ATOM 2829 N N . ALA B 1 180 ? -12.023 -13.492 -14.164 1 98.94 180 ALA B N 1
ATOM 2830 C CA . ALA B 1 180 ? -11.188 -14.688 -14.258 1 98.94 180 ALA B CA 1
ATOM 2831 C C . ALA B 1 180 ? -10.352 -14.672 -15.531 1 98.94 180 ALA B C 1
ATOM 2833 O O . ALA B 1 180 ? -9.242 -15.219 -15.562 1 98.94 180 ALA B O 1
ATOM 2834 N N . LEU B 1 181 ? -10.812 -13.984 -16.531 1 98.88 181 LEU B N 1
ATOM 2835 C CA . LEU B 1 181 ? -10.062 -13.906 -17.797 1 98.88 181 LEU B CA 1
ATOM 2836 C C . LEU B 1 181 ? -8.75 -13.156 -17.594 1 98.88 181 LEU B C 1
ATOM 2838 O O . LEU B 1 181 ? -7.742 -13.477 -18.234 1 98.88 181 LEU B O 1
ATOM 2842 N N . ALA B 1 182 ? -8.742 -12.18 -16.734 1 98.88 182 ALA B N 1
ATOM 2843 C CA . ALA B 1 182 ? -7.52 -11.43 -16.453 1 98.88 182 ALA B CA 1
ATOM 2844 C C . ALA B 1 182 ? -6.492 -12.305 -15.742 1 98.88 182 ALA B C 1
ATOM 2846 O O . ALA B 1 182 ? -5.289 -12.156 -15.961 1 98.88 182 ALA B O 1
ATOM 2847 N N . TYR B 1 183 ? -6.953 -13.234 -14.93 1 98.88 183 TYR B N 1
ATOM 2848 C CA . TYR B 1 183 ? -6.051 -14.188 -14.297 1 98.88 183 TYR B CA 1
ATOM 2849 C C . TYR B 1 183 ? -5.441 -15.133 -15.328 1 98.88 183 TYR B C 1
ATOM 2851 O O . TYR B 1 183 ? -4.25 -15.438 -15.273 1 98.88 183 TYR B O 1
ATOM 2859 N N . SER B 1 184 ? -6.289 -15.594 -16.25 1 98.81 184 SER B N 1
ATOM 2860 C CA . SER B 1 184 ? -5.781 -16.406 -17.344 1 98.81 184 SER B CA 1
ATOM 2861 C C . SER B 1 184 ? -4.711 -15.664 -18.141 1 98.81 184 SER B C 1
ATOM 2863 O O . SER B 1 184 ? -3.67 -16.234 -18.469 1 98.81 184 SER B O 1
ATOM 2865 N N . LYS B 1 185 ? -5.012 -14.391 -18.406 1 98.81 185 LYS B N 1
ATOM 2866 C CA . LYS B 1 185 ? -4.039 -13.562 -19.125 1 98.81 185 LYS B CA 1
ATOM 2867 C C . LYS B 1 185 ? -2.725 -13.477 -18.359 1 98.81 185 LYS B C 1
ATOM 2869 O O . LYS B 1 185 ? -1.648 -13.602 -18.953 1 98.81 185 LYS B O 1
ATOM 2874 N N . SER B 1 186 ? -2.812 -13.312 -17.062 1 98.75 186 SER B N 1
ATOM 2875 C CA . SER B 1 186 ? -1.626 -13.234 -16.219 1 98.75 186 SER B CA 1
ATOM 2876 C C . SER B 1 186 ? -0.824 -14.531 -16.266 1 98.75 186 SER B C 1
ATOM 2878 O O . SER B 1 186 ? 0.401 -14.5 -16.406 1 98.75 186 SER B O 1
ATO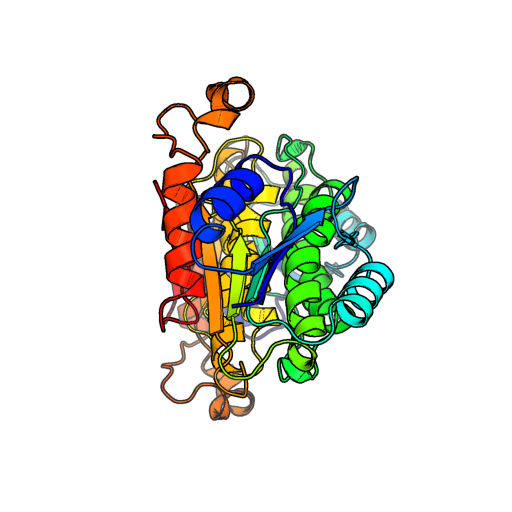M 2880 N N . ILE B 1 187 ? -1.496 -15.633 -16.156 1 98.75 187 ILE B N 1
ATOM 2881 C CA . ILE B 1 187 ? -0.869 -16.938 -16.031 1 98.75 187 ILE B CA 1
ATOM 2882 C C . ILE B 1 187 ? -0.303 -17.375 -17.375 1 98.75 187 ILE B C 1
ATOM 2884 O O . ILE B 1 187 ? 0.82 -17.875 -17.453 1 98.75 187 ILE B O 1
ATOM 2888 N N . GLU B 1 188 ? -1.024 -17.109 -18.438 1 98.56 188 GLU B N 1
ATOM 2889 C CA . GLU B 1 188 ? -0.711 -17.703 -19.734 1 98.56 188 GLU B CA 1
ATOM 2890 C C . GLU B 1 188 ? 0.048 -16.734 -20.625 1 98.56 188 GLU B C 1
ATOM 2892 O O . GLU B 1 188 ? 0.658 -17.125 -21.625 1 98.56 188 GLU B O 1
ATOM 2897 N N . GLY B 1 189 ? -0.101 -15.43 -20.297 1 98.25 189 GLY B N 1
ATOM 2898 C CA . GLY B 1 189 ? 0.583 -14.414 -21.078 1 98.25 189 GLY B CA 1
ATOM 2899 C C . GLY B 1 189 ? 2.045 -14.258 -20.719 1 98.25 189 GLY B C 1
ATOM 2900 O O . GLY B 1 189 ? 2.553 -14.977 -19.844 1 98.25 189 GLY B O 1
ATOM 2901 N N . ALA B 1 190 ? 2.723 -13.297 -21.328 1 98.12 190 ALA B N 1
ATOM 2902 C CA . ALA B 1 190 ? 4.16 -13.125 -21.141 1 98.12 190 ALA B CA 1
ATOM 2903 C C . ALA B 1 190 ? 4.457 -11.898 -20.281 1 98.12 190 ALA B C 1
ATOM 2905 O O . ALA B 1 190 ? 5.602 -11.672 -19.875 1 98.12 190 ALA B O 1
ATOM 2906 N N . GLN B 1 191 ? 3.375 -11.125 -20 1 98.31 191 GLN B N 1
ATOM 2907 C CA . GLN B 1 191 ? 3.568 -9.852 -19.312 1 98.31 191 GLN B CA 1
ATOM 2908 C C . GLN B 1 191 ? 3.955 -10.07 -17.859 1 98.31 191 GLN B C 1
ATOM 2910 O O . GLN B 1 191 ? 3.512 -11.031 -17.219 1 98.31 191 GLN B O 1
ATOM 2915 N N . THR B 1 192 ? 4.797 -9.219 -17.281 1 98.88 192 THR B N 1
ATOM 2916 C CA . THR B 1 192 ? 5.141 -9.172 -15.859 1 98.88 192 THR B CA 1
ATOM 2917 C C . THR B 1 192 ? 5.09 -7.738 -15.336 1 98.88 192 THR B C 1
ATOM 2919 O O . THR B 1 192 ? 5.262 -6.789 -16.109 1 98.88 192 THR B O 1
ATOM 2922 N N . GLY B 1 193 ? 4.742 -7.574 -14.031 1 98.88 193 GLY B N 1
ATOM 2923 C CA . GLY B 1 193 ? 4.695 -6.27 -13.391 1 98.88 193 GLY B CA 1
ATOM 2924 C C . GLY B 1 193 ? 3.432 -5.496 -13.711 1 98.88 193 GLY B C 1
ATOM 2925 O O . GLY B 1 193 ? 3.367 -4.285 -13.484 1 98.88 193 GLY B O 1
ATOM 2926 N N . GLN B 1 194 ? 2.439 -6.164 -14.281 1 98.81 194 GLN B N 1
ATOM 2927 C CA . GLN B 1 194 ? 1.201 -5.504 -14.68 1 98.81 194 GLN B CA 1
ATOM 2928 C C . GLN B 1 194 ? 0.13 -5.652 -13.602 1 98.81 194 GLN B C 1
ATOM 2930 O O . GLN B 1 194 ? 0.052 -6.684 -12.938 1 98.81 194 GLN B O 1
ATOM 2935 N N . VAL B 1 195 ? -0.614 -4.645 -13.414 1 98.88 195 VAL B N 1
ATOM 2936 C CA . VAL B 1 195 ? -1.878 -4.719 -12.688 1 98.88 195 VAL B CA 1
ATOM 2937 C C . VAL B 1 195 ? -3.043 -4.609 -13.664 1 98.88 195 VAL B C 1
ATOM 2939 O O . VAL B 1 195 ? -3.295 -3.541 -14.227 1 98.88 195 VAL B O 1
ATOM 2942 N N . TYR B 1 196 ? -3.732 -5.703 -13.922 1 98.88 196 TYR B N 1
ATOM 2943 C CA . TYR B 1 196 ? -4.867 -5.73 -14.836 1 98.88 196 TYR B CA 1
ATOM 2944 C C . TYR B 1 196 ? -6.133 -5.238 -14.148 1 98.88 196 TYR B C 1
ATOM 2946 O O . TYR B 1 196 ? -6.734 -5.957 -13.344 1 98.88 196 TYR B O 1
ATOM 2954 N N . CYS B 1 197 ? -6.566 -4.066 -14.453 1 98.81 197 CYS B N 1
ATOM 2955 C CA . CYS B 1 197 ? -7.82 -3.52 -13.953 1 98.81 197 CYS B CA 1
ATOM 2956 C C . CYS B 1 197 ? -9.008 -4.055 -14.75 1 98.81 197 CYS B C 1
ATOM 2958 O O . CYS B 1 197 ? -9.055 -3.898 -15.969 1 98.81 197 CYS B O 1
ATOM 2960 N N . VAL B 1 198 ? -9.898 -4.664 -14.086 1 98.62 198 VAL B N 1
ATOM 2961 C CA . VAL B 1 198 ? -11.031 -5.297 -14.75 1 98.62 198 VAL B CA 1
ATOM 2962 C C . VAL B 1 198 ? -12.328 -4.625 -14.32 1 98.62 198 VAL B C 1
ATOM 2964 O O . VAL B 1 198 ? -12.609 -4.508 -13.125 1 98.62 198 VAL B O 1
ATOM 2967 N N . GLY B 1 199 ? -13.242 -4.203 -15.203 1 93.75 199 GLY B N 1
ATOM 2968 C CA . GLY B 1 199 ? -14.492 -3.5 -14.969 1 93.75 199 GLY B CA 1
ATOM 2969 C C . GLY B 1 199 ? -14.555 -2.145 -15.641 1 93.75 199 GLY B C 1
ATOM 2970 O O . GLY B 1 199 ? -13.547 -1.656 -16.156 1 93.75 199 GLY B O 1
#

InterPro domains:
  IPR002347 Short-chain dehydrogenase/reductase SDR [PF13561] (26-181)
  IPR002347 Short-chain dehydrogenase/reductase SDR [PR00081] (2-19)
  IPR002347 Short-chain dehydrogenase/reductase SDR [PR00081] (125-144)
  IPR002347 Short-chain dehydrogenase/reductase SDR [PR00081] (145-162)
  IPR036291 NAD(P)-binding domain superfamily [SSF51735] (2-198)
  IPR051122 SDR DHRS6-like [PTHR43477] (2-195)

pLDDT: mean 97.57, std 3.04, range [68.56, 99.0]

Radius of gyration: 21.25 Å; Cα contacts (8 Å, |Δi|>4): 965; chains: 2; bounding box: 52×64×45 Å